Protein 3T38 (pdb70)

Foldseek 3Di:
DCVVVLVVLLVVQCVVCPVPDDSVVSSCLQVVLLVQLCVAQNDDPCSSVLSSVNSVVLVVLLCQLVVVDPPAAAEEEEEAAAQQALRLLLQQLLCVVQPRNYHYYYAHQHHHNAHDVVRVVVCVVVDTDRPSGGYGHDDQSSVSNHQEYEYNRPPPHDDPNHHYHYDDPPDDDDSVVSSVVSSVVSVVVNVVSVVVD/DCVVVLVVLLVVVCVVCPVNDHSVVSSCLLVVLLVQLCVAQNDDDCSSVLSSVNSVVLVVLLCLLVVVDAAAEEEEEEAAQQPVRLLLQQLLCQVCPVNYHYYYAHQHHHNAHDPPVVPVPVVVVTDDPSGGHGHDDQSSVSSHQEYEYNRPPPDDDPNHHYHYDDDVRSVVSNVVSVVVNVVSVVVD

InterPro domains:
  IPR023485 Phosphotyrosine protein phosphatase I [PF01451] (83-209)
  IPR023485 Phosphotyrosine protein phosphatase I [SM00226] (82-207)
  IPR036196 Phosphotyrosine protein phosphatase I superfamily [SSF52788] (82-205)
  IPR048716 Protein-tyrosine-phosphatase-like, N-terminal domain [PF21234] (14-71)

Solvent-accessible surface area: 17514 Å² total

Radius of gyration: 21.55 Å; Cα contacts (8 Å, |Δi|>4): 646; chains: 2; bounding box: 44×50×70 Å

Nearest PDB structures (foldseek):
  3t38-assembly1_B  TM=1.005E+00  e=5.698E-35  Corynebacterium glutamicum
  3t38-assembly1_A  TM=9.891E-01  e=1.467E-32  Corynebacterium glutamicum
  2fxi-assembly1_A  TM=8.906E-01  e=4.560E-07  Staphylococcus aureus
  3rh0-assembly1_A  TM=9.038E-01  e=8.231E-07  Corynebacterium glutamicum
  1lk0-assembly2_B  TM=8.717E-01  e=8.231E-07  Staphylococcus aureus

Structure (mmCIF, N/CA/C/O backbone):
data_3T38
#
_entry.id   3T38
#
_cell.length_a   41.800
_cell.length_b   75.500
_cell.length_c   58.100
_cell.angle_alpha   90.00
_cell.angle_beta   100.50
_cell.angle_gamma   90.00
#
_symmetry.space_group_name_H-M   'P 1 21 1'
#
loop_
_entity.id
_entity.type
_entity.pdbx_description
1 polymer 'Arsenate Reductase'
2 non-polymer (4S,5S)-1,2-DITHIANE-4,5-DIOL
3 water water
#
loop_
_atom_site.group_PDB
_atom_site.id
_atom_site.type_symbol
_atom_site.label_atom_id
_atom_site.label_alt_id
_atom_site.label_comp_id
_atom_site.label_asym_id
_atom_site.label_entity_id
_atom_site.label_seq_id
_atom_site.pdbx_PDB_ins_code
_atom_site.Cartn_x
_atom_site.Cartn_y
_atom_site.Cartn_z
_atom_site.occupancy
_atom_site.B_iso_or_equiv
_atom_site.auth_seq_id
_atom_site.auth_comp_id
_atom_site.auth_asym_id
_atom_site.auth_atom_id
_atom_site.pdbx_PDB_model_num
ATOM 1 N N . LEU A 1 9 ? 42.408 23.248 11.789 1.00 55.89 9 LEU A N 1
ATOM 2 C CA . LEU A 1 9 ? 42.636 23.887 13.108 1.00 55.87 9 LEU A CA 1
ATOM 3 C C . LEU A 1 9 ? 41.851 23.053 14.165 1.00 51.66 9 LEU A C 1
ATOM 4 O O . LEU A 1 9 ? 41.824 21.789 14.106 1.00 51.35 9 LEU A O 1
ATOM 9 N N . HIS A 1 10 ? 41.152 23.757 15.057 1.00 48.50 10 HIS A N 1
ATOM 10 C CA . HIS A 1 10 ? 40.715 23.205 16.357 1.00 43.57 10 HIS A CA 1
ATOM 11 C C . HIS A 1 10 ? 39.679 22.119 16.313 1.00 40.55 10 HIS A C 1
ATOM 12 O O . HIS A 1 10 ? 39.617 21.288 17.231 1.00 37.66 10 HIS A O 1
ATOM 19 N N . THR A 1 11 ? 38.904 22.097 15.228 1.00 41.15 11 THR A N 1
ATOM 20 C CA . THR A 1 11 ? 37.851 21.082 14.978 1.00 40.14 11 THR A CA 1
ATOM 21 C C . THR A 1 11 ? 38.321 19.651 15.214 1.00 38.66 11 THR A C 1
ATOM 22 O O . THR A 1 11 ? 37.613 18.831 15.779 1.00 36.50 11 THR A O 1
ATOM 26 N N . ASN A 1 12 ? 39.511 19.339 14.717 1.00 39.98 12 ASN A N 1
ATOM 27 C CA . ASN A 1 12 ? 40.045 18.019 14.869 1.00 40.09 12 ASN A CA 1
ATOM 28 C C . ASN A 1 12 ? 40.493 17.743 16.295 1.00 38.73 12 ASN A C 1
ATOM 29 O O . ASN A 1 12 ? 40.264 16.655 16.825 1.00 39.03 12 ASN A O 1
ATOM 34 N N . ILE A 1 13 ? 41.098 18.733 16.930 1.00 38.44 13 ILE A N 1
ATOM 35 C CA . ILE A 1 13 ? 41.482 18.606 18.331 1.00 37.77 13 ILE A CA 1
ATOM 36 C C . ILE A 1 13 ? 40.255 18.357 19.186 1.00 35.01 13 ILE A C 1
ATOM 37 O O . ILE A 1 13 ? 40.256 17.405 19.952 1.00 34.63 13 ILE A O 1
ATOM 42 N N . LEU A 1 14 ? 39.237 19.218 19.026 1.00 33.45 14 LEU A N 1
ATOM 43 C CA . LEU A 1 14 ? 37.925 19.104 19.694 1.00 30.92 14 LEU A CA 1
ATOM 44 C C . LEU A 1 14 ? 37.310 17.704 19.457 1.00 30.92 14 LEU A C 1
ATOM 45 O O . LEU A 1 14 ? 36.752 17.091 20.367 1.00 30.58 14 LEU A O 1
ATOM 50 N N . ASN A 1 15 ? 37.412 17.185 18.241 1.00 31.99 15 ASN A N 1
ATOM 51 C CA . ASN A 1 15 ? 36.930 15.831 17.997 1.00 32.09 15 ASN A CA 1
ATOM 52 C C . ASN A 1 15 ? 37.632 14.810 18.904 1.00 33.22 15 ASN A C 1
ATOM 53 O O . ASN A 1 15 ? 36.967 13.911 19.434 1.00 33.20 15 ASN A O 1
ATOM 58 N N . ARG A 1 16 ? 38.951 14.970 19.089 1.00 34.15 16 ARG A N 1
ATOM 59 C CA . ARG A 1 16 ? 39.732 14.042 19.920 1.00 37.28 16 ARG A CA 1
ATOM 60 C C . ARG A 1 16 ? 39.312 14.053 21.394 1.00 35.92 16 ARG A C 1
ATOM 61 O O . ARG A 1 16 ? 39.097 12.999 21.979 1.00 36.56 16 ARG A O 1
ATOM 69 N N . ILE A 1 17 ? 39.138 15.254 21.937 1.00 35.27 17 ILE A N 1
ATOM 70 C CA . ILE A 1 17 ? 38.588 15.510 23.276 1.00 34.56 17 ILE A CA 1
ATOM 71 C C . ILE A 1 17 ? 37.160 14.958 23.497 1.00 33.86 17 ILE A C 1
ATOM 72 O O . ILE A 1 17 ? 36.871 14.358 24.542 1.00 35.46 17 ILE A O 1
ATOM 77 N N . ALA A 1 18 ? 36.266 15.124 22.533 1.00 32.63 18 ALA A N 1
ATOM 78 C CA . ALA A 1 18 ? 34.938 14.520 22.643 1.00 32.88 18 ALA A CA 1
ATOM 79 C C . ALA A 1 18 ? 34.983 12.975 22.695 1.00 35.12 18 ALA A C 1
ATOM 80 O O . ALA A 1 18 ? 34.251 12.370 23.466 1.00 35.60 18 ALA A O 1
ATOM 82 N N . ASN A 1 19 ? 35.847 12.360 21.897 1.00 36.57 19 ASN A N 1
ATOM 83 C CA . ASN A 1 19 ? 35.965 10.891 21.862 1.00 41.35 19 ASN A CA 1
ATOM 84 C C . ASN A 1 19 ? 36.357 10.432 23.251 1.00 41.94 19 ASN A C 1
ATOM 85 O O . ASN A 1 19 ? 35.619 9.692 23.901 1.00 42.40 19 ASN A O 1
ATOM 90 N N . GLU A 1 20 ? 37.473 10.963 23.735 1.00 42.51 20 GLU A N 1
ATOM 91 C CA . GLU A 1 20 ? 37.942 10.698 25.084 1.00 44.25 20 GLU A CA 1
ATOM 92 C C . GLU A 1 20 ? 36.898 10.945 26.184 1.00 42.73 20 GLU A C 1
ATOM 93 O O . GLU A 1 20 ? 36.760 10.174 27.104 1.00 44.66 20 GLU A O 1
ATOM 99 N N . LEU A 1 21 ? 36.133 12.027 26.071 1.00 40.95 21 LEU A N 1
ATOM 100 C CA . LEU A 1 21 ? 35.123 12.341 27.060 1.00 39.79 21 LEU A CA 1
ATOM 101 C C . LEU A 1 21 ? 33.917 11.403 26.918 1.00 39.69 21 LEU A C 1
ATOM 102 O O . LEU A 1 21 ? 33.321 11.021 27.906 1.00 39.67 21 LEU A O 1
ATOM 107 N N . ALA A 1 22 ? 33.541 11.091 25.670 1.00 39.26 22 ALA A N 1
ATOM 108 C CA . ALA A 1 22 ? 32.519 10.090 25.402 1.00 40.60 22 ALA A CA 1
ATOM 109 C C . ALA A 1 22 ? 32.842 8.877 26.249 1.00 42.40 22 ALA A C 1
ATOM 110 O O . ALA A 1 22 ? 31.995 8.372 26.961 1.00 44.51 22 ALA A O 1
ATOM 112 N N . LEU A 1 23 ? 34.080 8.429 26.196 1.00 43.10 23 LEU A N 1
ATOM 113 C CA . LEU A 1 23 ? 34.410 7.117 26.792 1.00 46.38 23 LEU A CA 1
ATOM 114 C C . LEU A 1 23 ? 34.485 7.238 28.312 1.00 47.71 23 LEU A C 1
ATOM 115 O O . LEU A 1 23 ? 34.174 6.315 29.007 1.00 48.70 23 LEU A O 1
ATOM 120 N N . THR A 1 24 ? 34.804 8.439 28.808 1.00 46.50 24 THR A N 1
ATOM 121 C CA . THR A 1 24 ? 34.933 8.675 30.239 1.00 49.16 24 THR A CA 1
ATOM 122 C C . THR A 1 24 ? 33.568 8.734 30.911 1.00 48.98 24 THR A C 1
ATOM 123 O O . THR A 1 24 ? 33.378 8.167 31.971 1.00 51.89 24 THR A O 1
ATOM 127 N N . TYR A 1 25 ? 32.631 9.404 30.256 1.00 45.95 25 TYR A N 1
ATOM 128 C CA . TYR A 1 25 ? 31.257 9.506 30.698 1.00 45.86 25 TYR A CA 1
ATOM 129 C C . TYR A 1 25 ? 30.293 8.478 30.114 1.00 48.51 25 TYR A C 1
ATOM 130 O O . TYR A 1 25 ? 29.093 8.753 29.957 1.00 47.93 25 TYR A O 1
ATOM 139 N N . GLN A 1 26 ? 30.824 7.308 29.784 1.00 52.31 26 GLN A N 1
ATOM 140 C CA . GLN A 1 26 ? 30.046 6.215 29.209 1.00 55.97 26 GLN A CA 1
ATOM 141 C C . GLN A 1 26 ? 29.263 5.547 30.335 1.00 58.29 26 GLN A C 1
ATOM 142 O O . GLN A 1 26 ? 29.833 5.215 31.377 1.00 59.45 26 GLN A O 1
ATOM 148 N N . GLY A 1 27 ? 27.969 5.325 30.110 1.00 59.23 27 GLY A N 1
ATOM 149 C CA . GLY A 1 27 ? 27.077 4.797 31.143 1.00 60.88 27 GLY A CA 1
ATOM 150 C C . GLY A 1 27 ? 26.382 5.940 31.871 1.00 58.64 27 GLY A C 1
ATOM 151 O O . GLY A 1 27 ? 25.322 5.740 32.455 1.00 61.20 27 GLY A O 1
ATOM 152 N N . VAL A 1 28 ? 26.956 7.141 31.818 1.00 52.85 28 VAL A N 1
ATOM 153 C CA . VAL A 1 28 ? 26.435 8.281 32.574 1.00 51.62 28 VAL A CA 1
ATOM 154 C C . VAL A 1 28 ? 25.613 9.256 31.714 1.00 49.96 28 VAL A C 1
ATOM 155 O O . VAL A 1 28 ? 24.445 9.559 32.002 1.00 51.37 28 VAL A O 1
ATOM 159 N N . PHE A 1 29 ? 26.239 9.760 30.659 1.00 47.71 29 PHE A N 1
ATOM 160 C CA . PHE A 1 29 ? 25.549 10.606 29.704 1.00 46.45 29 PHE A CA 1
ATOM 161 C C . PHE A 1 29 ? 25.706 10.027 28.330 1.00 46.92 29 PHE A C 1
ATOM 162 O O . PHE A 1 29 ? 26.735 9.397 28.060 1.00 45.94 29 PHE A O 1
ATOM 170 N N . SER A 1 30 ? 24.678 10.245 27.496 1.00 45.90 30 SER A N 1
ATOM 171 C CA . SER A 1 30 ? 24.738 10.047 26.036 1.00 48.04 30 SER A CA 1
ATOM 172 C C . SER A 1 30 ? 25.932 10.772 25.444 1.00 46.13 30 SER A C 1
ATOM 173 O O . SER A 1 30 ? 26.211 11.982 25.789 1.00 44.64 30 SER A O 1
ATOM 176 N N . ALA A 1 31 ? 26.640 10.015 24.596 1.00 46.29 31 ALA A N 1
ATOM 177 C CA . ALA A 1 31 ? 27.687 10.489 23.696 1.00 44.75 31 ALA A CA 1
ATOM 178 C C . ALA A 1 31 ? 27.275 11.751 22.937 1.00 42.49 31 ALA A C 1
ATOM 179 O O . ALA A 1 31 ? 28.086 12.633 22.758 1.00 40.74 31 ALA A O 1
ATOM 181 N N . GLU A 1 32 ? 26.023 11.812 22.491 1.00 42.56 32 GLU A N 1
ATOM 182 C CA . GLU A 1 32 ? 25.504 12.992 21.810 1.00 41.40 32 GLU A CA 1
ATOM 183 C C . GLU A 1 32 ? 25.569 14.185 22.753 1.00 37.41 32 GLU A C 1
ATOM 184 O O . GLU A 1 32 ? 26.013 15.244 22.355 1.00 35.62 32 GLU A O 1
ATOM 190 N N . THR A 1 33 ? 25.177 14.000 24.015 1.00 35.86 33 THR A N 1
ATOM 191 C CA . THR A 1 33 ? 25.282 15.095 24.999 1.00 32.85 33 THR A CA 1
ATOM 192 C C . THR A 1 33 ? 26.751 15.504 25.229 1.00 30.43 33 THR A C 1
ATOM 193 O O . THR A 1 33 ? 27.064 16.689 25.142 1.00 27.80 33 THR A O 1
ATOM 197 N N . ILE A 1 34 ? 27.614 14.521 25.458 1.00 31.00 34 ILE A N 1
ATOM 198 C CA . ILE A 1 34 ? 29.038 14.697 25.639 1.00 31.97 34 ILE A CA 1
ATOM 199 C C . ILE A 1 34 ? 29.704 15.439 24.488 1.00 32.21 34 ILE A C 1
ATOM 200 O O . ILE A 1 34 ? 30.471 16.424 24.751 1.00 30.86 34 ILE A O 1
ATOM 205 N N . ASN A 1 35 ? 29.462 14.982 23.250 1.00 31.71 35 ASN A N 1
ATOM 206 C CA . ASN A 1 35 ? 29.940 15.742 22.100 1.00 32.36 35 ASN A CA 1
ATOM 207 C C . ASN A 1 35 ? 29.443 17.213 22.037 1.00 30.35 35 ASN A C 1
ATOM 208 O O . ASN A 1 35 ? 30.242 18.105 21.776 1.00 28.86 35 ASN A O 1
ATOM 213 N N . ARG A 1 36 ? 28.164 17.493 22.315 1.00 29.21 36 ARG A N 1
ATOM 214 C CA . ARG A 1 36 ? 27.721 18.903 22.331 1.00 29.00 36 ARG A CA 1
ATOM 215 C C . ARG A 1 36 ? 28.400 19.682 23.395 1.00 27.79 36 ARG A C 1
ATOM 216 O O . ARG A 1 36 ? 28.669 20.882 23.239 1.00 29.52 36 ARG A O 1
ATOM 224 N N . TYR A 1 37 ? 28.671 19.029 24.513 1.00 27.75 37 TYR A N 1
ATOM 225 C CA . TYR A 1 37 ? 29.309 19.695 25.626 1.00 26.38 37 TYR A CA 1
ATOM 226 C C . TYR A 1 37 ? 30.598 20.330 25.239 1.00 26.42 37 TYR A C 1
ATOM 227 O O . TYR A 1 37 ? 30.856 21.524 25.515 1.00 25.58 37 TYR A O 1
ATOM 236 N N . ILE A 1 38 ? 31.415 19.574 24.554 1.00 27.12 38 ILE A N 1
ATOM 237 C CA . ILE A 1 38 ? 32.687 20.155 24.175 1.00 26.98 38 ILE A CA 1
ATOM 238 C C . ILE A 1 38 ? 32.633 21.216 23.057 1.00 25.24 38 ILE A C 1
ATOM 239 O O . ILE A 1 38 ? 33.304 22.245 23.157 1.00 24.42 38 ILE A O 1
ATOM 244 N N . PHE A 1 39 ? 31.885 20.962 21.990 1.00 25.71 39 PHE A N 1
ATOM 245 C CA . PHE A 1 39 ? 31.862 21.924 20.895 1.00 25.65 39 PHE A CA 1
ATOM 246 C C . PHE A 1 39 ? 31.075 23.189 21.273 1.00 24.42 39 PHE A C 1
ATOM 247 O O . PHE A 1 39 ? 31.478 24.293 20.867 1.00 25.33 39 PHE A O 1
ATOM 255 N N . GLU A 1 40 ? 29.980 23.030 22.035 1.00 23.22 40 GLU A N 1
ATOM 256 C CA . GLU A 1 40 ? 29.203 24.166 22.469 1.00 22.46 40 GLU A CA 1
ATOM 257 C C . GLU A 1 40 ? 29.995 24.982 23.460 1.00 23.09 40 GLU A C 1
ATOM 258 O O . GLU A 1 40 ? 29.957 26.222 23.443 1.00 23.07 40 GLU A O 1
ATOM 264 N N . SER A 1 41 ? 30.728 24.307 24.348 1.00 22.89 41 SER A N 1
ATOM 265 C CA . SER A 1 41 ? 31.576 25.060 25.256 1.00 22.66 41 SER A CA 1
ATOM 266 C C . SER A 1 41 ? 32.657 25.907 24.577 1.00 22.06 41 SER A C 1
ATOM 267 O O . SER A 1 41 ? 32.899 27.060 24.980 1.00 20.80 41 SER A O 1
ATOM 270 N N . TYR A 1 42 ? 33.315 25.302 23.585 1.00 21.94 42 TYR A N 1
ATOM 271 C CA . TYR A 1 42 ? 34.284 25.966 22.723 1.00 22.45 42 TYR A CA 1
ATOM 272 C C . TYR A 1 42 ? 33.719 27.225 22.066 1.00 22.37 42 TYR A C 1
ATOM 273 O O . TYR A 1 42 ? 34.320 28.279 22.105 1.00 22.44 42 TYR A O 1
ATOM 282 N N . VAL A 1 43 ? 32.560 27.076 21.455 1.00 23.14 43 VAL A N 1
ATOM 283 C CA . VAL A 1 43 ? 31.897 28.156 20.765 1.00 22.69 43 VAL A CA 1
ATOM 284 C C . VAL A 1 43 ? 31.470 29.214 21.734 1.00 23.29 43 VAL A C 1
ATOM 285 O O . VAL A 1 43 ? 31.791 30.425 21.497 1.00 24.42 43 VAL A O 1
ATOM 289 N N . SER A 1 44 ? 30.887 28.800 22.864 1.00 21.98 44 SER A N 1
ATOM 290 C CA . SER A 1 44 ? 30.602 29.757 23.953 1.00 23.27 44 SER A CA 1
ATOM 291 C C . SER A 1 44 ? 31.781 30.640 24.328 1.00 23.35 44 SER A C 1
ATOM 292 O O . SER A 1 44 ? 31.662 31.886 24.452 1.00 23.29 44 SER A O 1
ATOM 295 N N . LEU A 1 45 ? 32.924 29.999 24.556 1.00 22.32 45 LEU A N 1
ATOM 296 C CA . LEU A 1 45 ? 34.091 30.798 24.960 1.00 22.29 45 LEU A CA 1
ATOM 297 C C . LEU A 1 45 ? 34.594 31.629 23.820 1.00 23.24 45 LEU A C 1
ATOM 298 O O . LEU A 1 45 ? 35.075 32.780 24.023 1.00 24.18 45 LEU A O 1
ATOM 303 N N . ALA A 1 46 ? 34.497 31.072 22.593 1.00 23.14 46 ALA A N 1
ATOM 304 C CA . ALA A 1 46 ? 35.016 31.787 21.435 1.00 23.41 46 ALA A CA 1
ATOM 305 C C . ALA A 1 46 ? 34.303 33.110 21.246 1.00 23.57 46 ALA A C 1
ATOM 306 O O . ALA A 1 46 ? 34.886 34.070 20.752 1.00 25.51 46 ALA A O 1
ATOM 308 N N . ARG A 1 47 ? 33.029 33.163 21.632 1.00 23.93 47 ARG A N 1
ATOM 309 C CA . ARG A 1 47 ? 32.211 34.384 21.427 1.00 25.37 47 ARG A CA 1
ATOM 310 C C . ARG A 1 47 ? 32.791 35.599 22.122 1.00 26.31 47 ARG A C 1
ATOM 311 O O . ARG A 1 47 ? 32.763 36.709 21.561 1.00 27.79 47 ARG A O 1
ATOM 319 N N . THR A 1 48 ? 33.356 35.379 23.311 1.00 26.03 48 THR A N 1
ATOM 320 C CA . THR A 1 48 ? 33.807 36.496 24.162 1.00 28.77 48 THR A CA 1
ATOM 321 C C . THR A 1 48 ? 35.314 36.605 24.176 1.00 32.01 48 THR A C 1
ATOM 322 O O . THR A 1 48 ? 35.843 37.693 24.324 1.00 34.28 48 THR A O 1
ATOM 326 N N . ALA A 1 49 ? 35.987 35.471 24.018 1.00 33.57 49 ALA A N 1
ATOM 327 C CA . ALA A 1 49 ? 37.443 35.399 24.175 1.00 36.75 49 ALA A CA 1
ATOM 328 C C . ALA A 1 49 ? 38.112 35.484 22.838 1.00 38.74 49 ALA A C 1
ATOM 329 O O . ALA A 1 49 ? 39.233 35.902 22.778 1.00 42.41 49 ALA A O 1
ATOM 331 N N . LYS A 1 50 ? 37.398 35.144 21.771 1.00 40.34 50 LYS A N 1
ATOM 332 C CA . LYS A 1 50 ? 37.935 35.006 20.390 1.00 43.71 50 LYS A CA 1
ATOM 333 C C . LYS A 1 50 ? 38.707 33.675 20.232 1.00 43.63 50 LYS A C 1
ATOM 334 O O . LYS A 1 50 ? 39.104 33.064 21.241 1.00 44.57 50 LYS A O 1
ATOM 340 N N . ILE A 1 51 ? 38.874 33.213 18.998 1.00 44.31 51 ILE A N 1
ATOM 341 C CA . ILE A 1 51 ? 39.735 32.065 18.705 1.00 45.00 51 ILE A CA 1
ATOM 342 C C . ILE A 1 51 ? 41.194 32.418 18.990 1.00 46.03 51 ILE A C 1
ATOM 343 O O . ILE A 1 51 ? 41.818 33.254 18.297 1.00 49.22 51 ILE A O 1
ATOM 348 N N . HIS A 1 52 ? 41.746 31.792 20.010 1.00 43.98 52 HIS A N 1
ATOM 349 C CA . HIS A 1 52 ? 43.161 31.842 20.178 1.00 44.24 52 HIS A CA 1
ATOM 350 C C . HIS A 1 52 ? 43.635 30.435 20.345 1.00 42.37 52 HIS A C 1
ATOM 351 O O . HIS A 1 52 ? 42.845 29.527 20.526 1.00 39.78 52 HIS A O 1
ATOM 358 N N . THR A 1 53 ? 44.940 30.263 20.276 1.00 43.95 53 THR A N 1
ATOM 359 C CA . THR A 1 53 ? 45.506 28.949 20.153 1.00 44.20 53 THR A CA 1
ATOM 360 C C . THR A 1 53 ? 45.187 28.054 21.355 1.00 42.50 53 THR A C 1
ATOM 361 O O . THR A 1 53 ? 45.142 26.845 21.174 1.00 43.17 53 THR A O 1
ATOM 365 N N . HIS A 1 54 ? 44.921 28.639 22.535 1.00 40.41 54 HIS A N 1
ATOM 366 C CA . HIS A 1 54 ? 44.522 27.866 23.742 1.00 39.69 54 HIS A CA 1
ATOM 367 C C . HIS A 1 54 ? 43.017 27.727 24.048 1.00 35.34 54 HIS A C 1
ATOM 368 O O . HIS A 1 54 ? 42.671 27.262 25.117 1.00 34.01 54 HIS A O 1
ATOM 375 N N . LEU A 1 55 ? 42.160 28.161 23.140 1.00 32.69 55 LEU A N 1
ATOM 376 C CA . LEU A 1 55 ? 40.749 28.019 23.333 1.00 31.66 55 LEU A CA 1
ATOM 377 C C . LEU A 1 55 ? 40.378 26.519 23.506 1.00 29.82 55 LEU A C 1
ATOM 378 O O . LEU A 1 55 ? 39.584 26.204 24.356 1.00 28.17 55 LEU A O 1
ATOM 383 N N . PRO A 1 56 ? 41.034 25.596 22.771 1.00 30.08 56 PRO A N 1
ATOM 384 C CA . PRO A 1 56 ? 40.624 24.223 23.015 1.00 29.89 56 PRO A CA 1
ATOM 385 C C . PRO A 1 56 ? 40.836 23.767 24.447 1.00 30.55 56 PRO A C 1
ATOM 386 O O . PRO A 1 56 ? 40.045 22.984 24.936 1.00 30.16 56 PRO A O 1
ATOM 390 N N . ILE A 1 57 ? 41.877 24.260 25.107 1.00 31.32 57 ILE A N 1
ATOM 391 C CA . ILE A 1 57 ? 42.243 23.835 26.453 1.00 32.17 57 ILE A CA 1
ATOM 392 C C . ILE A 1 57 ? 41.250 24.369 27.484 1.00 29.64 57 ILE A C 1
ATOM 393 O O . ILE A 1 57 ? 40.828 23.619 28.369 1.00 30.37 57 ILE A O 1
ATOM 398 N N . LEU A 1 58 ? 40.910 25.656 27.410 1.00 28.26 58 LEU A N 1
ATOM 399 C CA . LEU A 1 58 ? 39.919 26.247 28.289 1.00 26.29 58 LEU A CA 1
ATOM 400 C C . LEU A 1 58 ? 38.544 25.603 28.034 1.00 24.99 58 LEU A C 1
ATOM 401 O O . LEU A 1 58 ? 37.718 25.470 28.964 1.00 22.48 58 LEU A O 1
ATOM 406 N N . ALA A 1 59 ? 38.258 25.287 26.765 1.00 24.03 59 ALA A N 1
ATOM 407 C CA . ALA A 1 59 ? 36.955 24.628 26.455 1.00 24.71 59 ALA A CA 1
ATOM 408 C C . ALA A 1 59 ? 36.829 23.256 27.117 1.00 25.62 59 ALA A C 1
ATOM 409 O O . ALA A 1 59 ? 35.762 22.930 27.649 1.00 26.21 59 ALA A O 1
ATOM 411 N N . GLU A 1 60 ? 37.905 22.467 27.043 1.00 26.82 60 GLU A N 1
ATOM 412 C CA . GLU A 1 60 ? 37.989 21.146 27.669 1.00 29.53 60 GLU A CA 1
ATOM 413 C C . GLU A 1 60 ? 37.825 21.242 29.187 1.00 29.17 60 GLU A C 1
ATOM 414 O O . GLU A 1 60 ? 37.096 20.452 29.768 1.00 29.76 60 GLU A O 1
ATOM 420 N N . GLY A 1 61 ? 38.477 22.227 29.798 1.00 28.88 61 GLY A N 1
ATOM 421 C CA . GLY A 1 61 ? 38.330 22.459 31.241 1.00 29.16 61 GLY A CA 1
ATOM 422 C C . GLY A 1 61 ? 36.906 22.841 31.642 1.00 27.51 61 GLY A C 1
ATOM 423 O O . GLY A 1 61 ? 36.318 22.239 32.544 1.00 27.12 61 GLY A O 1
ATOM 424 N N . PHE A 1 62 ? 36.374 23.851 30.974 1.00 26.48 62 PHE A N 1
ATOM 425 C CA . PHE A 1 62 ? 34.963 24.253 31.094 1.00 25.46 62 PHE A CA 1
ATOM 426 C C . PHE A 1 62 ? 33.935 23.117 30.835 1.00 25.25 62 PHE A C 1
ATOM 427 O O . PHE A 1 62 ? 33.043 22.879 31.634 1.00 25.30 62 PHE A O 1
ATOM 435 N N . ALA A 1 63 ? 34.070 22.397 29.747 1.00 25.33 63 ALA A N 1
ATOM 436 C CA . ALA A 1 63 ? 33.219 21.228 29.539 1.00 25.74 63 ALA A CA 1
ATOM 437 C C . ALA A 1 63 ? 33.318 20.224 30.642 1.00 26.02 63 ALA A C 1
ATOM 438 O O . ALA A 1 63 ? 32.280 19.776 31.101 1.00 27.69 63 ALA A O 1
ATOM 440 N N . LYS A 1 64 ? 34.527 19.830 31.036 1.00 26.30 64 LYS A N 1
ATOM 441 C CA . LYS A 1 64 ? 34.732 18.839 32.102 1.00 27.54 64 LYS A CA 1
ATOM 442 C C . LYS A 1 64 ? 34.116 19.314 33.439 1.00 27.15 64 LYS A C 1
ATOM 443 O O . LYS A 1 64 ? 33.471 18.529 34.174 1.00 24.98 64 LYS A O 1
ATOM 449 N N . ASP A 1 65 ? 34.247 20.615 33.742 1.00 27.08 65 ASP A N 1
ATOM 450 C CA . ASP A 1 65 ? 33.636 21.097 34.947 1.00 28.03 65 ASP A CA 1
ATOM 451 C C . ASP A 1 65 ? 32.136 21.059 34.817 1.00 26.88 65 ASP A C 1
ATOM 452 O O . ASP A 1 65 ? 31.429 20.681 35.768 1.00 28.32 65 ASP A O 1
ATOM 457 N N . ARG A 1 66 ? 31.634 21.417 33.638 1.00 26.00 66 ARG A N 1
ATOM 458 C CA . ARG A 1 66 ? 30.179 21.401 33.376 1.00 26.42 66 ARG A CA 1
ATOM 459 C C . ARG A 1 66 ? 29.553 19.992 33.449 1.00 26.96 66 ARG A C 1
ATOM 460 O O . ARG A 1 66 ? 28.520 19.781 34.091 1.00 28.10 66 ARG A O 1
ATOM 468 N N . LEU A 1 67 ? 30.217 19.026 32.854 1.00 27.30 67 LEU A N 1
ATOM 469 C CA . LEU A 1 67 ? 29.739 17.637 32.952 1.00 29.47 67 LEU A CA 1
ATOM 470 C C . LEU A 1 67 ? 29.706 17.145 34.378 1.00 29.68 67 LEU A C 1
ATOM 471 O O . LEU A 1 67 ? 28.788 16.509 34.733 1.00 29.05 67 LEU A O 1
ATOM 476 N N . HIS A 1 68 ? 30.715 17.494 35.194 1.00 32.98 68 HIS A N 1
ATOM 477 C CA . HIS A 1 68 ? 30.731 17.140 36.628 1.00 33.89 68 HIS A CA 1
ATOM 478 C C . HIS A 1 68 ? 29.569 17.815 37.347 1.00 32.16 68 HIS A C 1
ATOM 479 O O . HIS A 1 68 ? 28.828 17.149 38.041 1.00 31.64 68 HIS A O 1
ATOM 486 N N . ALA A 1 69 ? 29.387 19.127 37.147 1.00 30.48 69 ALA A N 1
ATOM 487 C CA . ALA A 1 69 ? 28.216 19.799 37.669 1.00 29.52 69 ALA A CA 1
ATOM 488 C C . ALA A 1 69 ? 26.933 19.032 37.287 1.00 30.82 69 ALA A C 1
ATOM 489 O O . ALA A 1 69 ? 26.129 18.724 38.168 1.00 31.70 69 ALA A O 1
ATOM 491 N N . LEU A 1 70 ? 26.760 18.666 36.027 1.00 29.94 70 LEU A N 1
ATOM 492 C CA . LEU A 1 70 ? 25.549 17.941 35.633 1.00 32.09 70 LEU A CA 1
ATOM 493 C C . LEU A 1 70 ? 25.393 16.560 36.297 1.00 34.62 70 LEU A C 1
ATOM 494 O O . LEU A 1 70 ? 24.291 16.171 36.662 1.00 34.61 70 LEU A O 1
ATOM 499 N N . ALA A 1 71 ? 26.498 15.837 36.429 1.00 35.21 71 ALA A N 1
ATOM 500 C CA . ALA A 1 71 ? 26.547 14.563 37.157 1.00 37.94 71 ALA A CA 1
ATOM 501 C C . ALA A 1 71 ? 26.028 14.744 38.588 1.00 38.66 71 ALA A C 1
ATOM 502 O O . ALA A 1 71 ? 25.284 13.918 39.110 1.00 39.19 71 ALA A O 1
ATOM 504 N N . VAL A 1 72 ? 26.448 15.842 39.214 1.00 38.80 72 VAL A N 1
ATOM 505 C CA . VAL A 1 72 ? 26.072 16.141 40.602 1.00 40.60 72 VAL A CA 1
ATOM 506 C C . VAL A 1 72 ? 24.582 16.505 40.646 1.00 40.66 72 VAL A C 1
ATOM 507 O O . VAL A 1 72 ? 23.816 15.922 41.390 1.00 41.82 72 VAL A O 1
ATOM 511 N N . ALA A 1 73 ? 24.180 17.450 39.808 1.00 39.84 73 ALA A N 1
ATOM 512 C CA . ALA A 1 73 ? 22.793 17.876 39.708 1.00 40.69 73 ALA A CA 1
ATOM 513 C C . 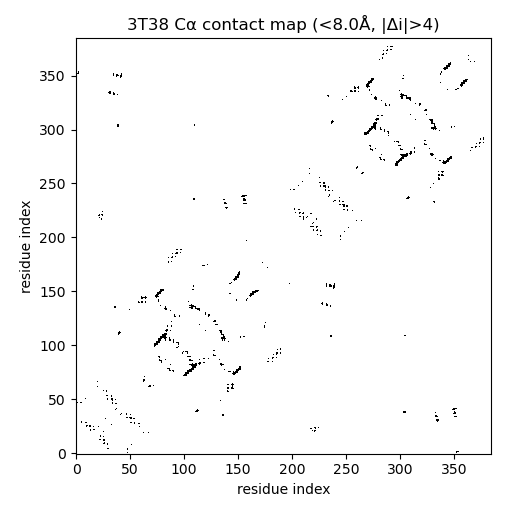ALA A 1 73 ? 21.863 16.673 39.660 1.00 43.34 73 ALA A C 1
ATOM 514 O O . ALA A 1 73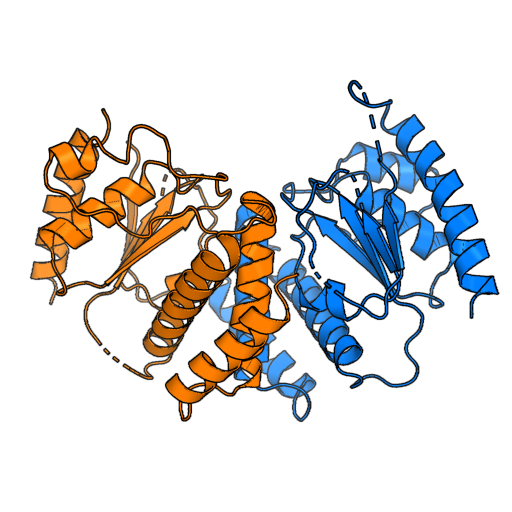 ? 20.796 16.690 40.253 1.00 43.82 73 ALA A O 1
ATOM 516 N N . GLU A 1 74 ? 22.298 15.616 38.974 1.00 45.73 74 GLU A N 1
ATOM 517 C CA . GLU A 1 74 ? 21.478 14.410 38.747 1.00 49.01 74 GLU A CA 1
ATOM 518 C C . GLU A 1 74 ? 21.813 13.217 39.669 1.00 51.69 74 GLU A C 1
ATOM 519 O O . GLU A 1 74 ? 21.396 12.052 39.427 1.00 54.31 74 GLU A O 1
ATOM 525 N N . GLY A 1 75 ? 22.562 13.521 40.723 1.00 51.55 75 GLY A N 1
ATOM 526 C CA . GLY A 1 75 ? 22.947 12.551 41.727 1.00 53.98 75 GLY A CA 1
ATOM 527 C C . GLY A 1 75 ? 23.728 11.358 41.202 1.00 56.43 75 GLY A C 1
ATOM 528 O O . GLY A 1 75 ? 23.504 10.230 41.651 1.00 58.79 75 GLY A O 1
ATOM 529 N N . LYS A 1 76 ? 24.641 11.612 40.264 1.00 55.57 76 LYS A N 1
ATOM 530 C CA . LYS A 1 76 ? 25.495 10.584 39.678 1.00 57.29 76 LYS A CA 1
ATOM 531 C C . LYS A 1 76 ? 26.893 10.572 40.324 1.00 57.93 76 LYS A C 1
ATOM 532 O O . LYS A 1 76 ? 27.770 9.840 39.884 1.00 59.22 76 LYS A O 1
ATOM 538 N N . VAL A 1 77 ? 27.094 11.413 41.333 1.00 57.66 77 VAL A N 1
ATOM 539 C CA . VAL A 1 77 ? 28.361 11.538 42.044 1.00 59.08 77 VAL A CA 1
ATOM 540 C C . VAL A 1 77 ? 28.084 11.348 43.5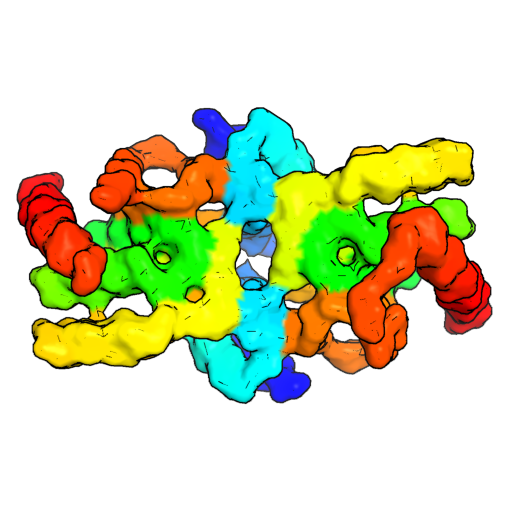48 1.00 61.24 77 VAL A C 1
ATOM 541 O O . VAL A 1 77 ? 27.299 12.097 44.138 1.00 60.73 77 VAL A O 1
ATOM 545 N N . ALA A 1 78 ? 28.701 10.338 44.165 1.00 63.94 78 ALA A N 1
ATOM 546 C CA . ALA A 1 78 ? 28.462 10.056 45.588 1.00 65.73 78 ALA A CA 1
ATOM 547 C C . ALA A 1 78 ? 29.176 11.031 46.536 1.00 64.46 78 ALA A C 1
ATOM 548 O O . ALA A 1 78 ? 30.287 11.490 46.232 1.00 64.28 78 ALA A O 1
ATOM 550 N N . SER A 1 79 ? 28.538 11.310 47.681 1.00 64.15 79 SER A N 1
ATOM 551 C CA . SER A 1 79 ? 29.078 12.185 48.758 1.00 63.12 79 SER A CA 1
ATOM 552 C C . SER A 1 79 ? 29.551 13.565 48.304 1.00 59.08 79 SER A C 1
ATOM 553 O O . SER A 1 79 ? 30.629 14.016 48.705 1.00 59.59 79 SER A O 1
ATOM 556 N N . PRO A 1 80 ? 28.760 14.247 47.472 1.00 55.53 80 PRO A N 1
ATOM 557 C CA . PRO A 1 80 ? 29.349 15.504 47.092 1.00 51.66 80 PRO A CA 1
ATOM 558 C C . PRO A 1 80 ? 29.479 16.496 48.271 1.00 49.92 80 PRO A C 1
ATOM 559 O O . PRO A 1 80 ? 28.648 16.558 49.181 1.00 51.07 80 PRO A O 1
ATOM 563 N N . VAL A 1 81 ? 30.564 17.246 48.254 1.00 46.78 81 VAL A N 1
ATOM 564 C CA . VAL A 1 81 ? 30.734 18.378 49.151 1.00 43.04 81 VAL A CA 1
ATOM 565 C C . VAL A 1 81 ? 29.730 19.456 48.695 1.00 39.36 81 VAL A C 1
ATOM 566 O O . VAL A 1 81 ? 29.225 19.388 47.578 1.00 37.70 81 VAL A O 1
ATOM 570 N N . PRO A 1 82 ? 29.416 20.432 49.553 1.00 37.05 82 PRO A N 1
ATOM 571 C CA . PRO A 1 82 ? 28.628 21.602 49.113 1.00 34.61 82 PRO A CA 1
ATOM 572 C C . PRO A 1 82 ? 29.185 22.232 47.861 1.00 31.81 82 PRO A C 1
ATOM 573 O O . PRO A 1 82 ? 30.393 22.301 47.692 1.00 31.12 82 PRO A O 1
ATOM 577 N N . GLN A 1 83 ? 28.290 22.695 47.011 1.00 29.83 83 GLN A N 1
ATOM 578 C CA . GLN A 1 83 ? 28.596 23.247 45.702 1.00 27.66 83 GLN A CA 1
ATOM 579 C C . GLN A 1 83 ? 28.131 24.697 45.710 1.00 27.63 83 GLN A C 1
ATOM 580 O O . GLN A 1 83 ? 26.969 24.990 45.960 1.00 28.74 83 GLN A O 1
ATOM 586 N N . VAL A 1 84 ? 29.034 25.632 45.444 1.00 28.41 84 VAL A N 1
ATOM 587 C CA . VAL A 1 84 ? 28.696 27.059 45.505 1.00 25.32 84 VAL A CA 1
ATOM 588 C C . VAL A 1 84 ? 28.993 27.724 44.173 1.00 26.87 84 VAL A C 1
ATOM 589 O O . VAL A 1 84 ? 29.998 27.387 43.511 1.00 26.95 84 VAL A O 1
ATOM 593 N N . LEU A 1 85 ? 28.109 28.652 43.759 1.00 26.07 85 LEU A N 1
ATOM 594 C CA . LEU A 1 85 ? 28.256 29.348 42.538 1.00 24.02 85 LEU A CA 1
ATOM 595 C C . LEU A 1 85 ? 28.170 30.877 42.758 1.00 25.68 85 LEU A C 1
ATOM 596 O O . LEU A 1 85 ? 27.210 31.362 43.370 1.00 25.42 85 LEU A O 1
ATOM 601 N N . PHE A 1 86 ? 29.141 31.631 42.224 1.00 25.05 86 PHE A N 1
ATOM 602 C CA . PHE A 1 86 ? 29.087 33.114 42.235 1.00 25.67 86 PHE A CA 1
ATOM 603 C C . PHE A 1 86 ? 28.860 33.613 40.811 1.00 25.26 86 PHE A C 1
ATOM 604 O O . PHE A 1 86 ? 29.432 33.049 39.872 1.00 25.89 86 PHE A O 1
ATOM 612 N N . ILE A 1 87 ? 28.056 34.674 40.669 1.00 24.34 87 ILE A N 1
ATOM 613 C CA . ILE A 1 87 ? 27.624 35.160 39.362 1.00 22.22 87 ILE A CA 1
ATOM 614 C C . ILE A 1 87 ? 27.701 36.682 39.410 1.00 22.91 87 ILE A C 1
ATOM 615 O O . ILE A 1 87 ? 27.127 37.241 40.315 1.00 23.30 87 ILE A O 1
ATOM 620 N N . CYS A 1 88 ? 28.411 37.316 38.459 1.00 22.69 88 CYS A N 1
ATOM 621 C CA . CYS A 1 88 ? 28.477 38.818 38.325 1.00 24.69 88 CYS A CA 1
ATOM 622 C C . CYS A 1 88 ? 28.428 39.074 36.828 1.00 25.13 88 CYS A C 1
ATOM 623 O O . CYS A 1 88 ? 28.117 38.139 36.059 1.00 23.51 88 CYS A O 1
ATOM 626 N N . VAL A 1 89 ? 28.633 40.316 36.389 1.00 27.00 89 VAL A N 1
ATOM 627 C CA . VAL A 1 89 ? 28.375 40.594 34.975 1.00 27.31 89 VAL A CA 1
ATOM 628 C C . VAL A 1 89 ? 29.433 39.947 34.063 1.00 27.10 89 VAL A C 1
ATOM 629 O O . VAL A 1 89 ? 29.094 39.122 33.254 1.00 28.71 89 VAL A O 1
ATOM 633 N N . HIS A 1 90 ? 30.713 40.225 34.295 1.00 25.09 90 HIS A N 1
ATOM 634 C CA . HIS A 1 90 ? 31.788 39.926 33.362 1.00 23.80 90 HIS A CA 1
ATOM 635 C C . HIS A 1 90 ? 32.597 38.728 33.747 1.00 23.19 90 HIS A C 1
ATOM 636 O O . HIS A 1 90 ? 33.466 38.338 32.975 1.00 23.01 90 HIS A O 1
ATOM 643 N N . ASN A 1 91 ? 32.326 38.176 34.924 1.00 21.70 91 ASN A N 1
ATOM 644 C CA . ASN A 1 91 ? 33.040 37.029 35.438 1.00 23.66 91 ASN A CA 1
ATOM 645 C C . ASN A 1 91 ? 34.547 37.324 35.329 1.00 24.47 91 ASN A C 1
ATOM 646 O O . ASN A 1 91 ? 35.353 36.430 35.048 1.00 25.73 91 ASN A O 1
ATOM 651 N N . ALA A 1 92 ? 34.909 38.596 35.504 1.00 24.29 92 ALA A N 1
ATOM 652 C CA . ALA A 1 92 ? 36.272 38.991 35.522 1.00 25.09 92 ALA A CA 1
ATOM 653 C C . ALA A 1 92 ? 36.751 39.601 36.822 1.00 26.75 92 ALA A C 1
ATOM 654 O O . ALA A 1 92 ? 37.974 39.711 37.034 1.00 27.52 92 ALA A O 1
ATOM 656 N N . GLY A 1 93 ? 35.826 40.021 37.690 1.00 27.46 93 GLY A N 1
ATOM 657 C CA . GLY A 1 93 ? 36.172 40.705 38.948 1.00 28.10 93 GLY A CA 1
ATOM 658 C C . GLY A 1 93 ? 35.469 40.028 40.104 1.00 29.24 93 GLY A C 1
ATOM 659 O O . GLY A 1 93 ? 35.837 38.901 40.515 1.00 28.55 93 GLY A O 1
ATOM 660 N N . ARG A 1 94 ? 34.389 40.670 40.566 1.00 29.24 94 ARG A N 1
ATOM 661 C CA . ARG A 1 94 ? 33.551 40.190 41.698 1.00 28.25 94 ARG A CA 1
ATOM 662 C C . ARG A 1 94 ? 33.416 38.661 41.879 1.00 27.31 94 ARG A C 1
ATOM 663 O O . ARG A 1 94 ? 33.716 38.122 42.956 1.00 27.26 94 ARG A O 1
ATOM 671 N N . SER A 1 95 ? 32.910 37.964 40.861 1.00 26.05 95 SER A N 1
ATOM 672 C CA . SER A 1 95 ? 32.682 36.504 41.029 1.00 25.21 95 SER A CA 1
ATOM 673 C C . SER A 1 95 ? 33.974 35.695 41.095 1.00 24.39 95 SER A C 1
ATOM 674 O O . SER A 1 95 ? 34.017 34.624 41.697 1.00 26.25 95 SER A O 1
ATOM 677 N N . GLN A 1 96 ? 35.008 36.190 40.466 1.00 23.51 96 GLN A N 1
ATOM 678 C CA . GLN A 1 96 ? 36.309 35.522 40.479 1.00 25.12 96 GLN A CA 1
ATOM 679 C C . GLN A 1 96 ? 37.012 35.698 41.814 1.00 26.12 96 GLN A C 1
ATOM 680 O O . GLN A 1 96 ? 37.641 34.761 42.311 1.00 28.44 96 GLN A O 1
ATOM 686 N N . ILE A 1 97 ? 36.914 36.897 42.365 1.00 25.86 97 ILE A N 1
ATOM 687 C CA . ILE A 1 97 ? 37.376 37.210 43.693 1.00 26.65 97 ILE A CA 1
ATOM 688 C C . ILE A 1 97 ? 36.652 36.353 44.700 1.00 27.19 97 ILE A C 1
ATOM 689 O O . ILE A 1 97 ? 37.314 35.719 45.547 1.00 29.72 97 ILE A O 1
ATOM 694 N N . ALA A 1 98 ? 35.314 36.323 44.626 1.00 25.47 98 ALA A N 1
ATOM 695 C CA . ALA A 1 98 ? 34.553 35.609 45.618 1.00 25.72 98 ALA A CA 1
ATOM 696 C C . ALA A 1 98 ? 34.896 34.123 45.541 1.00 26.59 98 ALA A C 1
ATOM 697 O O . ALA A 1 98 ? 35.083 33.443 46.558 1.00 26.82 98 ALA A O 1
ATOM 699 N N . SER A 1 99 ? 34.964 33.612 44.316 1.00 25.88 99 SER A N 1
ATOM 700 C CA . SER A 1 99 ? 35.202 32.207 44.136 1.00 26.79 99 SER A CA 1
ATOM 701 C C . SER A 1 99 ? 36.572 31.793 44.663 1.00 26.79 99 SER A C 1
ATOM 702 O O . SER A 1 99 ? 36.703 30.711 45.273 1.00 27.98 99 SER A O 1
ATOM 705 N N . ALA A 1 100 ? 37.596 32.613 44.391 1.00 25.81 100 ALA A N 1
ATOM 706 C CA . ALA A 1 100 ? 38.961 32.259 44.780 1.00 26.44 100 ALA A CA 1
ATOM 707 C C . ALA A 1 100 ? 39.160 32.386 46.289 1.00 25.95 100 ALA A C 1
ATOM 708 O O . ALA A 1 100 ? 39.916 31.619 46.872 1.00 27.80 100 ALA A O 1
ATOM 710 N N . LEU A 1 101 ? 38.448 33.317 46.923 1.00 25.86 101 LEU A N 1
ATOM 711 C CA . LEU A 1 101 ? 38.572 33.513 48.373 1.00 26.02 101 LEU A CA 1
ATOM 712 C C . LEU A 1 101 ? 37.917 32.283 49.031 1.00 26.86 101 LEU A C 1
ATOM 713 O O . LEU A 1 101 ? 38.499 31.631 49.906 1.00 29.22 101 LEU A O 1
ATOM 718 N N . LEU A 1 102 ? 36.750 31.884 48.562 1.00 25.46 102 LEU A N 1
ATOM 719 C CA . LEU A 1 102 ? 36.123 30.705 49.207 1.00 26.37 102 LEU A CA 1
ATOM 720 C C . LEU A 1 102 ? 36.953 29.433 49.033 1.00 26.28 102 LEU A C 1
ATOM 721 O O . LEU A 1 102 ? 37.124 28.679 49.982 1.00 28.58 102 LEU A O 1
ATOM 726 N N . SER A 1 103 ? 37.504 29.191 47.855 1.00 25.69 103 SER A N 1
ATOM 727 C CA . SER A 1 103 ? 38.370 28.009 47.684 1.00 26.66 103 SER A CA 1
ATOM 728 C C . SER A 1 103 ? 39.566 28.058 48.591 1.00 27.94 103 SER A C 1
ATOM 729 O O . SER A 1 103 ? 39.998 27.036 49.110 1.00 28.70 103 SER A O 1
ATOM 732 N N . HIS A 1 104 ? 40.093 29.266 48.774 1.00 28.63 104 HIS A N 1
ATOM 733 C CA . HIS A 1 104 ? 41.271 29.515 49.586 1.00 31.11 104 HIS A CA 1
ATOM 734 C C . HIS A 1 104 ? 41.004 29.203 51.091 1.00 32.69 104 HIS A C 1
ATOM 735 O O . HIS A 1 104 ? 41.849 28.559 51.735 1.00 34.84 104 HIS A O 1
ATOM 742 N N . TYR A 1 105 ? 39.848 29.612 51.640 1.00 31.63 105 TYR A N 1
ATOM 743 C CA . TYR A 1 105 ? 39.490 29.218 53.037 1.00 31.69 105 TYR A CA 1
ATOM 744 C C . TYR A 1 105 ? 39.092 27.774 53.105 1.00 31.86 105 TYR A C 1
ATOM 745 O O . TYR A 1 105 ? 39.464 27.111 53.987 1.00 33.78 105 TYR A O 1
ATOM 754 N N . ALA A 1 106 ? 38.349 27.274 52.134 1.00 32.19 106 ALA A N 1
ATOM 755 C CA . ALA A 1 106 ? 37.640 25.977 52.279 1.00 32.06 106 ALA A CA 1
ATOM 756 C C . ALA A 1 106 ? 38.391 24.785 51.686 1.00 33.77 106 ALA A C 1
ATOM 757 O O . ALA A 1 106 ? 38.225 23.676 52.133 1.00 34.68 106 ALA A O 1
ATOM 759 N N . GLY A 1 107 ? 39.224 25.013 50.668 1.00 35.61 107 GLY A N 1
ATOM 760 C CA . GLY A 1 107 ? 39.940 23.925 49.984 1.00 36.88 107 GLY A CA 1
ATOM 761 C C . GLY A 1 107 ? 38.958 22.928 49.380 1.00 38.37 107 GLY A C 1
ATOM 762 O O . GLY A 1 107 ? 37.979 23.312 48.782 1.00 36.10 107 GLY A O 1
ATOM 763 N N . SER A 1 108 ? 39.237 21.636 49.572 1.00 41.72 108 SER A N 1
ATOM 764 C CA . SER A 1 108 ? 38.422 20.483 49.147 1.00 42.90 108 SER A CA 1
ATOM 765 C C . SER A 1 108 ? 37.057 20.326 49.776 1.00 42.03 108 SER A C 1
ATOM 766 O O . SER A 1 108 ? 36.262 19.495 49.315 1.00 41.56 108 SER A O 1
ATOM 769 N N . SER A 1 109 ? 36.814 21.036 50.886 1.00 42.13 109 SER A N 1
ATOM 770 C CA . SER A 1 109 ? 35.502 21.010 51.574 1.00 41.16 109 SER A CA 1
ATOM 771 C C . SER A 1 109 ? 34.346 21.594 50.791 1.00 38.30 109 SER A C 1
ATOM 772 O O . SER A 1 109 ? 33.218 21.341 51.157 1.00 37.77 109 SER A O 1
ATOM 775 N N . VAL A 1 110 ? 34.604 22.409 49.755 1.00 36.67 110 VAL A N 1
ATOM 776 C CA . VAL A 1 110 ? 33.524 22.805 48.852 1.00 34.70 110 VAL A CA 1
ATOM 777 C C . VAL A 1 110 ? 33.984 22.732 47.367 1.00 34.36 110 VAL A C 1
ATOM 778 O O . VAL A 1 110 ? 35.209 22.726 47.074 1.00 35.29 110 VAL A O 1
ATOM 782 N N . GLU A 1 111 ? 33.031 22.591 46.448 1.00 31.03 111 GLU A N 1
ATOM 783 C CA . GLU A 1 111 ? 33.283 22.845 45.053 1.00 30.92 111 GLU A CA 1
ATOM 784 C C . GLU A 1 111 ? 32.791 24.249 44.703 1.00 26.80 111 GLU A C 1
ATOM 785 O O . GLU A 1 111 ? 31.643 24.541 44.871 1.00 26.79 111 GLU A O 1
ATOM 791 N N . VAL A 1 112 ? 33.665 25.123 44.229 1.00 26.45 112 VAL A N 1
ATOM 792 C CA . VAL A 1 112 ? 33.232 26.515 43.999 1.00 24.31 112 VAL A CA 1
ATOM 793 C C . VAL A 1 112 ? 33.276 26.796 42.503 1.00 24.67 112 VAL A C 1
ATOM 794 O O . VAL A 1 112 ? 34.236 26.430 41.859 1.00 25.20 112 VAL A O 1
ATOM 798 N N . ARG A 1 113 ? 32.264 27.509 41.965 1.00 25.16 113 ARG A N 1
ATOM 799 C CA . ARG A 1 113 ? 32.210 27.900 40.565 1.00 23.27 113 ARG A CA 1
ATOM 800 C C . ARG A 1 113 ? 31.903 29.342 40.422 1.00 23.98 113 ARG A C 1
ATOM 801 O O . ARG A 1 113 ? 31.306 29.969 41.324 1.00 23.39 113 ARG A O 1
ATOM 809 N N . SER A 1 114 ? 32.305 29.904 39.283 1.00 23.39 114 SER A N 1
ATOM 810 C CA . SER A 1 114 ? 31.812 31.251 38.932 1.00 23.46 114 SER A CA 1
ATOM 811 C C . SER A 1 114 ? 31.359 31.387 37.472 1.00 23.22 114 SER A C 1
ATOM 812 O O . SER A 1 114 ? 31.654 30.535 36.654 1.00 21.71 114 SER A O 1
ATOM 815 N N . ALA A 1 115 ? 30.640 32.477 37.138 1.00 23.29 115 ALA A N 1
ATOM 816 C CA . ALA A 1 115 ? 30.208 32.654 35.773 1.00 22.92 115 ALA A CA 1
ATOM 817 C C . ALA A 1 115 ? 29.716 34.053 35.609 1.00 24.25 115 ALA A C 1
ATOM 818 O O . ALA A 1 115 ? 29.547 34.759 36.610 1.00 23.73 115 ALA A O 1
ATOM 820 N N . GLY A 1 116 ? 29.510 34.442 34.345 1.00 22.98 116 GLY A N 1
ATOM 821 C CA . GLY A 1 116 ? 29.105 35.783 34.005 1.00 23.91 116 GLY A CA 1
ATOM 822 C C . GLY A 1 116 ? 27.893 35.745 33.100 1.00 24.09 116 GLY A C 1
ATOM 823 O O . GLY A 1 116 ? 27.652 34.733 32.414 1.00 24.55 116 GLY A O 1
ATOM 824 N N . SER A 1 117 ? 27.083 36.803 33.166 1.00 24.61 117 SER A N 1
ATOM 825 C CA . SER A 1 117 ? 26.047 37.022 32.167 1.00 24.61 117 SER A CA 1
ATOM 826 C C . SER A 1 117 ? 26.709 37.491 30.844 1.00 24.44 117 SER A C 1
ATOM 827 O O . SER A 1 117 ? 26.203 37.210 29.752 1.00 24.43 117 SER A O 1
ATOM 830 N N . LEU A 1 118 ? 27.765 38.296 30.940 1.00 23.37 118 LEU A N 1
ATOM 831 C CA . LEU A 1 118 ? 28.363 38.868 29.728 1.00 22.78 118 LEU A CA 1
ATOM 832 C C . LEU A 1 118 ? 29.910 38.808 29.863 1.00 21.62 118 LEU A C 1
ATOM 833 O O . LEU A 1 118 ? 30.598 39.835 30.091 1.00 22.09 118 LEU A O 1
ATOM 838 N N . PRO A 1 119 ? 30.462 37.601 29.756 1.00 19.44 119 PRO A N 1
ATOM 839 C CA . PRO A 1 119 ? 31.892 37.443 30.058 1.00 19.16 119 PRO A CA 1
ATOM 840 C C . PRO A 1 119 ? 32.808 38.413 29.346 1.00 21.44 119 PRO A C 1
ATOM 841 O O . PRO A 1 119 ? 32.687 38.628 28.168 1.00 22.64 119 PRO A O 1
ATOM 845 N N . ALA A 1 120 ? 33.799 38.932 30.049 1.00 24.38 120 ALA A N 1
ATOM 846 C CA . ALA A 1 120 ? 34.933 39.563 29.407 1.00 26.69 120 ALA A CA 1
ATOM 847 C C . ALA A 1 120 ? 35.817 38.487 28.757 1.00 28.30 120 ALA A C 1
ATOM 848 O O . ALA A 1 120 ? 35.531 37.281 28.831 1.00 27.13 120 ALA A O 1
ATOM 850 N N . SER A 1 121 ? 36.902 38.932 28.129 1.00 30.75 121 SER A N 1
ATOM 851 C CA . SER A 1 121 ? 37.781 38.018 27.456 1.00 32.80 121 SER A CA 1
ATOM 852 C C . SER A 1 121 ? 38.810 37.443 28.391 1.00 33.64 121 SER A C 1
ATOM 853 O O . SER A 1 121 ? 39.349 36.371 28.118 1.00 35.62 121 SER A O 1
ATOM 856 N N . GLU A 1 122 ? 39.053 38.132 29.503 1.00 34.37 122 GLU A N 1
ATOM 857 C CA . GLU A 1 122 ? 40.025 37.707 30.516 1.00 35.57 122 GLU A CA 1
ATOM 858 C C . GLU A 1 122 ? 39.705 38.309 31.887 1.00 33.84 122 GLU A C 1
ATOM 859 O O . GLU A 1 122 ? 38.974 39.296 32.006 1.00 32.71 122 GLU A O 1
ATOM 865 N N . ILE A 1 123 ? 40.242 37.685 32.924 1.00 33.14 123 ILE A N 1
ATOM 866 C CA . ILE A 1 123 ? 40.126 38.197 34.266 1.00 33.01 123 ILE A CA 1
ATOM 867 C C . ILE A 1 123 ? 40.752 39.627 34.292 1.00 33.98 123 ILE A C 1
ATOM 868 O O . ILE A 1 123 ? 41.718 39.891 33.620 1.00 33.82 123 ILE A O 1
ATOM 873 N N . HIS A 1 124 ? 40.201 40.510 35.116 1.00 33.48 124 HIS A N 1
ATOM 874 C CA . HIS A 1 124 ? 40.798 41.822 35.341 1.00 35.18 124 HIS A CA 1
ATOM 875 C C . HIS A 1 124 ? 42.245 41.606 35.875 1.00 35.83 124 HIS A C 1
ATOM 876 O O . HIS A 1 124 ? 42.460 40.893 36.835 1.00 34.62 124 HIS A O 1
ATOM 883 N N . PRO A 1 125 ? 43.239 42.190 35.208 1.00 37.96 125 PRO A N 1
ATOM 884 C CA . PRO A 1 125 ? 44.643 42.073 35.597 1.00 39.40 125 PRO A CA 1
ATOM 885 C C . PRO A 1 125 ? 44.945 42.485 37.034 1.00 40.58 125 PRO A C 1
ATOM 886 O O . PRO A 1 125 ? 45.770 41.848 37.686 1.00 41.24 125 PRO A O 1
ATOM 890 N N . LEU A 1 126 ? 44.295 43.542 37.521 1.00 40.69 126 LEU A N 1
ATOM 891 C CA . LEU A 1 126 ? 44.428 43.953 38.931 1.00 41.76 126 LEU A CA 1
ATOM 892 C C . LEU A 1 126 ? 43.870 42.919 39.926 1.00 39.81 126 LEU A C 1
ATOM 893 O O . LEU A 1 126 ? 44.411 42.738 41.030 1.00 41.16 126 LEU A O 1
ATOM 898 N N . VAL A 1 127 ? 42.774 42.275 39.587 1.00 37.22 127 VAL A N 1
ATOM 899 C CA . VAL A 1 127 ? 42.320 41.118 40.378 1.00 36.52 127 VAL A CA 1
ATOM 900 C C . VAL A 1 127 ? 43.439 40.074 40.508 1.00 36.77 127 VAL A C 1
ATOM 901 O O . VAL A 1 127 ? 43.823 39.685 41.604 1.00 37.86 127 VAL A O 1
ATOM 905 N N . LEU A 1 128 ? 43.983 39.661 39.388 1.00 37.45 128 LEU A N 1
ATOM 906 C CA . LEU A 1 128 ? 45.080 38.725 39.371 1.00 40.42 128 LEU A CA 1
ATOM 907 C C . LEU A 1 128 ? 46.225 39.203 40.263 1.00 42.10 128 LEU A C 1
ATOM 908 O O . LEU A 1 128 ? 46.678 38.451 41.134 1.00 43.70 128 LEU A O 1
ATOM 913 N N . GLU A 1 129 ? 46.695 40.435 40.042 1.00 42.23 129 GLU A N 1
ATOM 914 C CA . GLU A 1 129 ? 47.799 40.979 40.817 1.00 43.78 129 GLU A CA 1
ATOM 915 C C . GLU A 1 129 ? 47.523 41.065 42.345 1.00 42.66 129 GLU A C 1
ATOM 916 O O . GLU A 1 129 ? 48.374 40.621 43.128 1.00 43.08 129 GLU A O 1
ATOM 922 N N . ILE A 1 130 ? 46.363 41.606 42.755 1.00 40.43 130 ILE A N 1
ATOM 923 C CA . ILE A 1 130 ? 46.050 41.775 44.188 1.00 40.62 130 ILE A CA 1
ATOM 924 C C . ILE A 1 130 ? 45.894 40.427 44.904 1.00 39.68 130 ILE A C 1
ATOM 925 O O . ILE A 1 130 ? 46.408 40.249 46.017 1.00 41.59 130 ILE A O 1
ATOM 930 N N . LEU A 1 131 ? 45.150 39.505 44.296 1.00 37.78 131 LEU A N 1
ATOM 931 C CA . LEU A 1 131 ? 44.963 38.169 44.882 1.00 36.89 131 LEU A CA 1
ATOM 932 C C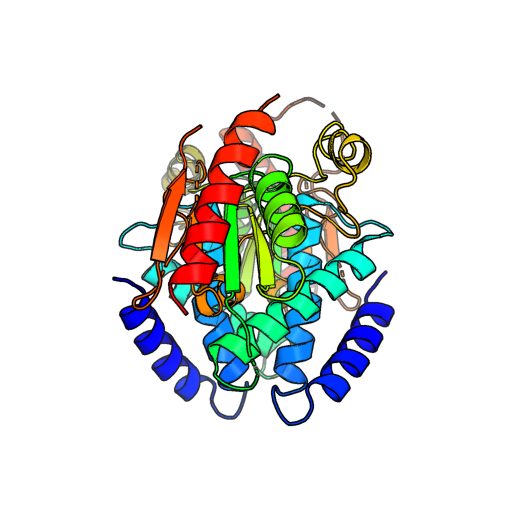 . LEU A 1 131 ? 46.317 37.509 44.994 1.00 39.56 131 LEU A C 1
ATOM 933 O O . LEU A 1 131 ? 46.676 36.998 46.040 1.00 39.33 131 LEU A O 1
ATOM 938 N N . SER A 1 132 ? 47.075 37.559 43.903 1.00 42.03 132 SER A N 1
ATOM 939 C CA . SER A 1 132 ? 48.480 37.113 43.930 1.00 46.39 132 SER A CA 1
ATOM 940 C C . SER A 1 132 ? 49.340 37.689 45.072 1.00 47.94 132 SER A C 1
ATOM 941 O O . SER A 1 132 ? 50.057 36.930 45.718 1.00 50.02 132 SER A O 1
ATOM 944 N N . GLU A 1 133 ? 49.233 38.996 45.335 1.00 48.38 133 GLU A N 1
ATOM 945 C CA . GLU A 1 133 ? 50.054 39.703 46.350 1.00 50.97 133 GLU A CA 1
ATOM 946 C C . GLU A 1 133 ? 49.802 39.251 47.762 1.00 50.04 133 GLU A C 1
ATOM 947 O O . GLU A 1 133 ? 50.569 39.586 48.651 1.00 52.27 133 GLU A O 1
ATOM 953 N N . ARG A 1 134 ? 48.682 38.578 47.985 1.00 46.92 134 ARG A N 1
ATOM 954 C CA . ARG A 1 134 ? 48.288 38.162 49.313 1.00 46.07 134 ARG A CA 1
ATOM 955 C C . ARG A 1 134 ? 48.121 36.656 49.318 1.00 45.49 134 ARG A C 1
ATOM 956 O O . ARG A 1 134 ? 47.420 36.113 50.163 1.00 45.28 134 ARG A O 1
ATOM 964 N N . GLY A 1 135 ? 48.778 36.004 48.369 1.00 45.37 135 GLY A N 1
ATOM 965 C CA . GLY A 1 135 ? 48.886 34.563 48.341 1.00 46.54 135 GLY A CA 1
ATOM 966 C C . GLY A 1 135 ? 47.607 33.803 48.109 1.00 45.31 135 GLY A C 1
ATOM 967 O O . GLY A 1 135 ? 47.404 32.747 48.714 1.00 46.59 135 GLY A O 1
ATOM 968 N N . VAL A 1 136 ? 46.731 34.312 47.252 1.00 43.18 136 VAL A N 1
ATOM 969 C CA . VAL A 1 136 ? 45.525 33.565 46.931 1.00 41.52 136 VAL A CA 1
ATOM 970 C C . VAL A 1 136 ? 45.636 33.063 45.495 1.00 43.33 136 VAL A C 1
ATOM 971 O O . VAL A 1 136 ? 45.717 33.876 44.567 1.00 41.61 136 VAL A O 1
ATOM 975 N N . ASN A 1 137 ? 45.620 31.733 45.339 1.00 46.12 137 ASN A N 1
ATOM 976 C CA . ASN A 1 137 ? 45.660 31.075 44.047 1.00 49.23 137 ASN A CA 1
ATOM 977 C C . ASN A 1 137 ? 44.421 31.369 43.178 1.00 48.69 137 ASN A C 1
ATOM 978 O O . ASN A 1 137 ? 43.257 31.281 43.644 1.00 46.93 137 ASN A O 1
ATOM 983 N N . ILE A 1 138 ? 44.695 31.728 41.917 1.00 49.90 138 ILE A N 1
ATOM 984 C CA . ILE A 1 138 ? 43.706 32.307 41.011 1.00 50.34 138 ILE A CA 1
ATOM 985 C C . ILE A 1 138 ? 44.111 31.996 39.564 1.00 52.90 138 ILE A C 1
ATOM 986 O O . ILE A 1 138 ? 43.625 32.639 38.599 1.00 53.02 138 ILE A O 1
ATOM 991 N N . SER A 1 139 ? 44.974 30.992 39.400 1.00 55.31 139 SER A N 1
ATOM 992 C CA . SER A 1 139 ? 45.719 30.869 38.150 1.00 57.14 139 SER A CA 1
ATOM 993 C C . SER A 1 139 ? 44.959 30.316 36.931 1.00 55.95 139 SER A C 1
ATOM 994 O O . SER A 1 139 ? 44.969 30.953 35.858 1.00 56.73 139 SER A O 1
ATOM 997 N N . ASP A 1 140 ? 44.307 29.157 37.070 1.00 54.10 140 ASP A N 1
ATOM 998 C CA . ASP A 1 140 ? 43.527 28.627 35.929 1.00 51.26 140 ASP A CA 1
ATOM 999 C C . ASP A 1 140 ? 42.087 29.161 35.811 1.00 46.30 140 ASP A C 1
ATOM 1000 O O . ASP A 1 140 ? 41.150 28.438 35.426 1.00 45.70 140 ASP A O 1
ATOM 1005 N N . ALA A 1 141 ? 41.908 30.419 36.184 1.00 42.12 141 ALA A N 1
ATOM 1006 C CA . ALA A 1 141 ? 40.577 31.010 36.201 1.00 36.67 141 ALA A CA 1
ATOM 1007 C C . ALA A 1 141 ? 40.384 31.680 34.853 1.00 35.11 141 ALA A C 1
ATOM 1008 O O . ALA A 1 141 ? 41.365 32.084 34.218 1.00 36.13 141 ALA A O 1
ATOM 1010 N N . PHE A 1 142 ? 39.146 31.771 34.375 1.00 30.88 142 PHE A N 1
ATOM 1011 C CA . PHE A 1 142 ? 38.878 32.436 33.078 1.00 29.47 142 PHE A CA 1
ATOM 1012 C C . PHE A 1 142 ? 37.420 32.844 33.097 1.00 27.32 142 PHE A C 1
ATOM 1013 O O . PHE A 1 142 ? 36.626 32.211 33.800 1.00 26.33 142 PHE A O 1
ATOM 1021 N N . PRO A 1 143 ? 37.054 33.912 32.365 1.00 25.95 143 PRO A N 1
ATOM 1022 C CA . PRO A 1 143 ? 35.612 34.281 32.389 1.00 24.37 143 PRO A CA 1
ATOM 1023 C C . PRO A 1 143 ? 34.824 33.327 31.547 1.00 22.82 143 PRO A C 1
ATOM 1024 O O . PRO A 1 143 ? 35.331 32.861 30.526 1.00 23.95 143 PRO A O 1
ATOM 1028 N N . LYS A 1 144 ? 33.591 33.033 31.938 1.00 21.29 144 LYS A N 1
ATOM 1029 C CA . LYS A 1 144 ? 32.805 32.005 31.202 1.00 19.14 144 LYS A CA 1
ATOM 1030 C C . LYS A 1 144 ? 31.355 32.369 31.392 1.00 18.54 144 LYS A C 1
ATOM 1031 O O . LYS A 1 144 ? 31.011 32.908 32.444 1.00 16.36 144 LYS A O 1
ATOM 1037 N N . PRO A 1 145 ? 30.491 32.027 30.419 1.00 18.43 145 PRO A N 1
ATOM 1038 C CA . PRO A 1 145 ? 29.084 32.365 30.665 1.00 18.35 145 PRO A CA 1
ATOM 1039 C C . PRO A 1 145 ? 28.394 31.452 31.647 1.00 20.52 145 PRO A C 1
ATOM 1040 O O . PRO A 1 145 ? 28.673 30.231 31.721 1.00 21.13 145 PRO A O 1
ATOM 1044 N N . LEU A 1 146 ? 27.408 32.023 32.335 1.00 21.08 146 LEU A N 1
ATOM 1045 C CA . LEU A 1 146 ? 26.457 31.231 33.105 1.00 22.04 146 LEU A CA 1
ATOM 1046 C C . LEU A 1 146 ? 25.798 30.124 32.286 1.00 22.72 146 LEU A C 1
ATOM 1047 O O . LEU A 1 146 ? 25.326 30.353 31.187 1.00 23.42 146 LEU A O 1
ATOM 1052 N N . THR A 1 147 ? 25.735 28.940 32.836 1.00 22.79 147 THR A N 1
ATOM 1053 C CA . THR A 1 147 ? 25.066 27.820 32.145 1.00 21.99 147 THR A CA 1
ATOM 1054 C C . THR A 1 147 ? 24.176 27.126 33.193 1.00 23.81 147 THR A C 1
ATOM 1055 O O . THR A 1 147 ? 24.341 27.299 34.388 1.00 23.99 147 THR A O 1
ATOM 1059 N N . ASP A 1 148 ? 23.192 26.400 32.727 1.00 25.40 148 ASP A N 1
ATOM 1060 C CA . ASP A 1 148 ? 22.167 25.849 33.592 1.00 27.18 148 ASP A CA 1
ATOM 1061 C C . ASP A 1 148 ? 22.726 24.705 34.407 1.00 26.62 148 ASP A C 1
ATOM 1062 O O . ASP A 1 148 ? 22.387 24.582 35.566 1.00 26.98 148 ASP A O 1
ATOM 1067 N N . ASP A 1 149 ? 23.588 23.864 33.825 1.00 26.80 149 ASP A N 1
ATOM 1068 C CA . ASP A 1 149 ? 24.074 22.697 34.573 1.00 27.20 149 ASP A CA 1
ATOM 1069 C C . ASP A 1 149 ? 24.675 23.136 35.930 1.00 27.39 149 ASP A C 1
ATOM 1070 O O . ASP A 1 149 ? 24.415 22.510 36.946 1.00 29.41 149 ASP A O 1
ATOM 1075 N N . VAL A 1 150 ? 25.456 24.219 35.950 1.00 25.57 150 VAL A N 1
ATOM 1076 C CA . VAL A 1 150 ? 26.108 24.637 37.198 1.00 24.15 150 VAL A CA 1
ATOM 1077 C C . VAL A 1 150 ? 25.178 25.263 38.225 1.00 24.00 150 VAL A C 1
ATOM 1078 O O . VAL A 1 150 ? 25.490 25.215 39.415 1.00 23.46 150 VAL A O 1
ATOM 1082 N N . ILE A 1 151 ? 24.042 25.801 37.771 1.00 23.70 151 ILE A N 1
ATOM 1083 C CA . ILE A 1 151 ? 23.050 26.262 38.669 1.00 25.05 151 ILE A CA 1
ATOM 1084 C C . ILE A 1 151 ? 22.408 25.061 39.322 1.00 26.99 151 ILE A C 1
ATOM 1085 O O . ILE A 1 151 ? 22.286 25.009 40.540 1.00 28.97 151 ILE A O 1
ATOM 1090 N N . ARG A 1 152 ? 22.045 24.063 38.529 1.00 28.78 152 ARG A N 1
ATOM 1091 C CA . ARG A 1 152 ? 21.368 22.843 39.053 1.00 30.42 152 ARG A CA 1
ATOM 1092 C C . ARG A 1 152 ? 22.227 22.102 40.077 1.00 31.15 152 ARG A C 1
ATOM 1093 O O . ARG A 1 152 ? 21.722 21.494 41.053 1.00 32.23 152 ARG A O 1
ATOM 1101 N N . ALA A 1 153 ? 23.539 22.133 39.847 1.00 29.09 153 ALA A N 1
ATOM 1102 C CA . ALA A 1 153 ? 24.420 21.387 40.747 1.00 28.61 153 ALA A CA 1
ATOM 1103 C C . ALA A 1 153 ? 24.526 22.158 42.077 1.00 27.66 153 ALA A C 1
ATOM 1104 O O . ALA A 1 153 ? 24.865 21.569 43.050 1.00 27.90 153 ALA A O 1
ATOM 1106 N N . SER A 1 154 ? 24.334 23.490 42.079 1.00 25.15 154 SER A N 1
ATOM 1107 C CA . SER A 1 154 ? 24.770 24.319 43.171 1.00 25.59 154 SER A CA 1
ATOM 1108 C C . SER A 1 154 ? 23.834 24.182 44.414 1.00 27.38 154 SER A C 1
ATOM 1109 O O . SER A 1 154 ? 22.614 24.053 44.261 1.00 28.85 154 SER A O 1
ATOM 1112 N N . ASP A 1 155 ? 24.405 24.157 45.616 1.00 27.67 155 ASP A N 1
ATOM 1113 C CA . ASP A 1 155 ? 23.614 24.272 46.880 1.00 29.48 155 ASP A CA 1
ATOM 1114 C C . ASP A 1 155 ? 23.444 25.756 47.289 1.00 28.51 155 ASP A C 1
ATOM 1115 O O . ASP A 1 155 ? 22.511 26.093 47.969 1.00 29.78 155 ASP A O 1
ATOM 1120 N N . TYR A 1 156 ? 24.376 26.622 46.883 1.00 27.07 156 TYR A N 1
ATOM 1121 C CA . TYR A 1 156 ? 24.337 28.068 47.154 1.00 27.08 156 TYR A CA 1
ATOM 1122 C C . TYR A 1 156 ? 24.564 28.790 45.835 1.00 26.63 156 TYR A C 1
ATOM 1123 O O . TYR A 1 156 ? 25.500 28.449 45.108 1.00 24.95 156 TYR A O 1
ATOM 1132 N N . VAL A 1 157 ? 23.748 29.797 45.524 1.00 28.32 157 VAL A N 1
ATOM 1133 C CA . VAL A 1 157 ? 23.957 30.562 44.301 1.00 28.46 157 VAL A CA 1
ATOM 1134 C C . VAL A 1 157 ? 24.007 31.990 44.741 1.00 29.26 157 VAL A C 1
ATOM 1135 O O . VAL A 1 157 ? 23.029 32.478 45.306 1.00 30.21 157 VAL A O 1
ATOM 1139 N N . ILE A 1 158 ? 25.138 32.657 44.504 1.00 29.18 158 ILE A N 1
ATOM 1140 C CA . ILE A 1 158 ? 25.346 34.030 45.009 1.00 28.95 158 ILE A CA 1
ATOM 1141 C C . ILE A 1 158 ? 25.489 34.961 43.848 1.00 29.28 158 ILE A C 1
ATOM 1142 O O . ILE A 1 158 ? 26.379 34.851 43.058 1.00 29.93 158 ILE A O 1
ATOM 1147 N N . THR A 1 159 ? 24.623 35.927 43.850 1.00 30.88 159 THR A N 1
ATOM 1148 C CA . THR A 1 159 ? 24.426 36.910 42.827 1.00 33.20 159 THR A CA 1
ATOM 1149 C C . THR A 1 159 ? 25.124 38.231 43.189 1.00 32.92 159 THR A C 1
ATOM 1150 O O . THR A 1 159 ? 25.049 38.666 44.323 1.00 32.42 159 THR A O 1
ATOM 1162 N N . GLY A 1 161 ? 25.243 41.469 41.111 1.00 35.56 161 GLY A N 1
ATOM 1163 C CA . GLY A 1 161 ? 24.944 42.512 40.159 1.00 36.58 161 GLY A CA 1
ATOM 1164 C C . GLY A 1 161 ? 24.712 42.044 38.737 1.00 35.95 161 GLY A C 1
ATOM 1165 O O . GLY A 1 161 ? 24.750 42.867 37.823 1.00 36.14 161 GLY A O 1
ATOM 1166 N N . CYS A 1 162 ? 24.477 40.735 38.539 1.00 36.11 162 CYS A N 1
ATOM 1167 C CA . CYS A 1 162 ? 24.242 40.209 37.183 1.00 35.85 162 CYS A CA 1
ATOM 1168 C C . CYS A 1 162 ? 22.837 40.565 36.639 1.00 38.05 162 CYS A C 1
ATOM 1169 O O . CYS A 1 162 ? 22.587 40.534 35.439 1.00 38.73 162 CYS A O 1
ATOM 1172 N N . GLY A 1 163 ? 21.929 40.980 37.519 1.00 40.64 163 GLY A N 1
ATOM 1173 C CA . GLY A 1 163 ? 20.552 41.227 37.109 1.00 41.20 163 GLY A CA 1
ATOM 1174 C C . GLY A 1 163 ? 19.831 39.890 37.170 1.00 41.67 163 GLY A C 1
ATOM 1175 O O . GLY A 1 163 ? 20.448 38.828 37.507 1.00 38.18 163 GLY A O 1
ATOM 1176 N N . ASP A 1 164 ? 18.545 39.924 36.814 1.00 43.37 164 ASP A N 1
ATOM 1177 C CA . ASP A 1 164 ? 17.684 38.739 36.849 1.00 44.15 164 ASP A CA 1
ATOM 1178 C C . ASP A 1 164 ? 17.974 37.835 35.643 1.00 42.26 164 ASP A C 1
ATOM 1179 O O . ASP A 1 164 ? 17.192 37.795 34.692 1.00 43.87 164 ASP A O 1
ATOM 1184 N N . VAL A 1 165 ? 19.095 37.107 35.673 1.00 39.39 165 VAL A N 1
ATOM 1185 C CA . VAL A 1 165 ? 19.463 36.212 34.565 1.00 36.46 165 VAL A CA 1
ATOM 1186 C C . VAL A 1 165 ? 19.472 34.734 34.979 1.00 35.32 165 VAL A C 1
ATOM 1187 O O . VAL A 1 165 ? 19.819 33.861 34.166 1.00 32.76 165 VAL A O 1
ATOM 1191 N N . CYS A 1 166 ? 19.188 34.481 36.253 1.00 34.96 166 CYS A N 1
ATOM 1192 C CA . CYS A 1 166 ? 19.468 33.187 36.806 1.00 35.94 166 CYS A CA 1
ATOM 1193 C C . CYS A 1 166 ? 18.176 32.500 37.188 1.00 37.21 166 CYS A C 1
ATOM 1194 O O . CYS A 1 166 ? 17.438 33.040 37.966 1.00 38.90 166 CYS A O 1
ATOM 1197 N N . PRO A 1 167 ? 17.879 31.320 36.602 1.00 37.49 167 PRO A N 1
ATOM 1198 C CA . PRO A 1 167 ? 16.611 30.683 37.012 1.00 39.99 167 PRO A CA 1
ATOM 1199 C C . PRO A 1 167 ? 16.608 30.274 38.480 1.00 40.85 167 PRO A C 1
ATOM 1200 O O . PRO A 1 167 ? 17.645 29.912 39.048 1.00 39.95 167 PRO A O 1
ATOM 1212 N N . TYR A 1 169 ? 15.753 27.744 40.950 1.00 42.79 169 TYR A N 1
ATOM 1213 C CA . TYR A 1 169 ? 15.414 26.350 41.309 1.00 42.69 169 TYR A CA 1
ATOM 1214 C C . TYR A 1 169 ? 15.200 26.157 42.807 1.00 42.74 169 TYR A C 1
ATOM 1215 O O . TYR A 1 169 ? 15.962 26.694 43.611 1.00 41.07 169 TYR A O 1
ATOM 1224 N N . PRO A 1 170 ? 14.177 25.362 43.188 1.00 44.81 170 PRO A N 1
ATOM 1225 C CA . PRO A 1 170 ? 14.028 24.942 44.607 1.00 45.85 170 PRO A CA 1
ATOM 1226 C C . PRO A 1 170 ? 15.155 24.019 45.058 1.00 44.31 170 PRO A C 1
ATOM 1227 O O . PRO A 1 170 ? 15.789 23.362 44.213 1.00 43.84 170 PRO A O 1
ATOM 1231 N N . GLY A 1 171 ? 15.377 23.954 46.368 1.00 43.66 171 GLY A N 1
ATOM 1232 C CA . GLY A 1 171 ? 16.360 23.043 46.962 1.00 42.54 171 GLY A CA 1
ATOM 1233 C C . GLY A 1 171 ? 17.694 23.735 47.174 1.00 40.48 171 GLY A C 1
ATOM 1234 O O . GLY A 1 171 ? 18.713 23.069 47.376 1.00 40.85 171 GLY A O 1
ATOM 1235 N N . LYS A 1 172 ? 17.698 25.075 47.129 1.00 38.96 172 LYS A N 1
ATOM 1236 C CA . LYS A 1 172 ? 18.919 25.848 47.066 1.00 36.20 172 LYS A CA 1
ATOM 1237 C C . LYS A 1 172 ? 18.854 27.166 47.852 1.00 36.94 172 LYS A C 1
ATOM 1238 O O . LYS A 1 172 ? 17.799 27.796 47.918 1.00 36.76 172 LYS A O 1
ATOM 1244 N N . HIS A 1 173 ? 20.021 27.614 48.335 1.00 36.18 173 HIS A N 1
ATOM 1245 C CA . HIS A 1 173 ? 20.190 28.962 48.934 1.00 37.90 173 HIS A CA 1
ATOM 1246 C C . HIS A 1 173 ? 20.575 30.028 47.917 1.00 35.40 173 HIS A C 1
ATOM 1247 O O . HIS A 1 173 ? 21.676 30.054 47.437 1.00 34.83 173 HIS A O 1
ATOM 1254 N N . TYR A 1 174 ? 19.631 30.872 47.565 1.00 36.80 174 TYR A N 1
ATOM 1255 C CA . TYR A 1 174 ? 19.905 32.047 46.749 1.00 36.35 174 TYR A CA 1
ATOM 1256 C C . TYR A 1 174 ? 20.219 33.264 47.652 1.00 37.02 174 TYR A C 1
ATOM 1257 O O . TYR A 1 174 ? 19.395 33.714 48.456 1.00 39.28 174 TYR A O 1
ATOM 1266 N N . LEU A 1 175 ? 21.425 33.764 47.489 1.00 36.39 175 LEU A N 1
ATOM 1267 C CA . LEU A 1 175 ? 21.941 34.904 48.214 1.00 38.23 175 LEU A CA 1
ATOM 1268 C C . LEU A 1 175 ? 22.218 36.018 47.180 1.00 37.17 175 LEU A C 1
ATOM 1269 O O . LEU A 1 175 ? 22.679 35.727 46.062 1.00 35.91 175 LEU A O 1
ATOM 1274 N N . ASP A 1 176 ? 21.913 37.262 47.552 1.00 37.51 176 ASP A N 1
ATOM 1275 C CA . ASP A 1 176 ? 22.151 38.453 46.734 1.00 37.14 176 ASP A CA 1
ATOM 1276 C C . ASP A 1 176 ? 23.095 39.429 47.455 1.00 36.59 176 ASP A C 1
ATOM 1277 O O . ASP A 1 176 ? 22.733 40.004 48.474 1.00 37.19 176 ASP A O 1
ATOM 1282 N N . TRP A 1 177 ? 24.307 39.596 46.925 1.00 44.66 177 TRP A N 1
ATOM 1283 C CA . TRP A 1 177 ? 25.341 40.411 47.559 1.00 43.77 177 TRP A CA 1
ATOM 1284 C C . TRP A 1 177 ? 25.542 41.786 46.903 1.00 46.37 177 TRP A C 1
ATOM 1285 O O . TRP A 1 177 ? 26.629 42.356 47.002 1.00 46.25 177 TRP A O 1
ATOM 1296 N N . GLU A 1 178 ? 24.532 42.297 46.218 1.00 49.16 178 GLU A N 1
ATOM 1297 C CA . GLU A 1 178 ? 24.600 43.645 45.661 1.00 52.51 178 GLU A CA 1
ATOM 1298 C C . GLU A 1 178 ? 23.203 44.228 45.498 1.00 55.76 178 GLU A C 1
ATOM 1299 O O . GLU A 1 178 ? 22.786 44.512 44.372 1.00 57.14 178 GLU A O 1
ATOM 1305 N N . LEU A 1 179 ? 22.478 44.409 46.604 1.00 57.81 179 LEU A N 1
ATOM 1306 C CA . LEU A 1 179 ? 21.098 44.891 46.521 1.00 61.67 179 LEU A CA 1
ATOM 1307 C C . LEU A 1 179 ? 20.992 46.372 46.114 1.00 64.03 179 LEU A C 1
ATOM 1308 O O . LEU A 1 179 ? 21.986 46.993 45.719 1.00 62.15 179 LEU A O 1
ATOM 1313 N N . GLU A 1 185 ? 25.684 54.467 43.668 1.00 62.54 185 GLU A N 1
ATOM 1314 C CA . GLU A 1 185 ? 26.206 54.798 42.331 1.00 61.82 185 GLU A CA 1
ATOM 1315 C C . GLU A 1 185 ? 27.685 54.444 42.141 1.00 58.71 185 GLU A C 1
ATOM 1316 O O . GLU A 1 185 ? 28.530 54.853 42.943 1.00 59.31 185 GLU A O 1
ATOM 1322 N N . GLY A 1 186 ? 27.981 53.727 41.054 1.00 55.56 186 GLY A N 1
ATOM 1323 C CA . GLY A 1 186 ? 29.343 53.429 40.672 1.00 53.56 186 GLY A CA 1
ATOM 1324 C C . GLY A 1 186 ? 29.810 52.308 41.558 1.00 51.97 186 GLY A C 1
ATOM 1325 O O . GLY A 1 186 ? 28.992 51.507 42.016 1.00 52.53 186 GLY A O 1
ATOM 1326 N N . GLU A 1 187 ? 31.119 52.241 41.797 1.00 50.88 187 GLU A N 1
ATOM 1327 C CA . GLU A 1 187 ? 31.715 51.180 42.629 1.00 48.78 187 GLU A CA 1
ATOM 1328 C C . GLU A 1 187 ? 32.993 51.689 43.291 1.00 49.22 187 GLU A C 1
ATOM 1329 O O . GLU A 1 187 ? 33.470 52.778 42.957 1.00 50.08 187 GLU A O 1
ATOM 1335 N N . ASP A 1 188 ? 33.542 50.893 44.209 1.00 48.06 188 ASP A N 1
ATOM 1336 C CA . ASP A 1 188 ? 34.784 51.230 44.928 1.00 50.02 188 ASP A CA 1
ATOM 1337 C C . ASP A 1 188 ? 36.037 50.793 44.133 1.00 47.91 188 ASP A C 1
ATOM 1338 O O . ASP A 1 188 ? 35.893 50.131 43.079 1.00 46.14 188 ASP A O 1
ATOM 1343 N N . LYS A 1 189 ? 37.245 51.157 44.611 1.00 48.81 189 LYS A N 1
ATOM 1344 C CA . LYS A 1 189 ? 38.533 50.702 44.012 1.00 47.53 189 LYS A CA 1
ATOM 1345 C C . LYS A 1 189 ? 38.575 49.158 44.019 1.00 43.50 189 LYS A C 1
ATOM 1346 O O . LYS A 1 189 ? 37.975 48.551 44.905 1.00 41.92 189 LYS A O 1
ATOM 1352 N N . ILE A 1 190 ? 39.263 48.520 43.065 1.00 41.72 190 ILE A N 1
ATOM 1353 C CA . ILE A 1 190 ? 39.350 47.027 43.061 1.00 39.46 190 ILE A CA 1
ATOM 1354 C C . ILE A 1 190 ? 39.814 46.487 44.444 1.00 40.44 190 ILE A C 1
ATOM 1355 O O . ILE A 1 190 ? 39.266 45.513 44.983 1.00 40.18 190 ILE A O 1
ATOM 1360 N N . GLN A 1 191 ? 40.840 47.135 44.973 1.00 42.45 191 GLN A N 1
ATOM 1361 C CA . GLN A 1 191 ? 41.305 47.026 46.347 1.00 44.54 191 GLN A CA 1
ATOM 1362 C C . GLN A 1 191 ? 40.176 46.846 47.376 1.00 43.59 191 GLN A C 1
ATOM 1363 O O . GLN A 1 191 ? 40.173 45.867 48.110 1.00 43.25 191 GLN A O 1
ATOM 1365 N N . GLU A 1 192 ? 39.227 47.784 47.400 1.00 43.27 192 GLU A N 1
ATOM 1366 C CA . GLU A 1 192 ? 38.153 47.825 48.391 1.00 42.72 192 GLU A CA 1
ATOM 1367 C C . GLU A 1 192 ? 37.080 46.774 48.189 1.00 38.58 192 GLU A C 1
ATOM 1368 O O . GLU A 1 192 ? 36.585 46.185 49.143 1.00 38.39 192 GLU A O 1
ATOM 1374 N N . ILE A 1 193 ? 36.726 46.545 46.938 1.00 34.86 193 ILE A N 1
ATOM 1375 C CA . ILE A 1 193 ? 35.819 45.460 46.573 1.00 32.92 193 ILE A CA 1
ATOM 1376 C C . ILE A 1 193 ? 36.383 44.090 47.067 1.00 30.93 193 ILE A C 1
ATOM 1377 O O . ILE A 1 193 ? 35.654 43.275 47.551 1.00 30.79 193 ILE A O 1
ATOM 1382 N N . ILE A 1 194 ? 37.679 43.845 46.903 1.00 30.84 194 ILE A N 1
ATOM 1383 C CA . ILE A 1 194 ? 38.293 42.605 47.388 1.00 30.64 194 ILE A CA 1
ATOM 1384 C C . ILE A 1 194 ? 38.093 42.469 48.900 1.00 32.32 194 ILE A C 1
ATOM 1385 O O . ILE A 1 194 ? 37.661 41.423 49.362 1.00 31.40 194 ILE A O 1
ATOM 1390 N N . GLU A 1 195 ? 38.283 43.571 49.633 1.00 35.52 195 GLU A N 1
ATOM 1391 C CA . GLU A 1 195 ? 38.095 43.619 51.098 1.00 39.15 195 GLU A CA 1
ATOM 1392 C C . GLU A 1 195 ? 36.660 43.409 51.494 1.00 38.35 195 GLU A C 1
ATOM 1393 O O . GLU A 1 195 ? 36.404 42.716 52.449 1.00 38.77 195 GLU A O 1
ATOM 1399 N N . GLU A 1 196 ? 35.725 44.053 50.796 1.00 38.11 196 GLU A N 1
ATOM 1400 C CA . GLU A 1 196 ? 34.323 43.857 51.147 1.00 38.79 196 GLU A CA 1
ATOM 1401 C C . GLU A 1 196 ? 33.893 42.412 50.859 1.00 34.68 196 GLU A C 1
ATOM 1402 O O . GLU A 1 196 ? 33.226 41.795 51.662 1.00 35.78 196 GLU A O 1
ATOM 1408 N N . ILE A 1 197 ? 34.316 41.868 49.734 1.00 30.64 197 ILE A N 1
ATOM 1409 C CA . ILE A 1 197 ? 33.943 40.546 49.398 1.00 27.53 197 ILE A CA 1
ATOM 1410 C C . ILE A 1 197 ? 34.536 39.516 50.381 1.00 29.08 197 ILE A C 1
ATOM 1411 O O . ILE A 1 197 ? 33.832 38.601 50.825 1.00 28.04 197 ILE A O 1
ATOM 1416 N N . ASP A 1 198 ? 35.819 39.681 50.727 1.00 29.88 198 ASP A N 1
ATOM 1417 C CA . ASP A 1 198 ? 36.478 38.840 51.719 1.00 30.83 198 ASP A CA 1
ATOM 1418 C C . ASP A 1 198 ? 35.698 38.787 53.042 1.00 32.41 198 ASP A C 1
ATOM 1419 O O . ASP A 1 198 ? 35.402 37.695 53.540 1.00 31.87 198 ASP A O 1
ATOM 1424 N N . GLY A 1 199 ? 35.371 39.946 53.612 1.00 33.44 199 GLY A N 1
ATOM 1425 C CA . GLY A 1 199 ? 34.468 39.974 54.754 1.00 35.93 199 GLY A CA 1
ATOM 1426 C C . GLY A 1 199 ? 33.204 39.119 54.597 1.00 34.81 199 GLY A C 1
ATOM 1427 O O . GLY A 1 199 ? 32.796 38.436 55.551 1.00 36.26 199 GLY A O 1
ATOM 1428 N N . ARG A 1 200 ? 32.585 39.140 53.408 1.00 33.34 200 ARG A N 1
ATOM 1429 C CA . ARG A 1 200 ? 31.343 38.405 53.176 1.00 33.11 200 ARG A CA 1
ATOM 1430 C C . ARG A 1 200 ? 31.623 36.889 52.976 1.00 31.45 200 ARG A C 1
ATOM 1431 O O . ARG A 1 200 ? 30.828 36.032 53.379 1.00 30.05 200 ARG A O 1
ATOM 1439 N N . ILE A 1 201 ? 32.746 36.584 52.342 1.00 29.88 201 ILE A N 1
ATOM 1440 C CA . ILE A 1 201 ? 33.156 35.211 52.107 1.00 29.51 201 ILE A CA 1
ATOM 1441 C C . ILE A 1 201 ? 33.447 34.536 53.463 1.00 31.57 201 ILE A C 1
ATOM 1442 O O . ILE A 1 201 ? 33.077 33.375 53.676 1.00 31.66 201 ILE A O 1
ATOM 1447 N N . ARG A 1 202 ? 34.104 35.259 54.377 1.00 33.80 202 ARG A N 1
ATOM 1448 C CA . ARG A 1 202 ? 34.341 34.706 55.724 1.00 36.07 202 ARG A CA 1
ATOM 1449 C C . ARG A 1 202 ? 33.083 34.264 56.447 1.00 35.61 202 ARG A C 1
ATOM 1450 O O . ARG A 1 202 ? 33.059 33.173 56.992 1.00 35.21 202 ARG A O 1
ATOM 1458 N N . GLU A 1 203 ? 32.038 35.089 56.404 1.00 36.41 203 GLU A N 1
ATOM 1459 C CA . GLU A 1 203 ? 30.774 34.761 57.066 1.00 37.27 203 GLU A CA 1
ATOM 1460 C C . GLU A 1 203 ? 30.085 33.627 56.346 1.00 34.33 203 GLU A C 1
ATOM 1461 O O . GLU A 1 203 ? 29.514 32.766 56.982 1.00 33.78 203 GLU A O 1
ATOM 1467 N N . LEU A 1 204 ? 30.168 33.623 55.017 1.00 31.77 204 LEU A N 1
ATOM 1468 C CA . LEU A 1 204 ? 29.537 32.599 54.255 1.00 30.57 204 LEU A CA 1
ATOM 1469 C C . LEU A 1 204 ? 30.187 31.250 54.593 1.00 31.42 204 LEU A C 1
ATOM 1470 O O . LEU A 1 204 ? 29.461 30.312 54.864 1.00 32.34 204 LEU A O 1
ATOM 1475 N N . TRP A 1 205 ? 31.527 31.189 54.616 1.00 30.50 205 TRP A N 1
ATOM 1476 C CA . TRP A 1 205 ? 32.270 29.972 54.970 1.00 31.51 205 TRP A CA 1
ATOM 1477 C C . TRP A 1 205 ? 31.996 29.491 56.414 1.00 33.71 205 TRP A C 1
ATOM 1478 O O . TRP A 1 205 ? 31.723 28.301 56.658 1.00 33.18 205 TRP A O 1
ATOM 1489 N N . LYS A 1 206 ? 32.009 30.418 57.366 1.00 35.78 206 LYS A N 1
ATOM 1490 C CA . LYS A 1 206 ? 31.577 30.065 58.716 1.00 38.59 206 LYS A CA 1
ATOM 1491 C C . LYS A 1 206 ? 30.187 29.472 58.655 1.00 37.98 206 LYS A C 1
ATOM 1492 O O . LYS A 1 206 ? 29.936 28.407 59.216 1.00 37.68 206 LYS A O 1
ATOM 1498 N N . SER A 1 207 ? 29.289 30.118 57.918 1.00 37.63 207 SER A N 1
ATOM 1499 C CA . SER A 1 207 ? 27.909 29.630 57.883 1.00 38.94 207 SER A CA 1
ATOM 1500 C C . SER A 1 207 ? 27.751 28.244 57.215 1.00 38.52 207 SER A C 1
ATOM 1501 O O . SER A 1 207 ? 27.034 27.381 57.733 1.00 39.64 207 SER A O 1
ATOM 1504 N N . ILE A 1 208 ? 28.435 28.039 56.091 1.00 35.95 208 ILE A N 1
ATOM 1505 C CA . ILE A 1 208 ? 28.468 26.770 55.441 1.00 35.97 208 ILE A CA 1
ATOM 1506 C C . ILE A 1 208 ? 28.972 25.653 56.343 1.00 37.33 208 ILE A C 1
ATOM 1507 O O . ILE A 1 208 ? 28.327 24.624 56.423 1.00 37.54 208 ILE A O 1
ATOM 1512 N N . GLN A 1 209 ? 30.137 25.834 56.975 1.00 39.14 209 GLN A N 1
ATOM 1513 C CA . GLN A 1 209 ? 30.671 24.871 57.936 1.00 42.73 209 GLN A CA 1
ATOM 1514 C C . GLN A 1 209 ? 29.697 24.449 59.023 1.00 44.74 209 GLN A C 1
ATOM 1515 O O . GLN A 1 209 ? 29.572 23.258 59.330 1.00 45.60 209 GLN A O 1
ATOM 1521 N N . LEU A 1 210 ? 29.043 25.429 59.626 1.00 46.29 210 LEU A N 1
ATOM 1522 C CA . LEU A 1 210 ? 28.006 25.176 60.617 1.00 49.19 210 LEU A CA 1
ATOM 1523 C C . LEU A 1 210 ? 26.808 24.422 60.019 1.00 49.41 210 LEU A C 1
ATOM 1524 O O . LEU A 1 210 ? 26.370 23.440 60.581 1.00 50.50 210 LEU A O 1
ATOM 1529 N N . SER A 1 211 ? 26.283 24.874 58.882 1.00 48.84 211 SER A N 1
ATOM 1530 C CA . SER A 1 211 ? 25.053 24.289 58.366 1.00 50.37 211 SER A CA 1
ATOM 1531 C C . SER A 1 211 ? 25.170 22.808 57.923 1.00 51.46 211 SER A C 1
ATOM 1532 O O . SER A 1 211 ? 24.164 22.108 57.950 1.00 52.38 211 SER A O 1
ATOM 1535 N N . GLN A 1 212 ? 26.383 22.339 57.549 1.00 52.24 212 GLN A N 1
ATOM 1536 C CA . GLN A 1 212 ? 26.688 20.881 57.375 1.00 54.02 212 GLN A CA 1
ATOM 1537 C C . GLN A 1 212 ? 26.973 20.176 58.702 1.00 55.87 212 GLN A C 1
ATOM 1538 O O . GLN A 1 212 ? 26.083 19.578 59.333 1.00 57.37 212 GLN A O 1
ATOM 1544 N N . LEU B 1 9 ? 9.828 29.555 38.063 1.00 66.76 9 LEU B N 1
ATOM 1545 C CA . LEU B 1 9 ? 9.037 30.508 37.313 1.00 67.25 9 LEU B CA 1
ATOM 1546 C C . LEU B 1 9 ? 8.636 29.934 35.965 1.00 65.38 9 LEU B C 1
ATOM 1547 O O . LEU B 1 9 ? 7.460 29.947 35.625 1.00 68.20 9 LEU B O 1
ATOM 1552 N N . HIS B 1 10 ? 9.609 29.404 35.222 1.00 60.27 10 HIS B N 1
ATOM 1553 C CA . HIS B 1 10 ? 9.369 28.793 33.929 1.00 57.41 10 HIS B CA 1
ATOM 1554 C C . HIS B 1 10 ? 9.744 27.323 33.862 1.00 55.38 10 HIS B C 1
ATOM 1555 O O . HIS B 1 10 ? 9.675 26.727 32.831 1.00 53.07 10 HIS B O 1
ATOM 1562 N N . THR B 1 11 ? 10.122 26.747 34.984 1.00 54.81 11 THR B N 1
ATOM 1563 C CA . THR B 1 11 ? 10.541 25.358 35.030 1.00 53.74 11 THR B CA 1
ATOM 1564 C C . THR B 1 11 ? 9.510 24.448 34.422 1.00 54.73 11 THR B C 1
ATOM 1565 O O . THR B 1 11 ? 9.836 23.648 33.550 1.00 53.13 11 THR B O 1
ATOM 1569 N N . ASN B 1 12 ? 8.255 24.591 34.856 1.00 58.15 12 ASN B N 1
ATOM 1570 C CA . ASN B 1 12 ? 7.178 23.721 34.374 1.00 59.42 12 ASN B CA 1
ATOM 1571 C C . ASN B 1 12 ? 6.986 23.756 32.859 1.00 57.03 12 ASN B C 1
ATOM 1572 O O . ASN B 1 12 ? 6.938 22.694 32.242 1.00 56.16 12 ASN B O 1
ATOM 1577 N N . ILE B 1 13 ? 6.899 24.950 32.262 1.00 55.40 13 ILE B N 1
ATOM 1578 C CA . ILE B 1 13 ? 6.698 25.035 30.807 1.00 54.65 13 ILE B CA 1
ATOM 1579 C C . ILE B 1 13 ? 7.915 24.544 30.032 1.00 51.15 13 ILE B C 1
ATOM 1580 O O . ILE B 1 13 ? 7.785 24.008 28.916 1.00 50.67 13 ILE B O 1
ATOM 1585 N N . LEU B 1 14 ? 9.094 24.744 30.599 1.00 48.16 14 LEU B N 1
ATOM 1586 C CA . LEU B 1 14 ? 10.277 24.267 29.917 1.00 45.48 14 LEU B CA 1
ATOM 1587 C C . LEU B 1 14 ? 10.243 22.741 29.918 1.00 45.78 14 LEU B C 1
ATOM 1588 O O . LEU B 1 14 ? 10.548 22.114 28.901 1.00 43.92 14 LEU B O 1
ATOM 1593 N N . ASN B 1 15 ? 9.842 22.162 31.057 1.00 48.27 15 ASN B N 1
ATOM 1594 C CA . ASN B 1 15 ? 9.692 20.712 31.207 1.00 50.07 15 ASN B CA 1
ATOM 1595 C C . ASN B 1 15 ? 8.677 20.182 30.196 1.00 52.09 15 ASN B C 1
ATOM 1596 O O . ASN B 1 15 ? 8.968 19.240 29.459 1.00 52.08 15 ASN B O 1
ATOM 1601 N N . ARG B 1 16 ? 7.503 20.809 30.139 1.00 53.88 16 ARG B N 1
ATOM 1602 C CA . ARG B 1 16 ? 6.485 20.398 29.189 1.00 56.92 16 ARG B CA 1
ATOM 1603 C C . ARG B 1 16 ? 6.995 20.586 27.737 1.00 54.95 16 ARG B C 1
ATOM 1604 O O . ARG B 1 16 ? 6.800 19.699 26.900 1.00 56.30 16 ARG B O 1
ATOM 1612 N N . ILE B 1 17 ? 7.690 21.691 27.458 1.00 52.60 17 ILE B N 1
ATOM 1613 C CA . ILE B 1 17 ? 8.300 21.943 26.135 1.00 50.82 17 ILE B CA 1
ATOM 1614 C C . ILE B 1 17 ? 9.318 20.845 25.740 1.00 49.12 17 ILE B C 1
ATOM 1615 O O . ILE B 1 17 ? 9.304 20.333 24.631 1.00 48.48 17 ILE B O 1
ATOM 1620 N N . ALA B 1 18 ? 10.222 20.535 26.665 1.00 47.88 18 ALA B N 1
ATOM 1621 C CA . ALA B 1 18 ? 11.170 19.474 26.516 1.00 46.65 18 ALA B CA 1
ATOM 1622 C C . ALA B 1 18 ? 10.481 18.165 26.199 1.00 49.55 18 ALA B C 1
ATOM 1623 O O . ALA B 1 18 ? 10.869 17.515 25.234 1.00 48.63 18 ALA B O 1
ATOM 1625 N N . ASN B 1 19 ? 9.475 17.775 27.008 1.00 53.09 19 ASN B N 1
ATOM 1626 C CA . ASN B 1 19 ? 8.666 16.575 26.725 1.00 57.01 19 ASN B CA 1
ATOM 1627 C C . ASN B 1 19 ? 8.185 16.562 25.270 1.00 57.76 19 ASN B C 1
ATOM 1628 O O . ASN B 1 19 ? 8.307 15.542 24.598 1.00 58.66 19 ASN B O 1
ATOM 1633 N N . GLU B 1 20 ? 7.626 17.685 24.796 1.00 57.94 20 GLU B N 1
ATOM 1634 C CA . GLU B 1 20 ? 7.058 17.745 23.442 1.00 59.38 20 GLU B CA 1
ATOM 1635 C C . GLU B 1 20 ? 8.131 17.673 22.342 1.00 56.81 20 GLU B C 1
ATOM 1636 O O . GLU B 1 20 ? 7.966 16.929 21.358 1.00 57.36 20 GLU B O 1
ATOM 1642 N N . LEU B 1 21 ? 9.210 18.446 22.502 1.00 53.73 21 LEU B N 1
ATOM 1643 C CA . LEU B 1 21 ? 10.381 18.293 21.646 1.00 52.00 21 LEU B CA 1
ATOM 1644 C C . LEU B 1 21 ? 10.987 16.886 21.678 1.00 52.47 21 LEU B C 1
ATOM 1645 O O . LEU B 1 21 ? 11.339 16.372 20.630 1.00 53.83 21 LEU B O 1
ATOM 1650 N N . ALA B 1 22 ? 11.117 16.261 22.848 1.00 52.47 22 ALA B N 1
ATOM 1651 C CA . ALA B 1 22 ? 11.623 14.869 22.926 1.00 53.08 22 ALA B CA 1
ATOM 1652 C C . ALA B 1 22 ? 10.833 13.835 22.084 1.00 55.67 22 ALA B C 1
ATOM 1653 O O . ALA B 1 22 ? 11.431 12.946 21.448 1.00 55.12 22 ALA B O 1
ATOM 1655 N N . LEU B 1 23 ? 9.496 13.942 22.118 1.00 57.90 23 LEU B N 1
ATOM 1656 C CA . LEU B 1 23 ? 8.596 13.146 21.265 1.00 60.74 23 LEU B CA 1
ATOM 1657 C C . LEU B 1 23 ? 8.846 13.369 19.777 1.00 59.84 23 LEU B C 1
ATOM 1658 O O . LEU B 1 23 ? 9.010 12.406 19.027 1.00 61.69 23 LEU B O 1
ATOM 1663 N N . THR B 1 24 ? 8.854 14.636 19.368 1.00 57.90 24 THR B N 1
ATOM 1664 C CA . THR B 1 24 ? 9.189 15.065 18.013 1.00 56.80 24 THR B CA 1
ATOM 1665 C C . THR B 1 24 ? 10.488 14.475 17.480 1.00 55.25 24 THR B C 1
ATOM 1666 O O . THR B 1 24 ? 10.549 14.107 16.298 1.00 56.62 24 THR B O 1
ATOM 1670 N N . TYR B 1 25 ? 11.523 14.396 18.326 1.00 52.03 25 TYR B N 1
ATOM 1671 C CA . TYR B 1 25 ? 12.840 13.909 17.876 1.00 50.48 25 TYR B CA 1
ATOM 1672 C C . TYR B 1 25 ? 13.117 12.470 18.332 1.00 51.39 25 TYR B C 1
ATOM 1673 O O . TYR B 1 25 ? 14.272 12.081 18.518 1.00 49.89 25 TYR B O 1
ATOM 1682 N N . GLN B 1 26 ? 12.068 11.667 18.453 1.00 54.25 26 GLN B N 1
ATOM 1683 C CA . GLN B 1 26 ? 12.187 10.404 19.173 1.00 56.82 26 GLN B CA 1
ATOM 1684 C C . GLN B 1 26 ? 13.343 9.474 18.743 1.00 57.05 26 GLN B C 1
ATOM 1685 O O . GLN B 1 26 ? 14.247 9.197 19.560 1.00 58.01 26 GLN B O 1
ATOM 1691 N N . GLY B 1 27 ? 13.367 9.016 17.500 1.00 56.74 27 GLY B N 1
ATOM 1692 C CA . GLY B 1 27 ? 14.472 8.149 17.108 1.00 56.46 27 GLY B CA 1
ATOM 1693 C C . GLY B 1 27 ? 15.762 8.858 16.706 1.00 53.31 27 GLY B C 1
ATOM 1694 O O . GLY B 1 27 ? 16.698 8.211 16.237 1.00 53.77 27 GLY B O 1
ATOM 1695 N N . VAL B 1 28 ? 15.837 10.169 16.939 1.00 50.49 28 VAL B N 1
ATOM 1696 C CA . VAL B 1 28 ? 16.969 10.977 16.467 1.00 47.77 28 VAL B CA 1
ATOM 1697 C C . VAL B 1 28 ? 17.929 11.530 17.531 1.00 45.29 28 VAL B C 1
ATOM 1698 O O . VAL B 1 28 ? 19.13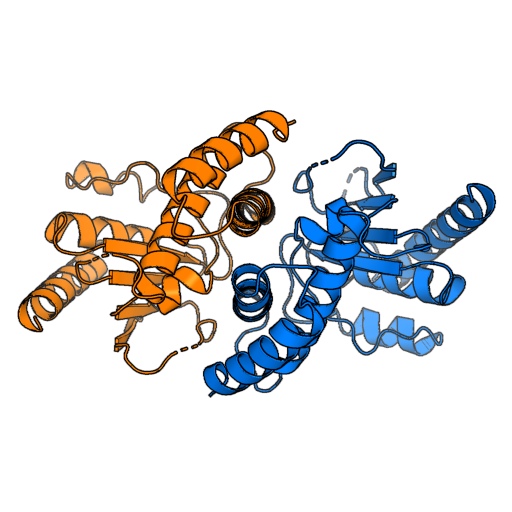2 11.481 17.351 1.00 44.27 28 VAL B O 1
ATOM 1702 N N . PHE B 1 29 ? 17.401 12.055 18.635 1.00 44.43 29 PHE B N 1
ATOM 1703 C CA . PHE B 1 29 ? 18.210 12.454 19.797 1.00 42.36 29 PHE B CA 1
ATOM 1704 C C . PHE B 1 29 ? 17.490 11.948 21.044 1.00 43.42 29 PHE B C 1
ATOM 1705 O O . PHE B 1 29 ? 16.260 11.998 21.114 1.00 43.58 29 PHE B O 1
ATOM 1713 N N . SER B 1 30 ? 18.243 11.487 22.041 1.00 44.08 30 SER B N 1
ATOM 1714 C CA . SER B 1 30 ? 17.649 11.106 23.341 1.00 45.04 30 SER B CA 1
ATOM 1715 C C . SER B 1 30 ? 16.967 12.310 24.022 1.00 43.07 30 SER B C 1
ATOM 1716 O O . SER B 1 30 ? 17.350 13.460 23.810 1.00 39.15 30 SER B O 1
ATOM 1719 N N . ALA B 1 31 ? 15.970 12.005 24.858 1.00 45.12 31 ALA B N 1
ATOM 1720 C CA . ALA B 1 31 ? 15.341 12.951 25.787 1.00 43.59 31 ALA B CA 1
ATOM 1721 C C . ALA B 1 31 ? 16.368 13.763 26.639 1.00 42.16 31 ALA B C 1
ATOM 1722 O O . ALA B 1 31 ? 16.234 14.988 26.819 1.00 39.75 31 ALA B O 1
ATOM 1724 N N . GLU B 1 32 ? 17.439 13.100 27.075 1.00 42.28 32 GLU B N 1
ATOM 1725 C CA . GLU B 1 32 ? 18.497 13.760 27.823 1.00 40.69 32 GLU B CA 1
ATOM 1726 C C . GLU B 1 32 ? 19.040 14.979 27.046 1.00 37.77 32 GLU B C 1
ATOM 1727 O O . GLU B 1 32 ? 18.969 16.110 27.527 1.00 35.89 32 GLU B O 1
ATOM 1733 N N . THR B 1 33 ? 19.518 14.756 25.826 1.00 37.02 33 THR B N 1
ATOM 1734 C CA . THR B 1 33 ? 20.013 15.827 24.974 1.00 35.51 33 THR B CA 1
ATOM 1735 C C . THR B 1 33 ? 18.982 16.909 24.734 1.00 33.98 33 THR B C 1
ATOM 1736 O O . THR B 1 33 ? 19.292 18.070 24.801 1.00 32.90 33 THR B O 1
ATOM 1740 N N . ILE B 1 34 ? 17.757 16.506 24.446 1.00 35.68 34 ILE B N 1
ATOM 1741 C CA . ILE B 1 34 ? 16.653 17.428 24.302 1.00 35.38 34 ILE B CA 1
ATOM 1742 C C . ILE B 1 34 ? 16.450 18.291 25.532 1.00 34.80 34 ILE B C 1
ATOM 1743 O O . ILE B 1 34 ? 16.334 19.515 25.375 1.00 34.86 34 ILE B O 1
ATOM 1748 N N . ASN B 1 35 ? 16.403 17.686 26.728 1.00 34.79 35 ASN B N 1
ATOM 1749 C CA . ASN B 1 35 ? 16.300 18.432 27.979 1.00 35.37 35 ASN B CA 1
ATOM 1750 C C . ASN B 1 35 ? 17.407 19.447 28.048 1.00 33.19 35 ASN B C 1
ATOM 1751 O O . ASN B 1 35 ? 17.154 20.617 28.328 1.00 31.83 35 ASN B O 1
ATOM 1756 N N . ARG B 1 36 ? 18.642 19.014 27.790 1.00 32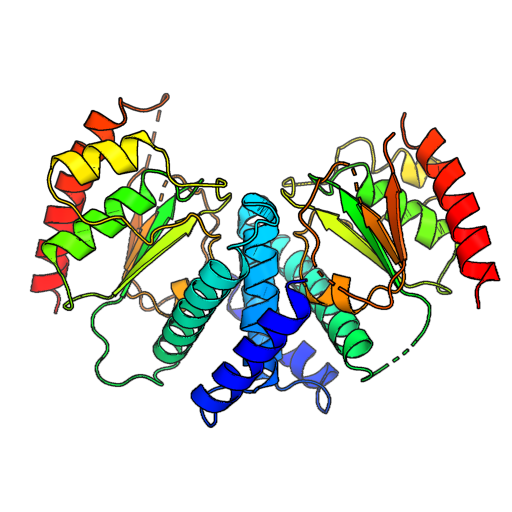.66 36 ARG B N 1
ATOM 1757 C CA . ARG B 1 36 ? 19.730 19.948 27.955 1.00 32.52 36 ARG B CA 1
ATOM 1758 C C . ARG B 1 36 ? 19.592 21.123 26.999 1.00 31.55 36 ARG B C 1
ATOM 1759 O O . ARG B 1 36 ? 19.660 22.250 27.446 1.00 31.95 36 ARG B O 1
ATOM 1767 N N . TYR B 1 37 ? 19.313 20.852 25.713 1.00 31.94 37 TYR B N 1
ATOM 1768 C CA . TYR B 1 37 ? 19.035 21.897 24.713 1.00 30.73 37 TYR B CA 1
ATOM 1769 C C . TYR B 1 37 ? 18.065 22.997 25.156 1.00 30.58 37 TYR B C 1
ATOM 1770 O O . TYR B 1 37 ? 18.327 24.187 24.985 1.00 29.82 37 TYR B O 1
ATOM 1779 N N . ILE B 1 38 ? 16.965 22.581 25.766 1.00 31.82 38 ILE B N 1
ATOM 1780 C CA . ILE B 1 38 ? 15.946 23.517 26.160 1.00 32.60 38 ILE B CA 1
ATOM 1781 C C . ILE B 1 38 ? 16.367 24.367 27.380 1.00 31.87 38 ILE B C 1
ATOM 1782 O O . ILE B 1 38 ? 16.296 25.623 27.361 1.00 30.80 38 ILE B O 1
ATOM 1787 N N . PHE B 1 39 ? 16.888 23.705 28.400 1.00 30.91 39 PHE B N 1
ATOM 1788 C CA . PHE B 1 39 ? 17.333 24.449 29.570 1.00 31.72 39 PHE B CA 1
ATOM 1789 C C . PHE B 1 39 ? 18.550 25.347 29.314 1.00 29.54 39 PHE B C 1
ATOM 1790 O O . PHE B 1 39 ? 18.574 26.493 29.774 1.00 29.24 39 PHE B O 1
ATOM 1798 N N . GLU B 1 40 ? 19.514 24.872 28.521 1.00 27.53 40 GLU B N 1
ATOM 1799 C CA . GLU B 1 40 ? 20.696 25.694 28.216 1.00 26.19 40 GLU B CA 1
ATOM 1800 C C . GLU B 1 40 ? 20.381 26.898 27.318 1.00 26.06 40 GLU B C 1
ATOM 1801 O O . GLU B 1 40 ? 20.876 28.004 27.573 1.00 22.63 40 GLU B O 1
ATOM 1807 N N . SER B 1 41 ? 19.460 26.700 26.345 1.00 27.22 41 SER B N 1
ATOM 1808 C CA . SER B 1 41 ? 19.032 27.772 25.444 1.00 26.81 41 SER B CA 1
ATOM 1809 C C . SER B 1 41 ? 18.323 28.847 26.227 1.00 26.89 41 SER B C 1
ATOM 1810 O O . SER B 1 41 ? 18.490 30.058 25.965 1.00 27.93 41 SER B O 1
ATOM 1813 N N . TYR B 1 42 ? 17.507 28.399 27.172 1.00 26.57 42 TYR B N 1
ATOM 1814 C CA . TYR B 1 42 ? 16.807 29.294 28.092 1.00 26.64 42 TYR B CA 1
ATOM 1815 C C . TYR B 1 42 ? 17.805 30.165 28.856 1.00 25.69 42 TYR B C 1
ATOM 1816 O O . TYR B 1 42 ? 17.701 31.386 28.820 1.00 26.23 42 TYR B O 1
ATOM 1825 N N . VAL B 1 43 ? 18.760 29.541 29.536 1.00 25.23 43 VAL B N 1
ATOM 1826 C CA . VAL B 1 43 ? 19.743 30.281 30.324 1.00 25.41 43 VAL B CA 1
ATOM 1827 C C . VAL B 1 43 ? 20.623 31.115 29.435 1.00 25.29 43 VAL B C 1
ATOM 1828 O O . VAL B 1 43 ? 21.010 32.246 29.772 1.00 26.45 43 VAL B O 1
ATOM 1832 N N . SER B 1 44 ? 20.887 30.600 28.256 1.00 24.32 44 SER B N 1
ATOM 1833 C CA . SER B 1 44 ? 21.776 31.273 27.360 1.00 24.93 44 SER B CA 1
ATOM 1834 C C . SER B 1 44 ? 21.190 32.601 26.914 1.00 25.29 44 SER B C 1
ATOM 1835 O O . SER B 1 44 ? 21.897 33.570 26.827 1.00 24.67 44 SER B O 1
ATOM 1838 N N . LEU B 1 45 ? 19.914 32.589 26.537 1.00 24.81 45 LEU B N 1
ATOM 1839 C CA . LEU B 1 45 ? 19.220 33.802 26.174 1.00 26.78 45 LEU B CA 1
ATOM 1840 C C . LEU B 1 45 ? 18.917 34.707 27.382 1.00 28.29 45 LEU B C 1
ATOM 1841 O O . LEU B 1 45 ? 19.032 35.927 27.256 1.00 29.77 45 LEU B O 1
ATOM 1846 N N . ALA B 1 46 ? 18.480 34.137 28.524 1.00 27.74 46 ALA B N 1
ATOM 1847 C CA . ALA B 1 46 ? 18.377 34.935 29.765 1.00 29.26 46 ALA B CA 1
ATOM 1848 C C . ALA B 1 46 ? 19.610 35.829 30.032 1.00 29.80 46 ALA B C 1
ATOM 1849 O O . ALA B 1 46 ? 19.469 36.960 30.515 1.00 31.27 46 ALA B O 1
ATOM 1851 N N . ARG B 1 47 ? 20.818 35.324 29.753 1.00 28.22 47 ARG B N 1
ATOM 1852 C CA . ARG B 1 47 ? 22.047 36.102 30.014 1.00 29.23 47 ARG B CA 1
ATOM 1853 C C . ARG B 1 47 ? 21.977 37.496 29.347 1.00 30.92 47 ARG B C 1
ATOM 1854 O O . ARG B 1 47 ? 22.391 38.484 29.936 1.00 31.55 47 ARG B O 1
ATOM 1862 N N . THR B 1 48 ? 21.422 37.579 28.138 1.00 31.46 48 THR B N 1
ATOM 1863 C CA . THR B 1 48 ? 21.420 38.879 27.450 1.00 33.96 48 THR B CA 1
ATOM 1864 C C . THR B 1 48 ? 20.071 39.582 27.366 1.00 36.17 48 THR B C 1
ATOM 1865 O O . THR B 1 48 ? 20.035 40.822 27.288 1.00 38.13 48 THR B O 1
ATOM 1869 N N . ALA B 1 49 ? 18.989 38.793 27.345 1.00 35.94 49 ALA B N 1
ATOM 1870 C CA . ALA B 1 49 ? 17.615 39.318 27.324 1.00 38.63 49 ALA B CA 1
ATOM 1871 C C . ALA B 1 49 ? 17.012 39.493 28.735 1.00 40.91 49 ALA B C 1
ATOM 1872 O O . ALA B 1 49 ? 16.027 40.212 28.889 1.00 42.48 49 ALA B O 1
ATOM 1874 N N . LYS B 1 50 ? 17.647 38.889 29.764 1.00 40.95 50 LYS B N 1
ATOM 1875 C CA . LYS B 1 50 ? 17.090 38.805 31.135 1.00 43.31 50 LYS B CA 1
ATOM 1876 C C . LYS B 1 50 ? 15.856 37.890 31.153 1.00 43.78 50 LYS B C 1
ATOM 1877 O O . LYS B 1 50 ? 15.267 37.610 30.100 1.00 44.67 50 LYS B O 1
ATOM 1883 N N . ILE B 1 51 ? 15.513 37.364 32.330 1.00 44.88 51 ILE B N 1
ATOM 1884 C CA . ILE B 1 51 ? 14.293 36.574 32.498 1.00 45.40 51 ILE B CA 1
ATOM 1885 C C . ILE B 1 51 ? 13.096 37.482 32.318 1.00 47.49 51 ILE B C 1
ATOM 1886 O O . ILE B 1 51 ? 12.895 38.457 33.043 1.00 49.02 51 ILE B O 1
ATOM 1891 N N . HIS B 1 52 ? 12.329 37.164 31.297 1.00 46.95 52 HIS B N 1
ATOM 1892 C CA . HIS B 1 52 ? 11.081 37.821 31.096 1.00 50.18 52 HIS B CA 1
ATOM 1893 C C . HIS B 1 52 ? 10.044 36.822 30.634 1.00 50.46 52 HIS B C 1
ATOM 1894 O O . HIS B 1 52 ? 10.278 35.610 30.516 1.00 46.80 52 HIS B O 1
ATOM 1901 N N . THR B 1 53 ? 8.892 37.381 30.364 1.00 53.85 53 THR B N 1
ATOM 1902 C CA . THR B 1 53 ? 7.678 36.647 30.222 1.00 56.82 53 THR B CA 1
ATOM 1903 C C . THR B 1 53 ? 7.615 35.993 28.816 1.00 55.49 53 THR B C 1
ATOM 1904 O O . THR B 1 53 ? 7.074 34.911 28.677 1.00 55.77 53 THR B O 1
ATOM 1908 N N . HIS B 1 54 ? 8.271 36.601 27.818 1.00 54.40 54 HIS B N 1
ATOM 1909 C CA . HIS B 1 54 ? 8.384 36.066 26.441 1.00 52.80 54 HIS B CA 1
ATOM 1910 C C . HIS B 1 54 ? 9.545 35.062 26.272 1.00 48.44 54 HIS B C 1
ATOM 1911 O O . HIS B 1 54 ? 9.636 34.390 25.267 1.00 46.70 54 HIS B O 1
ATOM 1918 N N . LEU B 1 55 ? 10.409 34.961 27.269 1.00 45.85 55 LEU B N 1
ATOM 1919 C CA . LEU B 1 55 ? 11.603 34.146 27.175 1.00 43.24 55 LEU B CA 1
ATOM 1920 C C . LEU B 1 55 ? 11.354 32.662 26.809 1.00 42.16 55 LEU B C 1
ATOM 1921 O O . LEU B 1 55 ? 12.017 32.145 25.920 1.00 41.49 55 LEU B O 1
ATOM 1926 N N . PRO B 1 56 ? 10.419 31.969 27.490 1.00 43.31 56 PRO B N 1
ATOM 1927 C CA . PRO B 1 56 ? 10.135 30.560 27.104 1.00 42.47 56 PRO B CA 1
ATOM 1928 C C . PRO B 1 56 ? 9.718 30.375 25.616 1.00 42.92 56 PRO B C 1
ATOM 1929 O O . PRO B 1 56 ? 10.022 29.338 25.014 1.00 40.39 56 PRO B O 1
ATOM 1933 N N . ILE B 1 57 ? 9.037 31.356 25.038 1.00 44.05 57 ILE B N 1
ATOM 1934 C CA . ILE B 1 57 ? 8.815 31.316 23.600 1.00 44.69 57 ILE B CA 1
ATOM 1935 C C . ILE B 1 57 ? 10.172 31.352 22.860 1.00 42.04 57 ILE B C 1
ATOM 1936 O O . ILE B 1 57 ? 10.465 30.476 22.017 1.00 41.26 57 ILE B O 1
ATOM 1941 N N . LEU B 1 58 ? 11.011 32.332 23.203 1.00 40.14 58 LEU B N 1
ATOM 1942 C CA . LEU B 1 58 ? 12.292 32.510 22.524 1.00 36.81 58 LEU B CA 1
ATOM 1943 C C . LEU B 1 58 ? 13.175 31.310 22.788 1.00 34.05 58 LEU B C 1
ATOM 1944 O O . LEU B 1 58 ? 13.828 30.826 21.871 1.00 32.70 58 LEU B O 1
ATOM 1949 N N . ALA B 1 59 ? 13.190 30.812 24.021 1.00 33.22 59 ALA B N 1
ATOM 1950 C CA . ALA B 1 59 ? 14.007 29.599 24.303 1.00 32.16 59 ALA B CA 1
ATOM 1951 C C . ALA B 1 59 ? 13.596 28.395 23.458 1.00 31.59 59 ALA B C 1
ATOM 1952 O O . ALA B 1 59 ? 14.450 27.663 22.987 1.00 31.78 59 ALA B O 1
ATOM 1954 N N . GLU B 1 60 ? 12.305 28.201 23.276 1.00 33.42 60 GLU B N 1
ATOM 1955 C CA . GLU B 1 60 ? 11.814 27.090 22.473 1.00 35.44 60 GLU B CA 1
ATOM 1956 C C . GLU B 1 60 ? 12.087 27.265 20.990 1.00 35.25 60 GLU B C 1
ATOM 1957 O O . GLU B 1 60 ? 12.385 26.290 20.331 1.00 36.64 60 GLU B O 1
ATOM 1963 N N . GLY B 1 61 ? 11.945 28.471 20.445 1.00 35.14 61 GLY B N 1
ATOM 1964 C CA . GLY B 1 61 ? 12.233 28.647 19.030 1.00 35.27 61 GLY B CA 1
ATOM 1965 C C . GLY B 1 61 ? 13.730 28.415 18.726 1.00 33.00 61 GLY B C 1
ATOM 1966 O O . GLY B 1 61 ? 14.096 27.774 17.727 1.00 32.89 61 GLY B O 1
ATOM 1967 N N . PHE B 1 62 ? 14.584 28.975 19.584 1.00 31.23 62 PHE B N 1
ATOM 1968 C CA . PHE B 1 62 ? 16.041 28.816 19.504 1.00 29.46 62 PHE B CA 1
ATOM 1969 C C . PHE B 1 62 ? 16.425 27.317 19.618 1.00 29.67 62 PHE B C 1
ATOM 1970 O O . PHE B 1 62 ? 17.101 26.765 18.701 1.00 30.04 62 PHE B O 1
ATOM 1978 N N . ALA B 1 63 ? 15.968 26.641 20.683 1.00 29.44 63 ALA B N 1
ATOM 1979 C CA . ALA B 1 63 ? 16.285 25.216 20.837 1.00 30.37 63 ALA B CA 1
ATOM 1980 C C . ALA B 1 63 ? 15.839 24.389 19.618 1.00 31.85 63 ALA B C 1
ATOM 1981 O O . ALA B 1 63 ? 16.574 23.516 19.148 1.00 31.85 63 ALA B O 1
ATOM 1983 N N . LYS B 1 64 ? 14.627 24.665 19.134 1.00 33.27 64 LYS B N 1
ATOM 1984 C CA . LYS B 1 64 ? 14.033 23.944 18.016 1.00 34.95 64 LYS B CA 1
ATOM 1985 C C . LYS B 1 64 ? 14.852 24.137 16.749 1.00 34.59 64 LYS B C 1
ATOM 1986 O O . LYS B 1 64 ? 15.113 23.171 16.023 1.00 35.01 64 LYS B O 1
ATOM 1992 N N . ASP B 1 65 ? 15.210 25.384 16.438 1.00 33.46 65 ASP B N 1
ATOM 1993 C CA . ASP B 1 65 ? 16.047 25.627 15.269 1.00 33.59 65 ASP B CA 1
ATOM 1994 C C . ASP B 1 65 ? 17.464 25.032 15.458 1.00 31.84 65 ASP B C 1
ATOM 1995 O O . ASP B 1 65 ? 18.016 24.455 14.521 1.00 32.90 65 ASP B O 1
ATOM 2000 N N . ARG B 1 66 ? 18.039 25.142 16.672 1.00 29.57 66 ARG B N 1
ATOM 2001 C CA . ARG B 1 66 ? 19.343 24.542 16.920 1.00 28.34 66 ARG B CA 1
ATOM 2002 C C . ARG B 1 66 ? 19.295 22.981 16.748 1.00 28.08 66 ARG B C 1
ATOM 2003 O O . ARG B 1 66 ? 20.236 22.379 16.222 1.00 28.26 66 ARG B O 1
ATOM 2011 N N . LEU B 1 67 ? 18.258 22.329 17.252 1.00 27.69 67 LEU B N 1
ATOM 2012 C CA . LEU B 1 67 ? 18.134 20.866 17.060 1.00 29.25 67 LEU B CA 1
ATOM 2013 C C . LEU B 1 67 ? 18.050 20.407 15.623 1.00 30.06 67 LEU B C 1
ATOM 2014 O O . LEU B 1 67 ? 18.627 19.363 15.275 1.00 31.87 67 LEU B O 1
ATOM 2019 N N . HIS B 1 68 ? 17.337 21.161 14.791 1.00 29.30 68 HIS B N 1
ATOM 2020 C CA . HIS B 1 68 ? 17.129 20.780 13.398 1.00 30.76 68 HIS B CA 1
ATOM 2021 C C . HIS B 1 68 ? 18.476 20.941 12.652 1.00 31.05 68 HIS B C 1
ATOM 2022 O O . HIS B 1 68 ? 18.888 20.045 11.927 1.00 32.57 68 HIS B O 1
ATOM 2029 N N . ALA B 1 69 ? 19.202 22.021 12.945 1.00 30.25 69 ALA B N 1
ATOM 2030 C CA . ALA B 1 69 ? 20.583 22.204 12.474 1.00 30.09 69 ALA B CA 1
ATOM 2031 C C . ALA B 1 69 ? 21.475 21.056 12.916 1.00 29.75 69 ALA B C 1
ATOM 2032 O O . ALA B 1 69 ? 22.243 20.555 12.135 1.00 31.74 69 ALA B O 1
ATOM 2034 N N . LEU B 1 70 ? 21.398 20.638 14.168 1.00 28.43 70 LEU B N 1
ATOM 2035 C CA . LEU B 1 70 ? 22.210 19.515 14.616 1.00 28.26 70 LEU B CA 1
ATOM 2036 C C . LEU B 1 70 ? 21.837 18.242 13.831 1.00 30.09 70 LEU B C 1
ATOM 2037 O O . LEU B 1 70 ? 22.730 17.498 13.390 1.00 31.46 70 LEU B O 1
ATOM 2042 N N . ALA B 1 71 ? 20.528 18.003 13.651 1.00 30.66 71 ALA B N 1
ATOM 2043 C CA . ALA B 1 71 ? 20.043 16.837 12.878 1.00 32.61 71 ALA B CA 1
ATOM 2044 C C . ALA B 1 71 ? 20.541 16.941 11.449 1.00 34.66 71 ALA B C 1
ATOM 2045 O O . ALA B 1 71 ? 20.960 15.945 10.867 1.00 35.86 71 ALA B O 1
ATOM 2047 N N . VAL B 1 72 ? 20.533 18.161 10.893 1.00 35.50 72 VAL B N 1
ATOM 2048 C CA . VAL B 1 72 ? 21.085 18.376 9.548 1.00 38.18 72 VAL B CA 1
ATOM 2049 C C . VAL B 1 72 ? 22.568 18.005 9.546 1.00 38.69 72 VAL B C 1
ATOM 2050 O O . VAL B 1 72 ? 22.987 17.171 8.772 1.00 39.46 72 VAL B O 1
ATOM 2054 N N . ALA B 1 73 ? 23.331 18.630 10.434 1.00 37.80 73 ALA B N 1
ATOM 2055 C CA . ALA B 1 73 ? 24.776 18.407 10.506 1.00 39.79 73 ALA B CA 1
ATOM 2056 C C . ALA B 1 73 ? 25.116 16.914 10.603 1.00 41.92 73 ALA B C 1
ATOM 2057 O O . ALA B 1 73 ? 26.044 16.482 9.968 1.00 44.21 73 ALA B O 1
ATOM 2059 N N . GLU B 1 74 ? 24.358 16.157 11.400 1.00 42.38 74 GLU B N 1
ATOM 2060 C CA . GLU B 1 74 ? 24.658 14.759 11.689 1.00 45.20 74 GLU B CA 1
ATOM 2061 C C . GLU B 1 74 ? 24.089 13.839 10.610 1.00 48.35 74 GLU B C 1
ATOM 2062 O O . GLU B 1 74 ? 24.126 12.609 10.738 1.00 49.93 74 GLU B O 1
ATOM 2068 N N . GLY B 1 75 ? 23.599 14.432 9.519 1.00 47.42 75 GLY B N 1
ATOM 2069 C CA . GLY B 1 75 ? 23.000 13.653 8.432 1.00 49.64 75 GLY B CA 1
ATOM 2070 C C . GLY B 1 75 ? 21.764 12.874 8.872 1.00 52.10 75 GLY B C 1
ATOM 2071 O O . GLY B 1 75 ? 21.465 11.809 8.334 1.00 53.89 75 GLY B O 1
ATOM 2072 N N . LYS B 1 76 ? 21.020 13.421 9.838 1.00 52.31 76 LYS B N 1
ATOM 2073 C CA . LYS B 1 76 ? 19.807 12.759 10.338 1.00 55.07 76 LYS B CA 1
ATOM 2074 C C . LYS B 1 76 ? 18.520 13.176 9.613 1.00 55.51 76 LYS B C 1
ATOM 2075 O O . LYS B 1 76 ? 17.494 12.531 9.788 1.00 58.78 76 LYS B O 1
ATOM 2081 N N . VAL B 1 77 ? 18.617 14.190 8.749 1.00 54.27 77 VAL B N 1
ATOM 2082 C CA . VAL B 1 77 ? 17.498 14.759 7.989 1.00 54.40 77 VAL B CA 1
ATOM 2083 C C . VAL B 1 77 ? 17.560 14.446 6.478 1.00 56.39 77 VAL B C 1
ATOM 2084 O O . VAL B 1 77 ? 18.578 14.661 5.791 1.00 55.41 77 VAL B O 1
ATOM 2088 N N . PRO B 1 80 ? 17.032 18.024 2.214 1.00 52.89 80 PRO B N 1
ATOM 2089 C CA . PRO B 1 80 ? 17.707 19.048 3.003 1.00 49.97 80 PRO B CA 1
ATOM 2090 C C . PRO B 1 80 ? 18.362 20.065 2.062 1.00 48.40 80 PRO B C 1
ATOM 2091 O O . PRO B 1 80 ? 19.225 19.724 1.264 1.00 49.29 80 PRO B O 1
ATOM 2095 N N . VAL B 1 81 ? 17.882 21.298 2.147 1.00 46.26 81 VAL B N 1
ATOM 2096 C CA . VAL B 1 81 ? 18.232 22.353 1.221 1.00 43.91 81 VAL B CA 1
ATOM 2097 C C . VAL B 1 81 ? 19.538 23.017 1.693 1.00 41.64 81 VAL B C 1
ATOM 2098 O O . VAL B 1 81 ? 20.066 22.674 2.735 1.00 41.05 81 VAL B O 1
ATOM 2102 N N . PRO B 1 82 ? 20.062 23.977 0.932 1.00 40.92 82 PRO B N 1
ATOM 2103 C CA . PRO B 1 82 ? 21.246 24.646 1.448 1.00 38.59 82 PRO B CA 1
ATOM 2104 C C . PRO B 1 82 ? 20.947 25.473 2.681 1.00 36.75 82 PRO B C 1
ATOM 2105 O O . PRO B 1 82 ? 19.868 26.002 2.823 1.00 36.68 82 PRO B O 1
ATOM 2109 N N . GLN B 1 83 ? 21.952 25.579 3.542 1.00 35.16 83 GLN B N 1
ATOM 2110 C CA . GLN B 1 83 ? 21.837 26.066 4.887 1.00 31.99 83 GLN B CA 1
ATOM 2111 C C . GLN B 1 83 ? 22.793 27.235 4.977 1.00 30.90 83 GLN B C 1
ATOM 2112 O O . GLN B 1 83 ? 23.984 27.058 4.705 1.00 30.62 83 GLN B O 1
ATOM 2118 N N . VAL B 1 84 ? 22.312 28.418 5.338 1.00 29.01 84 VAL B N 1
ATOM 2119 C CA . VAL B 1 84 ? 23.158 29.631 5.327 1.00 27.87 84 VAL B CA 1
ATOM 2120 C C . VAL B 1 84 ? 23.127 30.255 6.715 1.00 27.30 84 VAL B C 1
ATOM 2121 O O . VAL B 1 84 ? 22.064 30.282 7.361 1.00 26.35 84 VAL B O 1
ATOM 2125 N N . LEU B 1 85 ? 24.299 30.679 7.212 1.00 27.03 85 LEU B N 1
ATOM 2126 C CA . LEU B 1 85 ? 24.394 31.366 8.509 1.00 26.26 85 LEU B CA 1
ATOM 2127 C C . LEU B 1 85 ? 25.055 32.756 8.411 1.00 26.28 85 LEU B C 1
ATOM 2128 O O . LEU B 1 85 ? 26.120 32.887 7.806 1.00 28.27 85 LEU B O 1
ATOM 2133 N N . PHE B 1 86 ? 24.419 33.785 8.973 1.00 27.59 86 PHE B N 1
ATOM 2134 C CA . PHE B 1 86 ? 24.968 35.170 9.076 1.00 28.04 86 PHE B CA 1
ATOM 2135 C C . PHE B 1 86 ? 25.315 35.534 10.522 1.00 26.48 86 PHE B C 1
ATOM 2136 O O . PHE B 1 86 ? 24.464 35.436 11.372 1.00 25.01 86 PHE B O 1
ATOM 2144 N N . ILE B 1 87 ? 26.536 35.996 10.761 1.00 25.87 87 ILE B N 1
ATOM 2145 C CA . ILE B 1 87 ? 27.031 36.324 12.093 1.00 25.76 87 ILE B CA 1
ATOM 2146 C C . ILE B 1 87 ? 27.434 37.841 12.095 1.00 28.73 87 ILE B C 1
ATOM 2147 O O . ILE B 1 87 ? 28.149 38.294 11.201 1.00 28.20 87 ILE B O 1
ATOM 2152 N N . CYS B 1 88 ? 26.909 38.601 13.052 1.00 28.58 88 CYS B N 1
ATOM 2153 C CA . CYS B 1 88 ? 27.420 39.964 13.312 1.00 32.22 88 CYS B CA 1
ATOM 2154 C C . CYS B 1 88 ? 27.566 40.027 14.835 1.00 31.29 88 CYS B C 1
ATOM 2155 O O . CYS B 1 88 ? 27.436 38.978 15.490 1.00 30.80 88 CYS B O 1
ATOM 2158 N N . VAL B 1 89 ? 27.861 41.180 15.403 1.00 32.65 89 VAL B N 1
ATOM 2159 C CA . VAL B 1 89 ? 28.241 41.200 16.824 1.00 32.31 89 VAL B CA 1
ATOM 2160 C C . VAL B 1 89 ? 27.021 41.092 17.730 1.00 32.33 89 VAL B C 1
ATOM 2161 O O . VAL B 1 89 ? 26.972 40.263 18.647 1.00 32.59 89 VAL B O 1
ATOM 2165 N N . HIS B 1 90 ? 26.070 41.972 17.506 1.00 33.02 90 HIS B N 1
ATOM 2166 C CA . HIS B 1 90 ? 24.904 42.082 18.338 1.00 33.12 90 HIS B CA 1
ATOM 2167 C C . HIS B 1 90 ? 23.736 41.311 17.861 1.00 31.32 90 HIS B C 1
ATOM 2168 O O . HIS B 1 90 ? 22.859 41.072 18.672 1.00 31.78 90 HIS B O 1
ATOM 2175 N N . ASN B 1 91 ? 23.683 40.958 16.568 1.00 29.61 91 ASN B N 1
ATOM 2176 C CA . ASN B 1 91 ? 22.567 40.123 16.025 1.00 29.99 91 ASN B CA 1
ATOM 2177 C C . ASN B 1 91 ? 21.238 40.810 16.299 1.00 32.52 91 ASN B C 1
ATOM 2178 O O . ASN B 1 91 ? 20.234 40.175 16.665 1.00 31.66 91 ASN B O 1
ATOM 2183 N N . ALA B 1 92 ? 21.290 42.125 16.108 1.00 35.16 92 ALA B N 1
ATOM 2184 C CA . ALA B 1 92 ? 20.212 43.031 16.313 1.00 38.73 92 ALA B CA 1
ATOM 2185 C C . ALA B 1 92 ? 19.944 43.785 14.998 1.00 41.13 92 ALA B C 1
ATOM 2186 O O . ALA B 1 92 ? 18.780 44.067 14.688 1.00 43.94 92 ALA B O 1
ATOM 2188 N N . GLY B 1 93 ? 21.008 44.105 14.253 1.00 40.56 93 GLY B N 1
ATOM 2189 C CA . GLY B 1 93 ? 20.929 44.832 12.990 1.00 42.74 93 GLY B CA 1
ATOM 2190 C C . GLY B 1 93 ? 21.328 44.021 11.776 1.00 42.55 93 GLY B C 1
ATOM 2191 O O . GLY B 1 93 ? 20.539 43.190 11.269 1.00 42.30 93 GLY B O 1
ATOM 2192 N N . ARG B 1 94 ? 22.545 44.276 11.297 1.00 42.65 94 ARG B N 1
ATOM 2193 C CA . ARG B 1 94 ? 23.189 43.539 10.181 1.00 41.73 94 ARG B CA 1
ATOM 2194 C C . ARG B 1 94 ? 22.768 42.097 9.892 1.00 37.90 94 ARG B C 1
ATOM 2195 O O . ARG B 1 94 ? 22.320 41.804 8.785 1.00 38.22 94 ARG B O 1
ATOM 2203 N N . SER B 1 95 ? 22.996 41.173 10.826 1.00 36.48 95 SER B N 1
ATOM 2204 C CA . SER B 1 95 ? 22.865 39.750 10.469 1.00 33.60 95 SER B CA 1
ATOM 2205 C C . SER B 1 95 ? 21.389 39.457 10.393 1.00 33.44 95 SER B C 1
ATOM 2206 O O . SER B 1 95 ? 21.005 38.471 9.759 1.00 33.88 95 SER B O 1
ATOM 2209 N N . GLN B 1 96 ? 20.579 40.286 11.066 1.00 33.54 96 GLN B N 1
ATOM 2210 C CA . GLN B 1 96 ? 19.115 40.115 11.072 1.00 34.54 96 GLN B CA 1
ATOM 2211 C C . GLN B 1 96 ? 18.512 40.534 9.756 1.00 35.36 96 GLN B C 1
ATOM 2212 O O . GLN B 1 96 ? 17.618 39.884 9.221 1.00 35.28 96 GLN B O 1
ATOM 2218 N N . ILE B 1 97 ? 18.961 41.678 9.270 1.00 37.14 97 ILE B N 1
ATOM 2219 C CA . ILE B 1 97 ? 18.575 42.158 7.968 1.00 38.65 97 ILE B CA 1
ATOM 2220 C C . ILE B 1 97 ? 18.971 41.087 6.922 1.00 36.89 97 ILE B C 1
ATOM 2221 O O . ILE B 1 97 ? 18.113 40.660 6.121 1.00 38.25 97 ILE B O 1
ATOM 2226 N N . ALA B 1 98 ? 20.234 40.651 6.959 1.00 33.35 98 ALA B N 1
ATOM 2227 C CA . ALA B 1 98 ? 20.813 39.799 5.907 1.00 32.86 98 ALA B CA 1
ATOM 2228 C C . ALA B 1 98 ? 20.051 38.470 5.842 1.00 32.08 98 ALA B C 1
ATOM 2229 O O . ALA B 1 98 ? 19.676 38.019 4.768 1.00 32.31 98 ALA B O 1
ATOM 2231 N N . SER B 1 99 ? 19.786 37.891 7.009 1.00 31.32 99 SER B N 1
ATOM 2232 C CA . SER B 1 99 ? 18.977 36.682 7.121 1.00 32.16 99 SER B CA 1
ATOM 2233 C C . SER B 1 99 ? 17.513 36.884 6.608 1.00 32.92 99 SER B C 1
ATOM 2234 O O . SER B 1 99 ? 16.959 35.975 5.967 1.00 32.71 99 SER B O 1
ATOM 2237 N N . ALA B 1 100 ? 16.919 38.059 6.852 1.00 32.78 100 ALA B N 1
ATOM 2238 C CA . ALA B 1 100 ? 15.505 38.330 6.498 1.00 33.87 100 ALA B CA 1
ATOM 2239 C C . ALA B 1 100 ? 15.399 38.455 4.995 1.00 34.86 100 ALA B C 1
ATOM 2240 O O . ALA B 1 100 ? 14.528 37.850 4.362 1.00 35.62 100 ALA B O 1
ATOM 2242 N N . LEU B 1 101 ? 16.318 39.234 4.424 1.00 35.43 101 LEU B N 1
ATOM 2243 C CA . LEU B 1 101 ? 16.381 39.425 2.984 1.00 36.14 101 LEU B CA 1
ATOM 2244 C C . LEU B 1 101 ? 16.684 38.112 2.253 1.00 35.30 101 LEU B C 1
ATOM 2245 O O . LEU B 1 101 ? 16.117 37.859 1.235 1.00 35.92 101 LEU B O 1
ATOM 2250 N N . LEU B 1 102 ? 17.546 37.256 2.777 1.00 33.43 102 LEU B N 1
ATOM 2251 C CA . LEU B 1 102 ? 17.846 36.051 2.008 1.00 33.90 102 LEU B CA 1
ATOM 2252 C C . LEU B 1 102 ? 16.607 35.164 1.907 1.00 34.05 102 LEU B C 1
ATOM 2253 O O . LEU B 1 102 ? 16.231 34.731 0.833 1.00 34.57 102 LEU B O 1
ATOM 2258 N N . SER B 1 103 ? 15.985 34.895 3.049 1.00 34.34 103 SER B N 1
ATOM 2259 C CA . SER B 1 103 ? 14.823 34.040 3.122 1.00 35.69 103 SER B CA 1
ATOM 2260 C C . SER B 1 103 ? 13.629 34.646 2.319 1.00 37.48 103 SER B C 1
ATOM 2261 O O . SER B 1 103 ? 12.781 33.926 1.780 1.00 39.03 103 SER B O 1
ATOM 2264 N N . HIS B 1 104 ? 13.617 35.978 2.199 1.00 37.55 104 HIS B N 1
ATOM 2265 C CA . HIS B 1 104 ? 12.668 36.728 1.393 1.00 38.50 104 HIS B CA 1
ATOM 2266 C C . HIS B 1 104 ? 12.829 36.332 -0.093 1.00 39.03 104 HIS B C 1
ATOM 2267 O O . HIS B 1 104 ? 11.871 35.890 -0.729 1.00 39.20 104 HIS B O 1
ATOM 2274 N N . TYR B 1 105 ? 14.053 36.451 -0.606 1.00 37.22 105 TYR B N 1
ATOM 2275 C CA . TYR B 1 105 ? 14.369 36.161 -1.986 1.00 37.75 105 TYR B CA 1
ATOM 2276 C C . TYR B 1 105 ? 14.349 34.691 -2.283 1.00 37.60 105 TYR B C 1
ATOM 2277 O O . TYR B 1 105 ? 13.943 34.304 -3.343 1.00 39.52 105 TYR B O 1
ATOM 2286 N N . ALA B 1 106 ? 14.759 33.855 -1.336 1.00 37.53 106 ALA B N 1
ATOM 2287 C CA . ALA B 1 106 ? 15.008 32.435 -1.655 1.00 37.75 106 ALA B CA 1
ATOM 2288 C C . ALA B 1 106 ? 13.836 31.538 -1.332 1.00 39.37 106 ALA B C 1
ATOM 2289 O O . ALA B 1 106 ? 13.818 30.375 -1.758 1.00 40.65 106 ALA B O 1
ATOM 2291 N N . GLY B 1 107 ? 12.877 32.063 -0.570 1.00 40.37 107 GLY B N 1
ATOM 2292 C CA . GLY B 1 107 ? 11.772 31.250 -0.083 1.00 41.57 107 GLY B CA 1
ATOM 2293 C C . GLY B 1 107 ? 12.287 30.053 0.689 1.00 39.75 107 GLY B C 1
ATOM 2294 O O . GLY B 1 107 ? 13.223 30.164 1.468 1.00 38.52 107 GLY B O 1
ATOM 2295 N N . SER B 1 108 ? 11.721 28.891 0.458 1.00 40.80 108 SER B N 1
ATOM 2296 C CA . SER B 1 108 ? 12.131 27.748 1.239 1.00 40.89 108 SER B CA 1
ATOM 2297 C C . SER B 1 108 ? 13.160 26.915 0.484 1.00 40.89 108 SER B C 1
ATOM 2298 O O . SER B 1 108 ? 13.364 25.744 0.812 1.00 41.27 108 SER B O 1
ATOM 2301 N N . SER B 1 109 ? 13.796 27.498 -0.543 1.00 39.97 109 SER B N 1
ATOM 2302 C CA . SER B 1 109 ? 14.902 26.825 -1.195 1.00 39.06 109 SER B CA 1
ATOM 2303 C C . SER B 1 109 ? 16.230 26.855 -0.397 1.00 36.70 109 SER B C 1
ATOM 2304 O O . SER B 1 109 ? 17.173 26.159 -0.746 1.00 36.26 109 SER B O 1
AT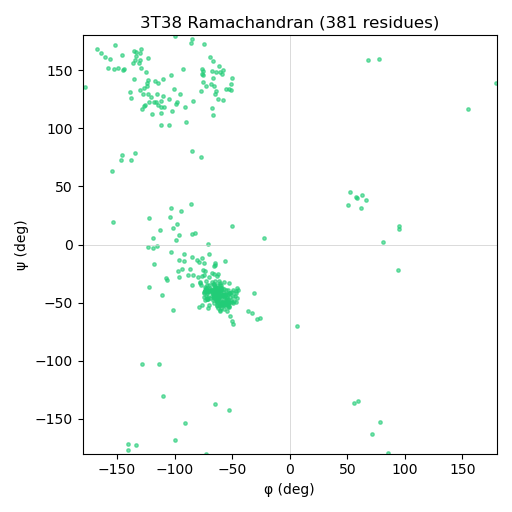OM 2307 N N . VAL B 1 110 ? 16.311 27.672 0.651 1.00 36.48 110 VAL B N 1
ATOM 2308 C CA . VAL B 1 110 ? 17.450 27.670 1.587 1.00 35.55 110 VAL B CA 1
ATOM 2309 C C . VAL B 1 110 ? 16.882 27.684 3.015 1.00 36.78 110 VAL B C 1
ATOM 2310 O O . VAL B 1 110 ? 15.709 28.049 3.181 1.00 37.81 110 VAL B O 1
ATOM 2314 N N . GLU B 1 111 ? 17.686 27.320 4.033 1.00 34.99 111 GLU B N 1
ATOM 2315 C CA . GLU B 1 111 ? 17.297 27.531 5.412 1.00 35.17 111 GLU B CA 1
ATOM 2316 C C . GLU B 1 111 ? 18.308 28.534 5.921 1.00 32.54 111 GLU B C 1
ATOM 2317 O O . GLU B 1 111 ? 19.477 28.335 5.752 1.00 31.39 111 GLU B O 1
ATOM 2323 N N . VAL B 1 112 ? 17.845 29.596 6.544 1.00 31.59 112 VAL B N 1
ATOM 2324 C CA . VAL B 1 112 ? 18.686 30.752 6.835 1.00 29.75 112 VAL B CA 1
ATOM 2325 C C . VAL B 1 112 ? 18.533 30.999 8.324 1.00 29.15 112 VAL B C 1
ATOM 2326 O O . VAL B 1 112 ? 17.435 30.930 8.819 1.00 27.74 112 VAL B O 1
ATOM 2330 N N . ARG B 1 113 ? 19.657 31.224 9.009 1.00 28.70 113 ARG B N 1
ATOM 2331 C CA . ARG B 1 113 ? 19.729 31.488 10.433 1.00 29.42 113 ARG B CA 1
ATOM 2332 C C . ARG B 1 113 ? 20.643 32.687 10.662 1.00 27.95 113 ARG B C 1
ATOM 2333 O O . ARG B 1 113 ? 21.421 33.049 9.790 1.00 27.49 113 ARG B O 1
ATOM 2341 N N . SER B 1 114 ? 20.610 33.247 11.850 1.00 26.95 114 SER B N 1
ATOM 2342 C CA . SER B 1 114 ? 21.578 34.323 12.189 1.00 26.76 114 SER B CA 1
ATOM 2343 C C . SER B 1 114 ? 21.963 34.239 13.679 1.00 25.88 114 SER B C 1
ATOM 2344 O O . SER B 1 114 ? 21.301 33.540 14.448 1.00 25.33 114 SER B O 1
ATOM 2347 N N . ALA B 1 115 ? 23.052 34.894 14.061 1.00 25.28 115 ALA B N 1
ATOM 2348 C CA . ALA B 1 115 ? 23.519 34.860 15.463 1.00 25.23 115 ALA B CA 1
ATOM 2349 C C . ALA B 1 115 ? 24.518 35.977 15.738 1.00 24.89 115 ALA B C 1
ATOM 2350 O O . ALA B 1 115 ? 24.998 36.596 14.787 1.00 24.23 115 ALA B O 1
ATOM 2352 N N . GLY B 1 116 ? 24.772 36.251 17.029 1.00 25.35 116 GLY B N 1
ATOM 2353 C CA . GLY B 1 116 ? 25.772 37.246 17.454 1.00 26.12 116 GLY B CA 1
ATOM 2354 C C . GLY B 1 116 ? 26.855 36.710 18.367 1.00 26.06 116 GLY B C 1
ATOM 2355 O O . GLY B 1 116 ? 26.713 35.640 18.965 1.00 25.68 116 GLY B O 1
ATOM 2356 N N . SER B 1 117 ? 27.965 37.419 18.448 1.00 26.34 117 SER B N 1
ATOM 2357 C CA . SER B 1 117 ? 29.006 37.027 19.389 1.00 26.75 117 SER B CA 1
ATOM 2358 C C . SER B 1 117 ? 28.646 37.644 20.753 1.00 27.48 117 SER B C 1
ATOM 2359 O O . SER B 1 117 ? 28.887 37.042 21.784 1.00 26.92 117 SER B O 1
ATOM 2362 N N . LEU B 1 118 ? 28.056 38.850 20.722 1.00 28.59 118 LEU B N 1
ATOM 2363 C CA . LEU B 1 118 ? 27.662 39.607 21.903 1.00 29.15 118 LEU B CA 1
ATOM 2364 C C . LEU B 1 118 ? 26.232 40.160 21.708 1.00 29.59 118 LEU B C 1
ATOM 2365 O O . LEU B 1 118 ? 26.031 41.387 21.377 1.00 33.25 118 LEU B O 1
ATOM 2370 N N . PRO B 1 119 ? 25.241 39.302 21.900 1.00 27.75 119 PRO B N 1
ATOM 2371 C CA . PRO B 1 119 ? 23.863 39.588 21.511 1.00 28.50 119 PRO B CA 1
ATOM 2372 C C . PRO B 1 119 ? 23.260 40.716 22.295 1.00 31.59 119 PRO B C 1
ATOM 2373 O O . PRO B 1 119 ? 23.454 40.762 23.518 1.00 32.38 119 PRO B O 1
ATOM 2377 N N . ALA B 1 120 ? 22.536 41.624 21.611 1.00 32.69 120 ALA B N 1
ATOM 2378 C CA . ALA B 1 120 ? 21.783 42.684 22.299 1.00 36.42 120 ALA B CA 1
ATOM 2379 C C . ALA B 1 120 ? 20.516 42.066 22.946 1.00 37.17 120 ALA B C 1
ATOM 2380 O O . ALA B 1 120 ? 20.212 40.889 22.721 1.00 35.43 120 ALA B O 1
ATOM 2382 N N . SER B 1 121 ? 19.787 42.848 23.737 1.00 40.00 121 SER B N 1
ATOM 2383 C CA . SER B 1 121 ? 18.548 42.367 24.373 1.00 42.12 121 SER B CA 1
ATOM 2384 C C . SER B 1 121 ? 17.348 42.398 23.417 1.00 44.68 121 SER B C 1
ATOM 2385 O O . SER B 1 121 ? 16.309 41.813 23.702 1.00 45.76 121 SER B O 1
ATOM 2388 N N . GLU B 1 122 ? 17.491 43.083 22.284 1.00 46.21 122 GLU B N 1
ATOM 2389 C CA . GLU B 1 122 ? 16.393 43.187 21.339 1.00 48.75 122 GLU B CA 1
ATOM 2390 C C . GLU B 1 122 ? 16.886 43.580 19.960 1.00 48.82 122 GLU B C 1
ATOM 2391 O O . GLU B 1 122 ? 18.009 44.075 19.814 1.00 47.46 122 GLU B O 1
ATOM 2397 N N . ILE B 1 123 ? 16.051 43.337 18.954 1.00 50.62 123 ILE B N 1
ATOM 2398 C CA . ILE B 1 123 ? 16.287 43.831 17.594 1.00 52.69 123 ILE B CA 1
ATOM 2399 C C . ILE B 1 123 ? 16.330 45.367 17.628 1.00 55.59 123 ILE B C 1
ATOM 2400 O O . ILE B 1 123 ? 15.648 45.989 18.454 1.00 57.91 123 ILE B O 1
ATOM 2405 N N . HIS B 1 124 ? 17.126 45.974 16.744 1.00 55.90 124 HIS B N 1
ATOM 2406 C CA . HIS B 1 124 ? 17.179 47.443 16.636 1.00 59.60 124 HIS B CA 1
ATOM 2407 C C . HIS B 1 124 ? 15.786 47.992 16.221 1.00 62.69 124 HIS B C 1
ATOM 2408 O O . HIS B 1 124 ? 15.214 47.544 15.238 1.00 61.65 124 HIS B O 1
ATOM 2415 N N . PRO B 1 125 ? 15.219 48.939 16.995 1.00 66.75 125 PRO B N 1
ATOM 2416 C CA . PRO B 1 125 ? 13.943 49.563 16.605 1.00 70.55 125 PRO B CA 1
ATOM 2417 C C . PRO B 1 125 ? 13.657 49.704 15.082 1.00 72.15 125 PRO B C 1
ATOM 2418 O O . PRO B 1 125 ? 12.526 49.447 14.654 1.00 73.60 125 PRO B O 1
ATOM 2422 N N . LEU B 1 126 ? 14.652 50.087 14.272 1.00 72.63 126 LEU B N 1
ATOM 2423 C CA . LEU B 1 126 ? 14.403 50.427 12.849 1.00 74.94 126 LEU B CA 1
ATOM 2424 C C . LEU B 1 126 ? 14.234 49.223 11.912 1.00 73.25 126 LEU B C 1
ATOM 2425 O O . LEU B 1 126 ? 13.463 49.296 10.932 1.00 74.77 126 LEU B O 1
ATOM 2430 N N . VAL B 1 127 ? 14.941 48.132 12.217 1.00 70.36 127 VAL B N 1
ATOM 2431 C CA . VAL B 1 127 ? 14.937 46.909 11.394 1.00 68.70 127 VAL B CA 1
ATOM 2432 C C . VAL B 1 127 ? 13.511 46.437 11.157 1.00 70.28 127 VAL B C 1
ATOM 2433 O O . VAL B 1 127 ? 13.115 46.187 10.020 1.00 69.49 127 VAL B O 1
ATOM 2437 N N . LEU B 1 128 ? 12.755 46.318 12.251 1.00 72.38 128 LEU B N 1
ATOM 2438 C CA . LEU B 1 128 ? 11.313 46.076 12.184 1.00 75.36 128 LEU B CA 1
ATOM 2439 C C . LEU B 1 128 ? 10.585 47.382 12.537 1.00 79.29 128 LEU B C 1
ATOM 2440 O O . LEU B 1 128 ? 10.503 47.743 13.714 1.00 80.58 128 LEU B O 1
ATOM 2445 N N . GLU B 1 129 ? 10.064 48.096 11.524 1.00 81.84 129 GLU B N 1
ATOM 2446 C CA . GLU B 1 129 ? 10.056 47.595 10.143 1.00 80.22 129 GLU B CA 1
ATOM 2447 C C . GLU B 1 129 ? 10.216 48.573 8.968 1.00 80.82 129 GLU B C 1
ATOM 2448 O O . GLU B 1 129 ? 9.245 48.869 8.264 1.00 83.23 129 GLU B O 1
ATOM 2454 N N . ILE B 1 130 ? 11.452 49.022 8.732 1.00 78.13 130 ILE B N 1
ATOM 2455 C CA . ILE B 1 130 ? 11.882 49.332 7.374 1.00 77.45 130 ILE B CA 1
ATOM 2456 C C . ILE B 1 130 ? 11.582 48.077 6.539 1.00 75.21 130 ILE B C 1
ATOM 2457 O O . ILE B 1 130 ? 11.227 48.175 5.373 1.00 76.11 130 ILE B O 1
ATOM 2462 N N . LEU B 1 131 ? 11.700 46.907 7.167 1.00 71.81 131 LEU B N 1
ATOM 2463 C CA . LEU B 1 131 ? 11.508 45.619 6.502 1.00 69.96 131 LEU B CA 1
ATOM 2464 C C . LEU B 1 131 ? 10.109 45.348 5.949 1.00 72.65 131 LEU B C 1
ATOM 2465 O O . LEU B 1 131 ? 9.984 44.998 4.773 1.00 72.44 131 LEU B O 1
ATOM 2470 N N . SER B 1 132 ? 9.059 45.493 6.766 1.00 75.41 132 SER B N 1
ATOM 2471 C CA . SER B 1 132 ? 7.678 45.281 6.252 1.00 78.78 132 SER B CA 1
ATOM 2472 C C . SER B 1 132 ? 7.314 46.308 5.205 1.00 81.49 132 SER B C 1
ATOM 2473 O O . SER B 1 132 ? 6.635 46.003 4.243 1.00 82.98 132 SER B O 1
ATOM 2476 N N . GLU B 1 133 ? 7.787 47.523 5.428 1.00 83.17 133 GLU B N 1
ATOM 2477 C CA . GLU B 1 133 ? 7.720 48.624 4.485 1.00 86.52 133 GLU B CA 1
ATOM 2478 C C . GLU B 1 133 ? 8.363 48.281 3.115 1.00 85.29 133 GLU B C 1
ATOM 2479 O O . GLU B 1 133 ? 8.144 48.986 2.125 1.00 87.98 133 GLU B O 1
ATOM 2485 N N . ARG B 1 134 ? 9.132 47.193 3.061 1.00 81.43 134 ARG B N 1
ATOM 2486 C CA . ARG B 1 134 ? 9.645 46.647 1.801 1.00 80.10 134 ARG B CA 1
ATOM 2487 C C . ARG B 1 134 ? 9.010 45.282 1.515 1.00 78.47 134 ARG B C 1
ATOM 2488 O O . ARG B 1 134 ? 9.455 44.550 0.625 1.00 76.61 134 ARG B O 1
ATOM 2496 N N . GLY B 1 135 ? 7.964 44.959 2.273 1.00 79.26 135 GLY B N 1
ATOM 2497 C CA . GLY B 1 135 ? 7.198 43.726 2.092 1.00 78.92 135 GLY B CA 1
ATOM 2498 C C . GLY B 1 135 ? 7.862 42.530 2.728 1.00 75.48 135 GLY B C 1
ATOM 2499 O O . GLY B 1 135 ? 7.365 41.400 2.638 1.00 74.85 135 GLY B O 1
ATOM 2500 N N . VAL B 1 136 ? 8.995 42.784 3.377 1.00 73.91 136 VAL B N 1
ATOM 2501 C CA . VAL B 1 136 ? 9.875 41.716 3.863 1.00 70.61 136 VAL B CA 1
ATOM 2502 C C . VAL B 1 136 ? 9.400 41.220 5.205 1.00 70.99 136 VAL B C 1
ATOM 2503 O O . VAL B 1 136 ? 9.268 41.992 6.160 1.00 71.69 136 VAL B O 1
ATOM 2507 N N . ASN B 1 137 ? 9.144 39.916 5.253 1.00 71.30 137 ASN B N 1
ATOM 2508 C CA . ASN B 1 137 ? 8.827 39.209 6.489 1.00 71.86 137 ASN B CA 1
ATOM 2509 C C . ASN B 1 137 ? 9.968 39.160 7.514 1.00 69.56 137 ASN B C 1
ATOM 2510 O O . ASN B 1 137 ? 11.109 38.773 7.193 1.00 67.95 137 ASN B O 1
ATOM 2515 N N . ILE B 1 138 ? 9.648 39.535 8.752 1.00 69.99 138 ILE B N 1
ATOM 2516 C CA . ILE B 1 138 ? 10.556 39.344 9.877 1.00 68.11 138 ILE B CA 1
ATOM 2517 C C . ILE B 1 138 ? 9.754 39.068 11.150 1.00 69.12 138 ILE B C 1
ATOM 2518 O O . ILE B 1 138 ? 9.633 39.916 12.054 1.00 71.05 138 ILE B O 1
ATOM 2523 N N . SER B 1 139 ? 9.195 37.870 11.211 1.00 68.30 139 SER B N 1
ATOM 2524 C CA . SER B 1 139 ? 8.443 37.479 12.383 1.00 68.99 139 SER B CA 1
ATOM 2525 C C . SER B 1 139 ? 9.278 36.542 13.218 1.00 65.48 139 SER B C 1
ATOM 2526 O O . SER B 1 139 ? 10.048 35.745 12.684 1.00 63.28 139 SER B O 1
ATOM 2529 N N . ASP B 1 140 ? 9.114 36.644 14.533 1.00 65.09 140 ASP B N 1
ATOM 2530 C CA . ASP B 1 140 ? 9.767 35.727 15.472 1.00 62.29 140 ASP B CA 1
ATOM 2531 C C . ASP B 1 140 ? 11.311 35.864 15.361 1.00 57.64 140 ASP B C 1
ATOM 2532 O O . ASP B 1 140 ? 12.067 34.870 15.338 1.00 55.99 140 ASP B O 1
ATOM 2537 N N . ALA B 1 141 ? 11.756 37.116 15.263 1.00 55.06 141 ALA B N 1
ATOM 2538 C CA . ALA B 1 141 ? 13.164 37.448 15.213 1.00 49.41 141 ALA B CA 1
ATOM 2539 C C . ALA B 1 141 ? 13.651 37.924 16.573 1.00 47.53 141 ALA B C 1
ATOM 2540 O O . ALA B 1 141 ? 13.006 38.771 17.215 1.00 48.34 141 ALA B O 1
ATOM 2542 N N . PHE B 1 142 ? 14.809 37.404 17.000 1.00 42.52 142 PHE B N 1
ATOM 2543 C CA . PHE B 1 142 ? 15.370 37.794 18.275 1.00 39.80 142 PHE B CA 1
ATOM 2544 C C . PHE B 1 142 ? 16.884 37.719 18.202 1.00 36.56 142 PHE B C 1
ATOM 2545 O O . PHE B 1 142 ? 17.397 36.966 17.406 1.00 35.68 142 PHE B O 1
ATOM 2553 N N . PRO B 1 143 ? 17.606 38.532 18.998 1.00 35.61 143 PRO B N 1
ATOM 2554 C CA . PRO B 1 143 ? 19.062 38.318 19.083 1.00 32.99 143 PRO B CA 1
ATOM 2555 C C . PRO B 1 143 ? 19.385 37.011 19.795 1.00 31.30 143 PRO B C 1
ATOM 2556 O O . PRO B 1 143 ? 18.784 36.721 20.851 1.00 31.49 143 PRO B O 1
ATOM 2560 N N . LYS B 1 144 ? 20.362 36.271 19.281 1.00 28.81 144 LYS B N 1
ATOM 2561 C CA . LYS B 1 144 ? 20.734 34.961 19.885 1.00 29.10 144 LYS B CA 1
ATOM 2562 C C . LYS B 1 144 ? 22.256 34.684 19.806 1.00 27.81 144 LYS B C 1
ATOM 2563 O O . LYS B 1 144 ? 22.915 35.210 18.928 1.00 28.53 144 LYS B O 1
ATOM 2569 N N . PRO B 1 145 ? 22.824 33.917 20.770 1.00 27.60 145 PRO B N 1
ATOM 2570 C CA . PRO B 1 145 ? 24.272 33.723 20.643 1.00 26.55 145 PRO B CA 1
ATOM 2571 C C . PRO B 1 145 ? 24.602 32.755 19.566 1.00 24.25 145 PRO B C 1
ATOM 2572 O O . PRO B 1 145 ? 23.891 31.748 19.375 1.00 26.52 145 PRO B O 1
ATOM 2576 N N . LEU B 1 146 ? 25.744 32.971 18.957 1.00 21.96 146 LEU B N 1
ATOM 2577 C CA . LEU B 1 146 ? 26.337 31.956 18.102 1.00 21.36 146 LEU B CA 1
ATOM 2578 C C . LEU B 1 146 ? 26.523 30.624 18.845 1.00 21.83 146 LEU B C 1
ATOM 2579 O O . LEU B 1 146 ? 27.080 30.597 19.963 1.00 22.10 146 LEU B O 1
ATOM 2584 N N . THR B 1 147 ? 26.130 29.522 18.201 1.00 21.94 147 THR B N 1
ATOM 2585 C CA . THR B 1 147 ? 26.287 28.199 18.765 1.00 20.62 147 THR B CA 1
ATOM 2586 C C . THR B 1 147 ? 26.959 27.264 17.759 1.00 21.81 147 THR B C 1
ATOM 2587 O O . THR B 1 147 ? 26.995 27.532 16.556 1.00 20.52 147 THR B O 1
ATOM 2591 N N . ASP B 1 148 ? 27.455 26.118 18.234 1.00 22.48 148 ASP B N 1
ATOM 2592 C CA . ASP B 1 148 ? 28.216 25.270 17.340 1.00 22.16 148 ASP B CA 1
ATOM 2593 C C . ASP B 1 148 ? 27.305 24.632 16.333 1.00 22.66 148 ASP B C 1
ATOM 2594 O O . ASP B 1 148 ? 27.676 24.548 15.174 1.00 23.87 148 ASP B O 1
ATOM 2599 N N . ASP B 1 149 ? 26.116 24.213 16.754 1.00 23.76 149 ASP B N 1
ATOM 2600 C CA . ASP B 1 149 ? 25.268 23.332 15.936 1.00 25.12 149 ASP B CA 1
ATOM 2601 C C . ASP B 1 149 ? 24.889 24.049 14.628 1.00 25.87 149 ASP B C 1
ATOM 2602 O O . ASP B 1 149 ? 24.923 23.470 13.535 1.00 27.18 149 ASP B O 1
ATOM 2607 N N . VAL B 1 150 ? 24.522 25.316 14.733 1.00 25.30 150 VAL B N 1
ATOM 2608 C CA . VAL B 1 150 ? 24.185 26.066 13.547 1.00 23.57 150 VAL B CA 1
ATOM 2609 C C . VAL B 1 150 ? 25.357 26.258 12.621 1.00 24.72 150 VAL B C 1
ATOM 2610 O O . VAL B 1 150 ? 25.135 26.342 11.413 1.00 26.81 150 VAL B O 1
ATOM 2614 N N . ILE B 1 151 ? 26.595 26.350 13.133 1.00 23.70 151 ILE B N 1
ATOM 2615 C CA . ILE B 1 151 ? 27.763 26.381 12.248 1.00 23.37 151 ILE B CA 1
ATOM 2616 C C . ILE B 1 151 ? 27.933 25.048 11.514 1.00 25.25 151 ILE B C 1
ATOM 2617 O O . ILE B 1 151 ? 28.046 25.038 10.304 1.00 26.55 151 ILE B O 1
ATOM 2622 N N . ARG B 1 152 ? 27.859 23.924 12.231 1.00 26.18 152 ARG B N 1
ATOM 2623 C CA . ARG B 1 152 ? 28.049 22.580 11.660 1.00 28.24 152 ARG B CA 1
ATOM 2624 C C . ARG B 1 152 ? 27.094 22.289 10.525 1.00 29.44 152 ARG B C 1
ATOM 2625 O O . ARG B 1 152 ? 27.414 21.573 9.555 1.00 31.32 152 ARG B O 1
ATOM 2633 N N . ALA B 1 153 ? 25.867 22.768 10.719 1.00 28.68 153 ALA B N 1
ATOM 2634 C CA . ALA B 1 153 ? 24.787 22.656 9.748 1.00 28.71 153 ALA B CA 1
ATOM 2635 C C . ALA B 1 153 ? 25.050 23.452 8.468 1.00 28.31 153 ALA B C 1
ATOM 2636 O O . ALA B 1 153 ? 24.588 23.024 7.438 1.00 29.00 153 ALA B O 1
ATOM 2638 N N . SER B 1 154 ? 25.712 24.633 8.558 1.00 27.19 154 SER B N 1
ATOM 2639 C CA . SER B 1 154 ? 25.773 25.565 7.466 1.00 26.89 154 SER B CA 1
ATOM 2640 C C . SER B 1 154 ? 26.703 25.095 6.323 1.00 28.28 154 SER B C 1
ATOM 2641 O O . SER B 1 154 ? 27.773 24.548 6.566 1.00 27.96 154 SER B O 1
ATOM 2644 N N . ASP B 1 155 ? 26.229 25.271 5.093 1.00 28.69 155 ASP B N 1
ATOM 2645 C CA . ASP B 1 155 ? 27.010 25.145 3.885 1.00 30.33 155 ASP B CA 1
ATOM 2646 C C . ASP B 1 155 ? 27.731 26.469 3.620 1.00 31.01 155 ASP B C 1
ATOM 2647 O O . ASP B 1 155 ? 28.789 26.466 2.992 1.00 31.57 155 ASP B O 1
ATOM 2652 N N . TYR B 1 156 ? 27.168 27.584 4.119 1.00 30.65 156 TYR B N 1
ATOM 2653 C CA . TYR B 1 156 ? 27.680 28.965 3.883 1.00 31.53 156 TYR B CA 1
ATOM 2654 C C . TYR B 1 156 ? 27.578 29.738 5.196 1.00 31.00 156 TYR B C 1
ATOM 2655 O O . TYR B 1 156 ? 26.494 29.736 5.824 1.00 29.11 156 TYR B O 1
ATOM 2664 N N . VAL B 1 157 ? 28.692 30.404 5.570 1.00 30.64 157 VAL B N 1
ATOM 2665 C CA . VAL B 1 157 ? 28.795 31.207 6.780 1.00 28.67 157 VAL B CA 1
ATOM 2666 C C . VAL B 1 157 ? 29.328 32.611 6.406 1.00 30.60 157 VAL B C 1
ATOM 2667 O O . VAL B 1 157 ? 30.418 32.741 5.895 1.00 30.57 157 VAL B O 1
ATOM 2671 N N . ILE B 1 158 ? 28.513 33.647 6.633 1.00 31.97 158 ILE B N 1
ATOM 2672 C CA . ILE B 1 158 ? 28.841 35.055 6.266 1.00 32.43 158 ILE B CA 1
ATOM 2673 C C . ILE B 1 158 ? 29.031 35.809 7.582 1.00 32.81 158 ILE B C 1
ATOM 2674 O O . ILE B 1 158 ? 28.103 35.907 8.399 1.00 32.33 158 ILE B O 1
ATOM 2679 N N . THR B 1 159 ? 30.258 36.249 7.845 1.00 33.83 159 THR B N 1
ATOM 2680 C CA . THR B 1 159 ? 30.552 36.910 9.102 1.00 33.91 159 THR B CA 1
ATOM 2681 C C . THR B 1 159 ? 30.517 38.384 8.718 1.00 34.27 159 THR B C 1
ATOM 2682 O O . THR B 1 159 ? 30.896 38.728 7.618 1.00 34.98 159 THR B O 1
ATOM 2694 N N . GLY B 1 161 ? 31.595 41.569 10.569 1.00 50.44 161 GLY B N 1
ATOM 2695 C CA . GLY B 1 161 ? 32.186 42.409 11.609 1.00 53.44 161 GLY B CA 1
ATOM 2696 C C . GLY B 1 161 ? 32.350 41.794 12.992 1.00 53.27 161 GLY B C 1
ATOM 2697 O O . GLY B 1 161 ? 32.744 42.483 13.926 1.00 55.17 161 GLY B O 1
ATOM 2698 N N . CYS B 1 162 ? 32.061 40.499 13.140 1.00 50.64 162 CYS B N 1
ATOM 2699 C CA . CYS B 1 162 ? 32.223 39.858 14.451 1.00 51.27 162 CYS B CA 1
ATOM 2700 C C . CYS B 1 162 ? 33.687 39.503 14.777 1.00 53.38 162 CYS B C 1
ATOM 2701 O O . CYS B 1 162 ? 34.017 39.247 15.931 1.00 54.89 162 CYS B O 1
ATOM 2704 N N . GLY B 1 163 ? 34.573 39.503 13.784 1.00 54.03 163 GLY B N 1
ATOM 2705 C CA . GLY B 1 163 ? 35.925 39.033 14.032 1.00 56.34 163 GLY B CA 1
ATOM 2706 C C . GLY B 1 163 ? 35.946 37.521 14.219 1.00 54.05 163 GLY B C 1
ATOM 2707 O O . GLY B 1 163 ? 34.988 36.820 13.883 1.00 50.80 163 GLY B O 1
ATOM 2708 N N . ASP B 1 164 ? 37.037 37.030 14.787 1.00 56.77 164 ASP B N 1
ATOM 2709 C CA . ASP B 1 164 ? 37.340 35.606 14.822 1.00 55.72 164 ASP B CA 1
ATOM 2710 C C . ASP B 1 164 ? 36.662 34.893 15.998 1.00 54.20 164 ASP B C 1
ATOM 2711 O O . ASP B 1 164 ? 37.294 34.651 17.053 1.00 55.23 164 ASP B O 1
ATOM 2716 N N . VAL B 1 165 ? 35.379 34.589 15.803 1.00 50.14 165 VAL B N 1
ATOM 2717 C CA . VAL B 1 165 ? 34.562 33.891 16.803 1.00 49.93 165 VAL B CA 1
ATOM 2718 C C . VAL B 1 165 ? 34.039 32.546 16.266 1.00 48.51 165 VAL B C 1
ATOM 2719 O O . VAL B 1 165 ? 33.378 31.764 16.977 1.00 48.32 165 VAL B O 1
ATOM 2723 N N . CYS B 1 166 ? 34.338 32.270 15.009 1.00 47.79 166 CYS B N 1
ATOM 2724 C CA . CYS B 1 166 ? 33.729 31.146 14.372 1.00 46.62 166 CYS B CA 1
ATOM 2725 C C . CYS B 1 166 ? 34.750 30.035 14.067 1.00 47.60 166 CYS B C 1
ATOM 2726 O O . CYS B 1 166 ? 35.701 30.265 13.317 1.00 47.72 166 CYS B O 1
ATOM 2729 N N . PRO B 1 167 ? 34.553 28.830 14.666 1.00 47.94 167 PRO B N 1
ATOM 2730 C CA . PRO B 1 167 ? 35.366 27.631 14.333 1.00 49.14 167 PRO B CA 1
ATOM 2731 C C . PRO B 1 167 ? 35.348 27.385 12.823 1.00 47.50 167 PRO B C 1
ATOM 2732 O O . PRO B 1 167 ? 34.283 27.448 12.214 1.00 44.99 167 PRO B O 1
ATOM 2744 N N . TYR B 1 169 ? 35.262 25.002 10.175 1.00 44.75 169 TYR B N 1
ATOM 2745 C CA . TYR B 1 169 ? 35.014 23.620 9.771 1.00 43.89 169 TYR B CA 1
ATOM 2746 C C . TYR B 1 169 ? 35.311 23.546 8.294 1.00 43.71 169 TYR B C 1
ATOM 2747 O O . TYR B 1 169 ? 34.893 24.448 7.536 1.00 41.84 169 TYR B O 1
ATOM 2756 N N . PRO B 1 170 ? 36.042 22.479 7.886 1.00 44.95 170 PRO B N 1
ATOM 2757 C CA . PRO B 1 170 ? 36.244 22.139 6.483 1.00 45.10 170 PRO B CA 1
ATOM 2758 C C . PRO B 1 170 ? 34.918 21.771 5.827 1.00 42.61 170 PRO B C 1
ATOM 2759 O O . PRO B 1 170 ? 34.019 21.198 6.488 1.00 41.35 170 PRO B O 1
ATOM 2763 N N . GLY B 1 171 ? 34.814 22.075 4.532 1.00 41.30 171 GLY B N 1
ATOM 2764 C CA . GLY B 1 171 ? 33.655 21.690 3.724 1.00 39.99 171 GLY B CA 1
ATOM 2765 C C . GLY B 1 171 ? 32.599 22.779 3.637 1.00 37.33 171 GLY B C 1
ATOM 2766 O O . GLY B 1 171 ? 31.487 22.528 3.201 1.00 37.39 171 GLY B O 1
ATOM 2767 N N . LYS B 1 172 ? 32.957 23.988 4.034 1.00 35.88 172 LYS B N 1
ATOM 2768 C CA . LYS B 1 172 ? 32.007 25.104 4.059 1.00 34.48 172 LYS B CA 1
ATOM 2769 C C . LYS B 1 172 ? 32.576 26.308 3.365 1.00 34.63 172 LYS B C 1
ATOM 2770 O O . LYS B 1 172 ? 33.797 26.442 3.237 1.00 35.84 172 LYS B O 1
ATOM 2776 N N . HIS B 1 173 ? 31.696 27.198 2.933 1.00 34.08 173 HIS B N 1
ATOM 2777 C CA . HIS B 1 173 ? 32.098 28.426 2.260 1.00 34.73 173 HIS B CA 1
ATOM 2778 C C . HIS B 1 173 ? 31.992 29.549 3.282 1.00 34.58 173 HIS B C 1
ATOM 2779 O O . HIS B 1 173 ? 30.876 29.821 3.801 1.00 33.30 173 HIS B O 1
ATOM 2786 N N . TYR B 1 174 ? 33.138 30.154 3.631 1.00 35.14 174 TYR B N 1
ATOM 2787 C CA . TYR B 1 174 ? 33.147 31.219 4.649 1.00 36.47 174 TYR B CA 1
ATOM 2788 C C . TYR B 1 174 ? 33.322 32.517 3.932 1.00 39.04 174 TYR B C 1
ATOM 2789 O O . TYR B 1 174 ? 34.263 32.660 3.160 1.00 40.56 174 TYR B O 1
ATOM 2798 N N . LEU B 1 175 ? 32.415 33.458 4.159 1.00 39.91 175 LEU B N 1
ATOM 2799 C CA . LEU B 1 175 ? 32.498 34.723 3.460 1.00 43.11 175 LEU B CA 1
ATOM 2800 C C . LEU B 1 175 ? 32.550 35.825 4.495 1.00 44.74 175 LEU B C 1
ATOM 2801 O O . LEU B 1 175 ? 31.847 35.765 5.498 1.00 44.04 175 LEU B O 1
ATOM 2806 N N . ASP B 1 176 ? 33.387 36.824 4.264 1.00 47.95 176 ASP B N 1
ATOM 2807 C CA . ASP B 1 176 ? 33.462 37.976 5.152 1.00 50.24 176 ASP B CA 1
ATOM 2808 C C . ASP B 1 176 ? 32.921 39.244 4.454 1.00 51.84 176 ASP B C 1
ATOM 2809 O O . ASP B 1 176 ? 33.382 39.593 3.369 1.00 53.73 176 ASP B O 1
ATOM 2814 N N . TRP B 1 177 ? 31.921 39.886 5.066 1.00 51.37 177 TRP B N 1
ATOM 2815 C CA . TRP B 1 177 ? 31.289 41.089 4.518 1.00 54.67 177 TRP B CA 1
ATOM 2816 C C . TRP B 1 177 ? 31.572 42.359 5.349 1.00 58.41 177 TRP B C 1
ATOM 2817 O O . TRP B 1 177 ? 30.981 42.589 6.419 1.00 57.50 177 TRP B O 1
ATOM 2828 N N . GLU B 1 178 ? 32.476 43.184 4.851 1.00 63.40 178 GLU B N 1
ATOM 2829 C CA . GLU B 1 178 ? 32.767 44.428 5.531 1.00 68.74 178 GLU B CA 1
ATOM 2830 C C . GLU B 1 178 ? 31.988 45.529 4.847 1.00 72.15 178 GLU B C 1
ATOM 2831 O O . GLU B 1 178 ? 32.138 45.745 3.635 1.00 74.62 178 GLU B O 1
ATOM 2837 N N . LEU B 1 179 ? 31.147 46.227 5.607 1.00 73.49 179 LEU B N 1
ATOM 2838 C CA . LEU B 1 179 ? 30.191 47.156 4.975 1.00 76.21 179 LEU B CA 1
ATOM 2839 C C . LEU B 1 179 ? 30.668 48.593 4.812 1.00 81.61 179 LEU B C 1
ATOM 2840 O O . LEU B 1 179 ? 30.716 49.096 3.684 1.00 84.21 179 LEU B O 1
ATOM 2845 N N . GLU B 1 192 ? 19.099 52.288 5.103 1.00 82.52 192 GLU B N 1
ATOM 2846 C CA . GLU B 1 192 ? 20.303 52.831 5.703 1.00 83.43 192 GLU B CA 1
ATOM 2847 C C . GLU B 1 192 ? 21.526 52.045 5.219 1.00 80.19 192 GLU B C 1
ATOM 2848 O O . GLU B 1 192 ? 22.318 52.586 4.447 1.00 82.80 192 GLU B O 1
ATOM 2854 N N . ILE B 1 193 ? 21.644 50.785 5.674 1.00 74.13 193 ILE B N 1
ATOM 2855 C CA . ILE B 1 193 ? 22.704 49.819 5.342 1.00 69.78 193 ILE B CA 1
ATOM 2856 C C . ILE B 1 193 ? 22.012 48.581 4.770 1.00 64.40 193 ILE B C 1
ATOM 2857 O O . ILE B 1 193 ? 22.631 47.567 4.377 1.00 59.51 193 ILE B O 1
ATOM 2862 N N . ILE B 1 194 ? 20.691 48.685 4.759 1.00 65.32 194 ILE B N 1
ATOM 2863 C CA . ILE B 1 194 ? 19.806 47.679 4.204 1.00 60.77 194 ILE B CA 1
ATOM 2864 C C . ILE B 1 194 ? 20.082 47.645 2.694 1.00 60.70 194 ILE B C 1
ATOM 2865 O O . ILE B 1 194 ? 20.131 46.564 2.130 1.00 56.05 194 ILE B O 1
ATOM 2870 N N . GLU B 1 195 ? 20.313 48.829 2.089 1.00 65.93 195 GLU B N 1
ATOM 2871 C CA . GLU B 1 195 ? 20.679 49.005 0.668 1.00 67.87 195 GLU B CA 1
ATOM 2872 C C . GLU B 1 195 ? 21.827 48.102 0.193 1.00 64.98 195 GLU B C 1
ATOM 2873 O O . GLU B 1 195 ? 21.626 47.191 -0.640 1.00 61.48 195 GLU B O 1
ATOM 2879 N N . GLU B 1 196 ? 23.031 48.367 0.701 1.00 66.82 196 GLU B N 1
ATOM 2880 C CA . GLU B 1 196 ? 24.190 47.549 0.353 1.00 65.38 196 GLU B CA 1
ATOM 2881 C C . GLU B 1 196 ? 23.916 46.082 0.609 1.00 59.68 196 GLU B C 1
ATOM 2882 O O . GLU B 1 196 ? 24.194 45.233 -0.254 1.00 58.32 196 GLU B O 1
ATOM 2888 N N . ILE B 1 197 ? 23.381 45.772 1.792 1.00 57.51 197 ILE B N 1
ATOM 2889 C CA . ILE B 1 197 ? 23.114 44.381 2.139 1.00 52.29 197 ILE B CA 1
ATOM 2890 C C . ILE B 1 197 ? 22.249 43.742 1.060 1.00 49.88 197 ILE B C 1
ATOM 2891 O O . ILE B 1 197 ? 22.562 42.637 0.599 1.00 47.20 197 ILE B O 1
ATOM 2896 N N . ASP B 1 198 ? 21.201 44.468 0.638 1.00 51.60 198 ASP B N 1
ATOM 2897 C CA . ASP B 1 198 ? 20.251 44.009 -0.387 1.00 50.81 198 ASP B CA 1
ATOM 2898 C C . ASP B 1 198 ? 20.968 43.493 -1.642 1.00 49.30 198 ASP B C 1
ATOM 2899 O O . ASP B 1 198 ? 20.897 42.287 -1.945 1.00 44.79 198 ASP B O 1
ATOM 2904 N N . GLY B 1 199 ? 21.656 44.412 -2.346 1.00 52.09 199 GLY B N 1
ATOM 2905 C CA . GLY B 1 199 ? 22.692 44.081 -3.344 1.00 52.46 199 GLY B CA 1
ATOM 2906 C C . GLY B 1 199 ? 23.418 42.763 -3.077 1.00 49.17 199 GLY B C 1
ATOM 2907 O O . GLY B 1 199 ? 23.266 41.823 -3.863 1.00 47.65 199 GLY B O 1
ATOM 2908 N N . ARG B 1 200 ? 24.149 42.669 -1.954 1.00 47.47 200 ARG B N 1
ATOM 2909 C CA . ARG B 1 200 ? 24.990 41.506 -1.660 1.00 45.18 200 ARG B CA 1
ATOM 2910 C C . ARG B 1 200 ? 24.184 40.196 -1.405 1.00 42.01 200 ARG B C 1
ATOM 2911 O O . ARG B 1 200 ? 24.635 39.091 -1.731 1.00 39.94 200 ARG B O 1
ATOM 2919 N N . ILE B 1 201 ? 23.001 40.326 -0.807 1.00 40.90 201 ILE B N 1
ATOM 2920 C CA . ILE B 1 201 ? 22.135 39.182 -0.631 1.00 38.45 201 ILE B CA 1
ATOM 2921 C C . ILE B 1 201 ? 21.583 38.628 -1.950 1.00 39.46 201 ILE B C 1
ATOM 2922 O O . ILE B 1 201 ? 21.510 37.408 -2.126 1.00 37.26 201 ILE B O 1
ATOM 2927 N N . ARG B 1 202 ? 21.208 39.509 -2.869 1.00 42.01 202 ARG B N 1
ATOM 2928 C CA . ARG B 1 202 ? 20.742 39.079 -4.197 1.00 44.99 202 ARG B CA 1
ATOM 2929 C C . ARG B 1 202 ? 21.815 38.340 -4.978 1.00 44.45 202 ARG B C 1
ATOM 2930 O O . ARG B 1 202 ? 21.548 37.266 -5.525 1.00 44.18 202 ARG B O 1
ATOM 2938 N N . GLU B 1 203 ? 23.036 38.871 -4.966 1.00 45.73 203 GLU B N 1
ATOM 2939 C CA . GLU B 1 203 ? 24.186 38.203 -5.587 1.00 46.33 203 GLU B CA 1
ATOM 2940 C C . GLU B 1 203 ? 24.461 36.867 -4.944 1.00 43.29 203 GLU B C 1
ATOM 2941 O O . GLU B 1 203 ? 24.660 35.843 -5.660 1.00 43.06 203 GLU B O 1
ATOM 2947 N N . LEU B 1 204 ? 24.437 36.864 -3.596 1.00 40.35 204 LEU B N 1
ATOM 2948 C CA . LEU B 1 204 ? 24.667 35.660 -2.833 1.00 36.82 204 LEU B CA 1
ATOM 2949 C C . LEU B 1 204 ? 23.676 34.565 -3.225 1.00 35.94 204 LEU B C 1
ATOM 2950 O O . LEU B 1 204 ? 24.075 33.420 -3.530 1.00 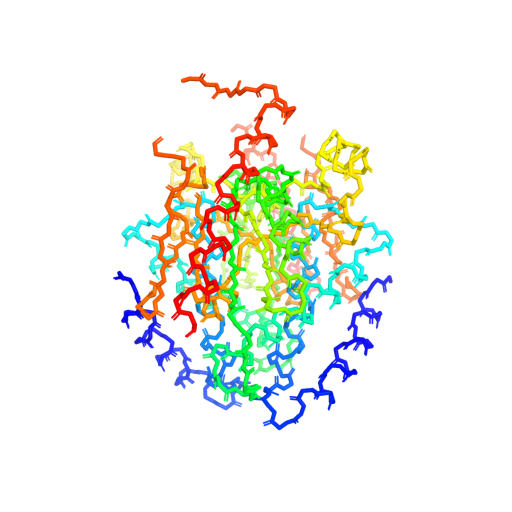35.39 204 LEU B O 1
ATOM 2955 N N . TRP B 1 205 ? 22.397 34.916 -3.201 1.00 35.09 205 TRP B N 1
ATOM 2956 C CA . TRP B 1 205 ? 21.358 33.975 -3.550 1.00 36.61 205 TRP B CA 1
ATOM 2957 C C . TRP B 1 205 ? 21.519 33.447 -5.018 1.00 38.32 205 TRP B C 1
ATOM 2958 O O . TRP B 1 205 ? 21.432 32.238 -5.286 1.00 38.31 205 TRP B O 1
ATOM 2969 N N . LYS B 1 206 ? 21.804 34.365 -5.935 1.00 40.35 206 LYS B N 1
ATOM 2970 C CA . LYS B 1 206 ? 22.064 34.017 -7.315 1.00 42.58 206 LYS B CA 1
ATOM 2971 C C . LYS B 1 206 ? 23.120 32.941 -7.355 1.00 41.60 206 LYS B C 1
ATOM 2972 O O . LYS B 1 206 ? 22.968 31.909 -8.025 1.00 43.19 206 LYS B O 1
ATOM 2978 N N . SER B 1 207 ? 24.192 33.200 -6.629 1.00 39.90 207 SER B N 1
ATOM 2979 C CA . SER B 1 207 ? 25.330 32.317 -6.584 1.00 40.59 207 SER B CA 1
ATOM 2980 C C . SER B 1 207 ? 25.069 30.972 -5.906 1.00 38.64 207 SER B C 1
ATOM 2981 O O . SER B 1 207 ? 25.528 29.949 -6.402 1.00 38.82 207 SER B O 1
ATOM 2984 N N . ILE B 1 208 ? 24.385 31.006 -4.752 1.00 37.11 208 ILE B N 1
ATOM 2985 C CA . ILE B 1 208 ? 23.950 29.803 -4.065 1.00 37.85 208 ILE B CA 1
ATOM 2986 C C . ILE B 1 208 ? 23.084 28.954 -4.979 1.00 39.21 208 ILE B C 1
ATOM 2987 O O . ILE B 1 208 ? 23.305 27.751 -5.121 1.00 40.67 208 ILE B O 1
ATOM 2992 N N . GLN B 1 209 ? 22.086 29.591 -5.586 1.00 39.76 209 GLN B N 1
ATOM 2993 C CA . GLN B 1 209 ? 21.119 28.889 -6.423 1.00 43.96 209 GLN B CA 1
ATOM 2994 C C . GLN B 1 209 ? 21.793 28.186 -7.587 1.00 46.08 209 GLN B C 1
ATOM 2995 O O . GLN B 1 209 ? 21.373 27.086 -8.001 1.00 48.65 209 GLN B O 1
ATOM 3001 N N . LEU B 1 210 ? 22.851 28.832 -8.081 1.00 45.13 210 LEU B N 1
ATOM 3002 C CA . LEU B 1 210 ? 23.594 28.369 -9.219 1.00 48.69 210 LEU B CA 1
ATOM 3003 C C . LEU B 1 210 ? 24.556 27.244 -8.910 1.00 49.78 210 LEU B C 1
ATOM 3004 O O . LEU B 1 210 ? 24.800 26.426 -9.775 1.00 52.62 210 LEU B O 1
ATOM 3009 N N . SER B 1 211 ? 25.126 27.222 -7.706 1.00 49.12 211 SER B N 1
ATOM 3010 C CA . SER B 1 211 ? 26.055 26.146 -7.332 1.00 52.80 211 SER B CA 1
ATOM 3011 C C . SER B 1 211 ? 25.468 24.720 -7.107 1.00 55.82 211 SER B C 1
ATOM 3012 O O . SER B 1 211 ? 26.241 23.764 -6.957 1.00 58.75 211 SER B O 1
ATOM 3015 N N . GLN B 1 212 ? 24.131 24.567 -7.106 1.00 57.49 212 GLN B N 1
ATOM 3016 C CA . GLN B 1 212 ? 23.467 23.231 -6.933 1.00 61.90 212 GLN B CA 1
ATOM 3017 C C . GLN B 1 212 ? 23.701 22.252 -8.073 1.00 65.41 212 GLN B C 1
ATOM 3018 O O . GLN B 1 212 ? 22.935 22.216 -9.027 1.00 67.42 212 GLN B O 1
#

Sequence (385 aa):
LHTNILNRIANELALTYQGVFSAETINRYIFESYVSLARTAKIHTHLPILAEGFAKDRLHALAVAEGKVASPVPQVLFICVHNAGRSQIASALLSHYAGSSVEVRSAGSLPASEIHPLVLEILSERGVNISDAFPKPLTDDVIRASDYVITGCGDVCPYPGKHYLDWELEGEDKIQEIIEEIDGRIRELWKSIQLSQLHTNILNRIANELALTYQGVFSAETINRYIFESYVSLARTAKIHTHLPILAEGFAKDRLHALAVAEGKVPVPQVLFICVHNAGRSQIASALLSHYAGSSVEVRSAGSLPASEIHPLVLEILSERGVNISDAFPKPLTDDVIRASDYVITGCGDVCPYPGKHYLDWELEIIEEIDGRIRELWKSIQLSQ

Organism: Corynebacterium glutamicum (strain ATCC 13032 / DSM 20300 / JCM 1318 / BCRC 11384 / CCUG 27702 / LMG 3730 / NBRC 12168 / NCIMB 10025 / NRRL B-2784 / 534) (NCBI:txid196627)

B-factor: mean 40.68, std 14.44, range [4.63, 97.46]

Secondary structure (DSSP, 8-state):
-HHHHHHHHHHHHHHHTTTTS-HHHHHHHHHHHHHHHHHHH---TTHHHHHHHHHHHHHHHHHHHTT-SSSPPPEEEEEESSSSSHHHHHHHHHHHHHGGG-EEEEEESS--SS--HHHHHHHHHTT---TT----B--HHHHHH-SEEE----S-----SSEEE-S-------HHHHHHHHHHHHHHHHHHHHHH-/--HHHHHHHHHHHHHHTTTTS-HHHHHHHHHHHHHHHHHHH-S-TTHHHHHHHHHHHHHHHHHHHTT-----EEEEEESSSSSHHHHHHHHHHHHHGGGSEEEEEESS--SS--TTHHHHTGGGT----S----B--HHHHHH-SEEE----S----TTSEEE------HHHHHHHHHHHHHHHHHH-

CATH classification: 1.10.8.1060 (+1 more: 3.40.50.2300)